Protein 3HGM (pdb70)

Organism: Halomonas elongata (strain ATCC 33173 / DSM 2581 / NBRC 15536 / NCIMB 2198 / 1H9) (NCBI:txid768066)

Radius of gyration: 25.0 Å; Cα contacts (8 Å, |Δi|>4): 1286; chains: 4; bounding box: 57×59×66 Å

Structure (mmCIF, N/CA/C/O backbone):
data_3HGM
#
_entry.id   3HGM
#
_cell.length_a   74.050
_cell.length_b   74.650
_cell.length_c   97.000
_cell.angle_alpha   90.00
_cell.angle_beta   90.00
_cell.angle_gamma   90.00
#
_symmetry.space_group_name_H-M   'P 21 21 21'
#
loop_
_entity.id
_entity.type
_entity.pdbx_description
1 polymer 'Universal Stress Protein TeaD'
2 non-polymer "ADENOSINE-5'-TRIPHOSPHATE"
3 non-polymer 'MAGNESIUM ION'
4 water water
#
loop_
_atom_site.group_PDB
_atom_site.id
_atom_site.type_symbol
_atom_site.label_atom_id
_atom_site.label_alt_id
_atom_site.label_comp_id
_atom_site.label_asym_id
_atom_site.label_entity_id
_atom_site.label_seq_id
_atom_site.pdbx_PDB_ins_code
_atom_site.Cartn_x
_atom_site.Cartn_y
_atom_site.Cartn_z
_atom_site.occupancy
_atom_site.B_iso_or_equiv
_atom_site.auth_seq_id
_atom_site.auth_comp_id
_atom_site.auth_asym_id
_atom_site.auth_atom_id
_atom_site.pdbx_PDB_model_num
ATOM 1 N N . MET A 1 1 ? 11.691 16.651 -0.196 1.00 46.05 1 MET A N 1
ATOM 2 C CA . MET A 1 1 ? 12.019 15.496 -1.080 1.00 45.73 1 MET A CA 1
ATOM 3 C C . MET A 1 1 ? 12.383 14.260 -0.271 1.00 45.12 1 MET A C 1
ATOM 4 O O . MET A 1 1 ? 12.359 13.144 -0.790 1.00 46.06 1 MET A O 1
ATOM 9 N N . PHE A 1 2 ? 12.749 14.470 0.989 1.00 43.97 2 PHE A N 1
ATOM 10 C CA . PHE A 1 2 ? 13.026 13.380 1.912 1.00 43.72 2 PHE A CA 1
ATOM 11 C C . PHE A 1 2 ? 11.930 13.374 2.966 1.00 43.44 2 PHE A C 1
ATOM 12 O O . PHE A 1 2 ? 11.698 14.386 3.625 1.00 44.49 2 PHE A O 1
ATOM 20 N N . ASN A 1 3 ? 11.251 12.241 3.103 1.00 42.11 3 ASN A N 1
ATOM 21 C CA . ASN A 1 3 ? 10.153 12.094 4.057 1.00 41.50 3 ASN A CA 1
ATOM 22 C C . ASN A 1 3 ? 10.551 11.359 5.337 1.00 40.05 3 ASN A C 1
ATOM 23 O O . ASN A 1 3 ? 9.924 11.550 6.381 1.00 39.66 3 ASN A O 1
ATOM 28 N N . ARG A 1 4 ? 11.577 10.513 5.261 1.00 38.18 4 ARG A N 1
ATOM 29 C CA . ARG A 1 4 ? 12.031 9.759 6.429 1.00 37.07 4 ARG A CA 1
ATOM 30 C C . ARG A 1 4 ? 13.545 9.586 6.410 1.00 34.95 4 ARG A C 1
ATOM 31 O O . ARG A 1 4 ? 14.084 8.829 5.603 1.00 34.53 4 ARG A O 1
ATOM 39 N N . ILE A 1 5 ? 14.215 10.295 7.311 1.00 33.42 5 ILE A N 1
ATOM 40 C CA . ILE A 1 5 ? 15.677 10.343 7.348 1.00 32.27 5 ILE A CA 1
ATOM 41 C C . ILE A 1 5 ? 16.181 9.479 8.491 1.00 31.75 5 ILE A C 1
ATOM 42 O O . ILE A 1 5 ? 15.754 9.635 9.636 1.00 30.90 5 ILE A O 1
ATOM 47 N N . MET A 1 6 ? 17.092 8.564 8.173 1.00 31.03 6 MET A N 1
ATOM 48 C CA . MET A 1 6 ? 17.679 7.690 9.167 1.00 30.77 6 MET A CA 1
ATOM 49 C C . MET A 1 6 ? 19.080 8.171 9.509 1.00 29.79 6 MET A C 1
ATOM 50 O O . MET A 1 6 ? 19.863 8.473 8.610 1.00 29.13 6 MET A O 1
ATOM 55 N N . VAL A 1 7 ? 19.381 8.242 10.803 1.00 29.19 7 VAL A N 1
ATOM 56 C CA . VAL A 1 7 ? 20.728 8.541 11.275 1.00 29.06 7 VAL A CA 1
ATOM 57 C C . VAL A 1 7 ? 21.221 7.407 12.178 1.00 28.91 7 VAL A C 1
ATOM 58 O O . VAL A 1 7 ? 20.816 7.308 13.346 1.00 28.07 7 VAL A O 1
ATOM 62 N N . PRO A 1 8 ? 22.086 6.534 11.637 1.00 28.73 8 PRO A N 1
ATOM 63 C CA . PRO A 1 8 ? 22.769 5.564 12.482 1.00 28.98 8 PRO A CA 1
ATOM 64 C C . PRO A 1 8 ? 23.826 6.256 13.333 1.00 28.99 8 PRO A C 1
ATOM 65 O O . PRO A 1 8 ? 24.644 6.997 12.795 1.00 28.89 8 PRO A O 1
ATOM 69 N N . VAL A 1 9 ? 23.799 6.015 14.641 1.00 29.09 9 VAL A N 1
ATOM 70 C CA . VAL A 1 9 ? 24.733 6.647 15.573 1.00 29.55 9 VAL A CA 1
ATOM 71 C C . VAL A 1 9 ? 25.461 5.588 16.395 1.00 30.60 9 VAL A C 1
ATOM 72 O O . VAL A 1 9 ? 24.895 4.545 16.724 1.00 30.29 9 VAL A O 1
ATOM 76 N N . ASP A 1 10 ? 26.732 5.848 16.692 1.00 31.66 10 ASP A N 1
ATOM 77 C CA . ASP A 1 10 ? 27.578 4.882 17.390 1.00 32.25 10 ASP A CA 1
ATOM 78 C C . ASP A 1 10 ? 28.234 5.456 18.646 1.00 32.38 10 ASP A C 1
ATOM 79 O O . ASP A 1 10 ? 29.110 4.818 19.236 1.00 32.66 10 ASP A O 1
ATOM 84 N N . GLY A 1 11 ? 27.807 6.647 19.062 1.00 32.48 11 GLY A N 1
ATOM 85 C CA . GLY A 1 11 ? 28.408 7.324 20.213 1.00 32.79 11 GLY A CA 1
ATOM 86 C C . GLY A 1 11 ? 29.720 8.029 19.910 1.00 33.28 11 GLY A C 1
ATOM 87 O O . GLY A 1 11 ? 30.430 8.432 20.835 1.00 33.39 11 GLY A O 1
ATOM 88 N N . SER A 1 12 ? 30.051 8.176 18.624 1.00 33.33 12 SER A N 1
ATOM 89 C CA . SER A 1 12 ? 31.279 8.849 18.215 1.00 33.46 12 SER A CA 1
ATOM 90 C C . SER A 1 12 ? 30.997 10.308 17.859 1.00 33.82 12 SER A C 1
ATOM 91 O O . SER A 1 12 ? 29.848 10.689 17.608 1.00 32.83 12 SER A O 1
ATOM 94 N N . LYS A 1 13 ? 32.054 11.118 17.840 1.00 34.00 13 LYS A N 1
ATOM 95 C CA . LYS A 1 13 ? 31.950 12.518 17.421 1.00 34.37 13 LYS A CA 1
ATOM 96 C C . LYS A 1 13 ? 31.569 12.621 15.943 1.00 33.08 13 LYS A C 1
ATOM 97 O O . LY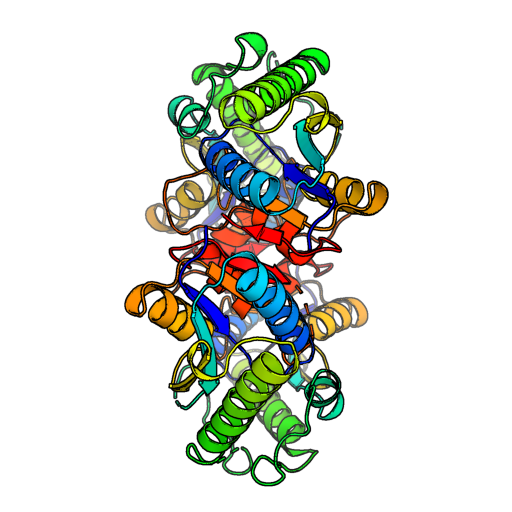S A 1 13 ? 30.893 13.559 15.540 1.00 32.10 13 LYS A O 1
ATOM 103 N N . GLY A 1 14 ? 32.009 11.656 15.142 1.00 32.25 14 GLY A N 1
ATOM 104 C CA . GLY A 1 14 ? 31.644 11.608 13.729 1.00 32.02 14 GLY A CA 1
ATOM 105 C C . GLY A 1 14 ? 30.143 11.441 13.546 1.00 31.64 14 GLY A C 1
ATOM 106 O O . GLY A 1 14 ? 29.538 12.078 12.678 1.00 31.12 14 GLY A O 1
ATOM 107 N N . ALA A 1 15 ? 29.545 10.583 14.371 1.00 31.18 15 ALA A N 1
ATOM 108 C CA . ALA A 1 15 ? 28.100 10.347 14.326 1.00 31.83 15 ALA A CA 1
ATOM 109 C C . ALA A 1 15 ? 27.308 11.575 14.757 1.00 31.63 15 ALA A C 1
ATOM 110 O O . ALA A 1 15 ? 26.249 11.842 14.210 1.00 31.50 15 ALA A O 1
ATOM 112 N N . VAL A 1 16 ? 27.809 12.307 15.745 1.00 32.54 16 VAL A N 1
ATOM 113 C CA . VAL A 1 16 ? 27.138 13.531 16.193 1.00 33.29 16 VAL A CA 1
ATOM 114 C C . VAL A 1 16 ? 27.102 14.557 15.059 1.00 32.63 16 VAL A C 1
ATOM 115 O O . VAL A 1 16 ? 26.077 15.197 14.837 1.00 32.20 16 VAL A O 1
ATOM 119 N N . LYS A 1 17 ? 28.208 14.692 14.328 1.00 32.49 17 LYS A N 1
ATOM 120 C CA . LYS A 1 17 ? 28.249 15.598 13.179 1.00 33.09 17 LYS A CA 1
ATOM 121 C C . LYS A 1 17 ? 27.267 15.161 12.094 1.00 31.36 17 LYS A C 1
ATOM 122 O O . LYS A 1 17 ? 26.631 16.001 11.462 1.00 31.41 17 LYS A O 1
ATOM 128 N N . ALA A 1 18 ? 27.138 13.851 11.896 1.00 29.78 18 ALA A N 1
ATOM 129 C CA . ALA A 1 18 ? 26.134 13.298 10.993 1.00 29.45 18 ALA A CA 1
ATOM 130 C C . ALA A 1 18 ? 24.728 13.664 11.470 1.00 29.35 18 ALA A C 1
ATOM 131 O O . ALA A 1 18 ? 23.899 14.118 10.683 1.00 29.81 18 ALA A O 1
ATOM 133 N N . LEU A 1 19 ? 24.470 13.468 12.759 1.00 29.80 19 LEU A N 1
ATOM 134 C CA . LEU A 1 19 ? 23.160 13.780 13.340 1.00 30.31 19 LEU A CA 1
ATOM 135 C C . LEU A 1 19 ? 22.789 15.246 13.120 1.00 30.60 19 LEU A C 1
ATOM 136 O O . LEU A 1 19 ? 21.649 15.564 12.774 1.00 29.93 19 LEU A O 1
ATOM 141 N N . GLU A 1 20 ? 23.763 16.132 13.307 1.00 30.95 20 GLU A N 1
ATOM 142 C CA . GLU A 1 20 ? 23.556 17.568 13.114 1.00 31.73 20 GLU A CA 1
ATOM 143 C C . GLU A 1 20 ? 23.164 17.937 11.679 1.00 31.11 20 GLU A C 1
ATOM 144 O O . GLU A 1 20 ? 22.318 18.805 11.476 1.00 30.64 20 GLU A O 1
ATOM 150 N N . LYS A 1 21 ? 23.748 17.270 10.686 1.00 31.08 21 LYS A N 1
ATOM 151 C CA . LYS A 1 21 ? 23.343 17.483 9.293 1.00 31.41 21 LYS A CA 1
ATOM 152 C C . LYS A 1 21 ? 21.966 16.882 9.017 1.00 30.82 21 LYS A C 1
ATOM 153 O O . LYS A 1 21 ? 21.173 17.453 8.267 1.00 30.31 21 LYS A O 1
ATOM 159 N N . GLY A 1 22 ? 21.697 15.722 9.611 1.00 30.88 22 GLY A N 1
ATOM 160 C CA . GLY A 1 22 ? 20.377 15.112 9.555 1.00 31.03 22 GLY A CA 1
ATOM 161 C C . GLY A 1 22 ? 19.301 16.042 10.095 1.00 31.31 22 GLY A C 1
ATOM 162 O O . GLY A 1 22 ? 18.208 16.121 9.532 1.00 31.72 22 GLY A O 1
ATOM 163 N N . VAL A 1 23 ? 19.615 16.741 11.187 1.00 31.11 23 VAL A N 1
ATOM 164 C CA . VAL A 1 23 ? 18.703 17.723 11.783 1.00 31.65 23 VAL A CA 1
ATOM 165 C C . VAL A 1 23 ? 18.444 18.891 10.823 1.00 32.20 23 VAL A C 1
ATOM 166 O O . VAL A 1 23 ? 17.305 19.350 10.682 1.00 31.59 23 VAL A O 1
ATOM 170 N N . GLY A 1 24 ? 19.505 19.372 10.174 1.00 32.33 24 GLY A N 1
ATOM 171 C CA . GLY A 1 24 ? 19.388 20.442 9.191 1.00 32.73 24 GLY A CA 1
ATOM 172 C C . GLY A 1 24 ? 18.466 20.071 8.044 1.00 32.95 24 GLY A C 1
ATOM 173 O O . GLY A 1 24 ? 17.623 20.872 7.630 1.00 33.47 24 GLY A O 1
ATOM 174 N N . LEU A 1 25 ? 18.623 18.855 7.531 1.00 32.74 25 LEU A N 1
ATOM 175 C CA . LEU A 1 25 ? 17.784 18.362 6.441 1.00 33.38 25 LEU A CA 1
ATOM 176 C C . LEU A 1 25 ? 16.350 18.127 6.900 1.00 33.63 25 LEU A C 1
ATOM 177 O O . LEU A 1 25 ? 15.409 18.367 6.141 1.00 33.85 25 LEU A O 1
ATOM 182 N N . GLN A 1 26 ? 16.194 17.647 8.133 1.00 33.74 26 GLN A N 1
ATOM 183 C CA . GLN A 1 26 ? 14.869 17.519 8.750 1.00 33.96 26 GLN A CA 1
ATOM 184 C C . GLN A 1 26 ? 14.147 18.866 8.738 1.00 34.52 26 GLN A C 1
ATOM 185 O O . GLN A 1 26 ? 12.979 18.953 8.356 1.00 34.14 26 GLN A O 1
ATOM 191 N N . GLN A 1 27 ? 14.849 19.915 9.151 1.00 35.23 27 GLN A N 1
ATOM 192 C CA . GLN A 1 27 ? 14.256 21.246 9.230 1.00 37.18 27 GLN A CA 1
ATOM 193 C C . GLN A 1 27 ? 13.928 21.803 7.844 1.00 37.48 27 GLN A C 1
ATOM 194 O O . GLN A 1 27 ? 12.968 22.548 7.682 1.00 36.87 27 GLN A O 1
ATOM 200 N N . LEU A 1 28 ? 14.725 21.419 6.852 1.00 37.77 28 LEU A N 1
ATOM 201 C CA . LEU A 1 28 ? 14.502 21.824 5.470 1.00 38.11 28 LEU A CA 1
ATOM 202 C C . LEU A 1 28 ? 13.271 21.140 4.857 1.00 37.61 28 LEU A C 1
ATOM 203 O O . LEU A 1 28 ? 12.538 21.757 4.094 1.00 37.73 28 LEU A O 1
ATOM 208 N N . THR A 1 29 ? 13.045 19.874 5.200 1.00 36.79 29 THR A N 1
ATOM 209 C CA . THR A 1 29 ? 12.036 19.054 4.531 1.00 36.33 29 THR A CA 1
ATOM 210 C C . THR A 1 29 ? 10.827 18.700 5.390 1.00 36.18 29 THR A C 1
ATOM 211 O O . THR A 1 29 ? 9.801 18.291 4.852 1.00 36.58 29 THR A O 1
ATOM 215 N N . GLY A 1 30 ? 10.951 18.844 6.710 1.00 35.55 30 GLY A N 1
ATOM 216 C CA . GLY A 1 30 ? 9.929 18.387 7.654 1.00 35.11 30 GLY A CA 1
ATOM 217 C C . GLY A 1 30 ? 9.802 16.877 7.748 1.00 34.75 30 GLY A C 1
ATOM 218 O O . GLY A 1 30 ? 8.744 16.354 8.096 1.00 34.63 30 GLY A O 1
ATOM 219 N N . ALA A 1 31 ? 10.881 16.167 7.444 1.00 34.33 31 ALA A N 1
ATOM 220 C CA . ALA A 1 31 ? 10.860 14.705 7.424 1.00 34.19 31 ALA A CA 1
ATOM 221 C C . ALA A 1 31 ? 10.797 14.110 8.824 1.00 33.76 31 ALA A C 1
ATOM 222 O O . ALA A 1 31 ? 11.060 14.786 9.818 1.00 33.68 31 ALA A O 1
ATOM 224 N N . GLU A 1 32 ? 10.434 12.835 8.888 1.00 33.95 32 GLU A N 1
ATOM 225 C CA . GLU A 1 32 ? 10.620 12.057 10.101 1.00 34.80 32 GLU A CA 1
ATOM 226 C C . GLU A 1 32 ? 12.111 11.763 10.251 1.00 34.08 32 GLU A C 1
ATOM 227 O O . GLU A 1 32 ? 12.829 11.629 9.255 1.00 33.65 32 GLU A O 1
ATOM 233 N N . LEU A 1 33 ? 12.570 11.680 11.491 1.00 32.97 33 LEU A N 1
ATOM 234 C CA . LEU A 1 33 ? 13.962 11.364 11.778 1.00 32.59 33 LEU A CA 1
ATOM 235 C C . LEU A 1 33 ? 14.016 10.076 12.588 1.00 32.55 33 LEU A C 1
ATOM 236 O O . LEU A 1 33 ? 13.488 10.009 13.699 1.00 32.04 33 LEU A O 1
ATOM 241 N N . TYR A 1 34 ? 14.637 9.048 12.015 1.00 32.45 34 TYR A N 1
ATOM 242 C CA . TYR A 1 34 ? 14.806 7.765 12.680 1.00 32.65 34 TYR A CA 1
ATOM 243 C C . TYR A 1 34 ? 16.262 7.606 13.119 1.00 32.17 34 TYR A C 1
ATOM 244 O O . TYR A 1 34 ? 17.172 7.633 12.289 1.00 32.99 34 TYR A O 1
ATOM 253 N N . ILE A 1 35 ? 16.480 7.454 14.419 1.00 30.19 35 ILE A N 1
ATOM 254 C CA . ILE A 1 35 ? 17.823 7.273 14.961 1.00 29.94 35 ILE A CA 1
ATOM 255 C C . ILE A 1 35 ? 18.018 5.805 15.344 1.00 29.43 35 ILE A C 1
ATOM 256 O O . ILE A 1 35 ? 17.178 5.228 16.029 1.00 29.16 35 ILE A O 1
ATOM 261 N N . LEU A 1 36 ? 19.122 5.205 14.890 1.00 29.00 36 LEU A N 1
ATOM 262 C CA . LEU A 1 36 ? 19.428 3.800 15.180 1.00 28.99 36 LEU A CA 1
ATOM 263 C C . LEU A 1 36 ? 20.851 3.627 15.715 1.00 28.88 36 LEU A C 1
ATOM 264 O O . LEU A 1 36 ? 21.812 4.117 15.118 1.00 28.06 36 LEU A O 1
ATOM 269 N N . CYS A 1 37 ? 20.971 2.929 16.842 1.00 28.85 37 CYS A N 1
ATOM 270 C CA . CYS A 1 37 ? 22.261 2.451 17.327 1.00 28.94 37 CYS A CA 1
ATOM 271 C C . CYS A 1 37 ? 22.261 0.930 17.327 1.00 29.04 37 CYS A C 1
ATOM 272 O O . CYS A 1 37 ? 21.394 0.303 17.935 1.00 28.87 37 CYS A O 1
ATOM 275 N N . VAL A 1 38 ? 23.237 0.343 16.644 1.00 29.36 38 VAL A N 1
ATOM 276 C CA . VAL A 1 38 ? 23.371 -1.104 16.593 1.00 29.96 38 VAL A CA 1
ATOM 277 C C . VAL A 1 38 ? 24.404 -1.554 17.623 1.00 30.82 38 VAL A C 1
ATOM 278 O O . VAL A 1 38 ? 25.475 -0.953 17.743 1.00 29.97 38 VAL A O 1
ATOM 282 N N . PHE A 1 39 ? 24.077 -2.594 18.383 1.00 32.57 39 PHE A N 1
ATOM 283 C CA . PHE A 1 39 ? 25.038 -3.189 19.309 1.00 34.02 39 PHE A CA 1
ATOM 284 C C . PHE A 1 39 ? 25.382 -4.602 18.854 1.00 35.36 39 PHE A C 1
ATOM 285 O O . PHE A 1 39 ? 24.564 -5.283 18.231 1.00 34.21 39 PHE A O 1
ATOM 293 N N . LYS A 1 40 ? 26.603 -5.031 19.147 1.00 37.59 40 LYS A N 1
ATOM 294 C CA . LYS A 1 40 ? 27.049 -6.370 18.776 1.00 40.06 40 LYS A CA 1
ATOM 295 C C . LYS A 1 40 ? 26.516 -7.392 19.777 1.00 41.21 40 LYS A C 1
ATOM 296 O O . LYS A 1 40 ? 26.453 -7.125 20.980 1.00 41.33 40 LYS A O 1
ATOM 302 N N . HIS A 1 41 ? 26.116 -8.553 19.267 1.00 42.55 41 HIS A N 1
ATOM 303 C CA . HIS A 1 41 ? 25.676 -9.653 20.114 1.00 44.02 41 HIS A CA 1
ATOM 304 C C . HIS A 1 41 ? 26.883 -10.368 20.703 1.00 45.49 41 HIS A C 1
ATOM 305 O O . HIS A 1 41 ? 27.962 -10.370 20.113 1.00 45.71 41 HIS A O 1
ATOM 312 N N . HIS A 1 42 ? 26.688 -10.979 21.866 1.00 47.52 42 HIS A N 1
ATOM 313 C CA . HIS A 1 42 ? 27.708 -11.826 22.483 1.00 49.01 42 HIS A CA 1
ATOM 314 C C . HIS A 1 42 ? 28.089 -12.992 21.561 1.00 50.05 42 HIS A C 1
ATOM 315 O O . HIS A 1 42 ? 29.270 -13.324 21.422 1.00 49.37 42 HIS A O 1
ATOM 322 N N . SER A 1 43 ? 27.082 -13.594 20.928 1.00 51.51 43 SER A N 1
ATOM 323 C CA . SER A 1 43 ? 27.283 -14.766 20.076 1.00 53.11 43 SER A CA 1
ATOM 324 C C . SER A 1 43 ? 28.088 -14.451 18.813 1.00 54.24 43 SER A C 1
ATOM 325 O O . SER A 1 43 ? 29.021 -15.179 18.480 1.00 54.18 43 SER A O 1
ATOM 328 N N . LEU A 1 44 ? 27.725 -13.371 18.122 1.00 55.45 44 LEU A N 1
ATOM 329 C CA . LEU A 1 44 ? 28.395 -12.978 16.867 1.00 56.55 44 LEU A CA 1
ATOM 330 C C . LEU A 1 44 ? 29.905 -12.745 17.016 1.00 57.48 44 LEU A C 1
ATOM 331 O O . LEU A 1 44 ? 30.668 -13.007 16.084 1.00 57.50 44 LEU A O 1
ATOM 336 N N . LEU A 1 45 ? 30.325 -12.254 18.181 1.00 58.51 45 LEU A N 1
ATOM 337 C CA . LEU A 1 45 ? 31.746 -12.052 18.474 1.00 59.07 45 LEU A CA 1
ATOM 338 C C . LEU A 1 45 ? 32.452 -13.387 18.708 1.00 59.03 45 LEU A C 1
ATOM 339 O O . LEU A 1 45 ? 33.357 -13.758 17.957 1.00 58.99 45 LEU A O 1
ATOM 344 N N . GLU A 1 46 ? 32.022 -14.110 19.742 1.00 58.89 46 GLU A N 1
ATOM 345 C CA . GLU A 1 46 ? 32.663 -15.374 20.132 1.00 58.69 46 GLU A CA 1
ATOM 346 C C . GLU A 1 46 ? 32.415 -16.546 19.173 1.00 57.83 46 GLU A C 1
ATOM 347 O O . GLU A 1 46 ? 33.082 -17.577 19.281 1.00 57.61 46 GLU A O 1
ATOM 353 N N . ALA A 1 47 ? 31.465 -16.395 18.250 1.00 56.92 47 ALA A N 1
ATOM 354 C CA . ALA A 1 47 ? 31.198 -17.424 17.238 1.00 56.02 47 ALA A CA 1
ATOM 355 C C . ALA A 1 47 ? 32.376 -17.597 16.280 1.00 55.06 47 ALA A C 1
ATOM 356 O O . ALA A 1 47 ? 32.675 -18.715 15.856 1.00 55.08 47 ALA A O 1
ATOM 358 N N . SER A 1 48 ? 33.038 -16.489 15.949 1.00 53.97 48 SER A N 1
ATOM 359 C CA . SER A 1 48 ? 34.174 -16.501 15.025 1.00 53.15 48 SER A CA 1
ATOM 360 C C . SER A 1 48 ? 35.523 -16.434 15.757 1.00 52.09 48 SER A C 1
ATOM 361 O O . SER A 1 48 ? 36.470 -15.813 15.272 1.00 51.72 48 SER A O 1
ATOM 364 N N . LEU A 1 49 ? 35.602 -17.084 16.918 1.00 51.15 49 LEU A N 1
ATOM 365 C CA . LEU A 1 49 ? 36.834 -17.150 17.704 1.00 50.23 49 LEU A CA 1
ATOM 366 C C . LEU A 1 49 ? 37.319 -18.593 17.805 1.00 49.76 49 LEU A C 1
ATOM 367 O O . LEU A 1 49 ? 36.517 -19.510 17.988 1.00 49.97 49 LEU A O 1
ATOM 372 N N . SER A 1 50 ? 38.630 -18.789 17.686 1.00 49.06 50 SER A N 1
ATOM 373 C CA . SER A 1 50 ? 39.226 -20.119 17.813 1.00 48.69 50 SER A CA 1
ATOM 374 C C . SER A 1 50 ? 39.190 -20.599 19.264 1.00 48.00 50 SER A C 1
ATOM 375 O O . SER A 1 50 ? 38.869 -21.757 19.529 1.00 48.23 50 SER A O 1
ATOM 378 N N . MET A 1 51 ? 39.520 -19.703 20.194 1.00 47.16 51 MET A N 1
ATOM 379 C CA . MET A 1 51 ? 39.476 -20.001 21.628 1.00 46.69 51 MET A CA 1
ATOM 380 C C . MET A 1 51 ? 38.565 -19.004 22.343 1.00 46.05 51 MET A C 1
ATOM 381 O O . MET A 1 51 ? 38.348 -17.891 21.864 1.00 45.42 51 MET A O 1
ATOM 386 N N . ALA A 1 52 ? 38.039 -19.413 23.495 1.00 45.72 52 ALA A N 1
ATOM 387 C CA . ALA A 1 52 ? 37.122 -18.576 24.267 1.00 45.69 52 ALA A CA 1
ATOM 388 C C . ALA A 1 52 ? 37.847 -17.386 24.896 1.00 45.88 52 ALA A C 1
ATOM 389 O O . ALA A 1 52 ? 39.011 -17.498 25.285 1.00 45.34 52 ALA A O 1
ATOM 391 N N . ARG A 1 53 ? 37.158 -16.249 24.982 1.00 46.75 53 ARG A N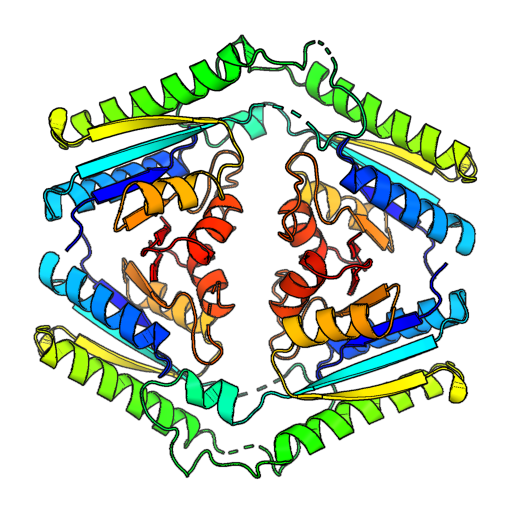 1
ATOM 392 C CA . ARG A 1 53 ? 37.673 -15.087 25.708 1.00 47.63 53 ARG A CA 1
ATOM 393 C C . ARG A 1 53 ? 37.756 -15.434 27.195 1.00 48.02 53 ARG A C 1
ATOM 394 O O . ARG A 1 53 ? 36.888 -16.146 27.708 1.00 48.03 53 ARG A O 1
ATOM 402 N N . PRO A 1 54 ? 38.797 -14.944 27.895 1.00 48.38 54 PRO A N 1
ATOM 403 C CA . PRO A 1 54 ? 38.862 -15.181 29.338 1.00 48.50 54 PRO A CA 1
ATOM 404 C C . PRO A 1 54 ? 37.670 -14.570 30.070 1.00 48.85 54 PRO A C 1
ATOM 405 O O . PRO A 1 54 ? 37.138 -13.547 29.635 1.00 48.43 54 PRO A O 1
ATOM 409 N N . GLU A 1 55 ? 37.263 -15.191 31.175 1.00 49.50 55 GLU A N 1
ATOM 410 C CA . GLU A 1 55 ? 36.147 -14.680 31.973 1.00 49.86 55 GLU A CA 1
ATOM 411 C C . GLU A 1 55 ? 36.478 -13.340 32.644 1.00 49.63 55 GLU A C 1
ATOM 412 O O . GLU A 1 55 ? 35.583 -12.650 33.131 1.00 49.79 55 GLU A O 1
ATOM 418 N N . GLN A 1 56 ? 37.761 -12.980 32.666 1.00 49.06 56 GLN A N 1
ATOM 419 C CA . GLN A 1 56 ? 38.196 -11.653 33.105 1.00 48.50 56 GLN A CA 1
ATOM 420 C C . GLN A 1 56 ? 37.697 -10.542 32.171 1.00 47.76 56 GLN A C 1
ATOM 421 O O . GLN A 1 56 ? 37.525 -9.401 32.599 1.00 47.53 56 GLN A O 1
ATOM 427 N N . LEU A 1 57 ? 37.466 -10.883 30.902 1.00 47.12 57 LEU A N 1
ATOM 428 C CA . LEU A 1 57 ? 36.926 -9.937 29.918 1.00 46.56 57 LEU A CA 1
ATOM 429 C C . LEU A 1 57 ? 35.392 -9.982 29.836 1.00 46.21 57 LEU A C 1
ATOM 430 O O . LEU A 1 57 ? 34.807 -9.433 28.902 1.00 45.66 57 LEU A O 1
ATOM 435 N N . ASP A 1 58 ? 34.746 -10.624 30.810 1.00 46.18 58 ASP A N 1
ATOM 436 C CA . ASP A 1 58 ? 33.285 -10.739 30.821 1.00 46.13 58 ASP A CA 1
ATOM 437 C C . ASP A 1 58 ? 32.613 -9.400 31.091 1.00 46.09 58 ASP A C 1
ATOM 438 O O . ASP A 1 58 ? 33.125 -8.571 31.847 1.00 46.09 58 ASP A O 1
ATOM 443 N N . ILE A 1 59 ? 31.460 -9.209 30.459 1.00 45.98 59 ILE A N 1
ATOM 444 C CA . ILE A 1 59 ? 30.597 -8.065 30.713 1.00 45.86 59 ILE A CA 1
ATOM 445 C C . ILE A 1 59 ? 29.173 -8.584 30.893 1.00 45.65 59 ILE A C 1
ATOM 446 O O . ILE A 1 59 ? 28.859 -9.683 30.433 1.00 45.51 59 ILE A O 1
ATOM 451 N N . PRO A 1 60 ? 28.309 -7.812 31.577 1.00 45.60 60 PRO A N 1
ATOM 452 C CA . PRO A 1 60 ? 26.893 -8.180 31.581 1.00 45.29 60 PRO A CA 1
ATOM 453 C C . PRO A 1 60 ? 26.360 -8.309 30.152 1.00 45.02 60 PRO A C 1
ATOM 454 O O . PRO A 1 60 ? 26.719 -7.505 29.286 1.00 45.27 60 PRO A O 1
ATOM 458 N N . ASP A 1 61 ? 25.525 -9.316 29.911 1.00 44.56 61 ASP A N 1
ATOM 459 C CA . ASP A 1 61 ? 24.994 -9.575 28.566 1.00 44.47 61 ASP A CA 1
ATOM 460 C C . ASP A 1 61 ? 24.218 -8.388 27.989 1.00 43.59 61 ASP A C 1
ATOM 461 O O . ASP A 1 61 ? 24.294 -8.123 26.787 1.00 44.33 61 ASP A O 1
ATOM 466 N N . ASP A 1 62 ? 23.490 -7.679 28.850 1.00 42.20 62 ASP A N 1
ATOM 467 C CA . ASP A 1 62 ? 22.678 -6.533 28.436 1.00 41.20 62 ASP A CA 1
ATOM 468 C C . ASP A 1 62 ? 23.422 -5.191 28.526 1.00 39.88 62 ASP A C 1
ATOM 469 O O . ASP A 1 62 ? 22.830 -4.139 28.270 1.00 39.86 62 ASP A O 1
ATOM 474 N N . ALA A 1 63 ? 24.708 -5.229 28.880 1.00 38.38 63 ALA A N 1
ATOM 475 C CA . ALA A 1 63 ? 25.509 -4.015 29.065 1.00 37.26 63 ALA A CA 1
ATOM 476 C C . ALA A 1 63 ? 25.760 -3.283 27.750 1.00 36.77 63 ALA A C 1
ATOM 477 O O . ALA A 1 63 ? 25.798 -2.053 27.719 1.00 36.62 63 ALA A O 1
ATOM 479 N N . LEU A 1 64 ? 25.946 -4.042 26.673 1.00 36.33 64 LEU A N 1
ATOM 480 C CA . LEU A 1 64 ? 26.104 -3.460 25.339 1.00 36.12 64 LEU A CA 1
ATOM 481 C C . LEU A 1 64 ? 24.801 -2.833 24.853 1.00 35.18 64 LEU A C 1
ATOM 482 O O . LEU A 1 64 ? 24.822 -1.793 24.188 1.00 34.66 64 LEU A O 1
ATOM 487 N N . LYS A 1 65 ? 23.674 -3.463 25.188 1.00 34.59 65 LYS A N 1
ATOM 488 C CA . LYS A 1 65 ? 22.359 -2.934 24.824 1.00 34.50 65 LYS A CA 1
ATOM 489 C C . LYS A 1 65 ? 22.062 -1.642 25.582 1.00 33.99 65 LYS A C 1
ATOM 490 O O . LYS A 1 65 ? 21.595 -0.667 24.989 1.00 33.66 65 LYS A O 1
ATOM 496 N N . ASP A 1 66 ? 22.341 -1.637 26.885 1.00 33.89 66 ASP A N 1
ATOM 497 C CA . ASP A 1 66 ? 22.155 -0.438 27.713 1.00 34.43 66 ASP A CA 1
ATOM 498 C C . ASP A 1 66 ? 22.969 0.742 27.186 1.00 33.94 66 ASP A C 1
ATOM 499 O O . ASP A 1 66 ? 22.485 1.873 27.154 1.00 33.67 66 ASP A O 1
ATOM 504 N N . TYR A 1 67 ? 24.208 0.469 26.778 1.00 33.48 67 TYR A N 1
ATOM 505 C CA . TYR A 1 67 ? 25.080 1.491 26.211 1.00 32.42 67 TYR A CA 1
ATOM 506 C C . TYR A 1 67 ? 24.503 2.032 24.901 1.00 31.34 67 TYR A C 1
ATOM 507 O O . TYR A 1 67 ? 24.416 3.244 24.712 1.00 30.52 67 TYR A O 1
ATOM 516 N N . ALA A 1 68 ? 24.100 1.128 24.011 1.00 30.17 68 ALA A N 1
ATOM 517 C CA . ALA A 1 68 ? 23.470 1.513 22.749 1.00 29.97 68 ALA A CA 1
ATOM 518 C C . ALA A 1 68 ? 22.209 2.348 22.981 1.00 29.64 68 ALA A C 1
ATOM 519 O O . ALA A 1 68 ? 21.944 3.309 22.253 1.00 29.95 68 ALA A O 1
ATOM 521 N N . THR A 1 69 ? 21.444 1.984 24.005 1.00 29.46 69 THR A N 1
ATOM 522 C CA . THR A 1 69 ? 20.234 2.714 24.365 1.00 30.31 69 THR A CA 1
ATOM 523 C C . THR A 1 69 ? 20.553 4.152 24.773 1.00 30.96 69 THR A C 1
ATOM 524 O O . THR A 1 69 ? 19.901 5.085 24.306 1.00 31.47 69 THR A O 1
ATOM 528 N N . GLU A 1 70 ? 21.564 4.323 25.624 1.00 31.49 70 GLU A N 1
ATOM 529 C CA . GLU A 1 70 ? 21.990 5.650 26.074 1.00 32.17 70 GLU A CA 1
ATOM 530 C C . GLU A 1 70 ? 22.448 6.515 24.901 1.00 31.29 70 GLU A C 1
ATOM 531 O O . GLU A 1 70 ? 22.166 7.712 24.860 1.00 30.25 70 GLU A O 1
ATOM 537 N N . ILE A 1 71 ? 23.163 5.898 23.961 1.00 30.51 71 ILE A N 1
ATOM 538 C CA . ILE A 1 71 ? 23.623 6.578 22.756 1.00 29.94 71 ILE A CA 1
ATOM 539 C C . ILE A 1 71 ? 22.447 7.058 21.911 1.00 29.70 71 ILE A C 1
ATOM 540 O O . ILE A 1 71 ? 22.426 8.204 21.457 1.00 30.01 71 ILE A O 1
ATOM 545 N N . ALA A 1 72 ? 21.475 6.177 21.697 1.00 29.71 72 ALA A N 1
ATOM 546 C CA . ALA A 1 72 ? 20.301 6.518 20.890 1.00 30.15 72 ALA A CA 1
ATOM 547 C C . ALA A 1 72 ? 19.481 7.636 21.543 1.00 30.68 72 ALA A C 1
ATOM 548 O O . ALA A 1 72 ? 19.009 8.541 20.855 1.00 29.46 72 ALA A O 1
ATOM 550 N N . VAL A 1 73 ? 19.343 7.575 22.869 1.00 32.67 73 VAL A N 1
ATOM 551 C CA . VAL A 1 73 ? 18.606 8.588 23.632 1.00 34.17 73 VAL A CA 1
ATOM 552 C C . VAL A 1 73 ? 19.338 9.932 23.643 1.00 34.89 73 VAL A C 1
ATOM 553 O O . VAL A 1 73 ? 18.697 10.974 23.522 1.00 35.40 73 VAL A O 1
ATOM 557 N N . GLN A 1 74 ? 20.668 9.911 23.772 1.00 35.50 74 GLN A N 1
ATOM 558 C CA . GLN A 1 74 ? 21.467 11.140 23.648 1.00 36.17 74 GLN A CA 1
ATOM 559 C C . GLN A 1 74 ? 21.175 11.803 22.311 1.00 34.96 74 GLN A C 1
ATOM 560 O O . GLN A 1 74 ? 20.908 13.005 22.253 1.00 35.41 74 GLN A O 1
ATOM 566 N N . ALA A 1 75 ? 21.232 11.010 21.244 1.00 32.98 75 ALA A N 1
ATOM 567 C CA . ALA A 1 75 ? 20.991 11.503 19.890 1.00 32.10 75 ALA A CA 1
ATOM 568 C C . ALA A 1 75 ? 19.580 12.080 19.728 1.00 30.77 75 ALA A C 1
ATOM 569 O O . ALA A 1 75 ? 19.417 13.177 19.183 1.00 29.35 75 ALA A O 1
ATOM 571 N N . LYS A 1 76 ? 18.570 11.352 20.208 1.00 30.66 76 LYS A N 1
ATOM 572 C CA . LYS A 1 76 ? 17.181 11.832 20.155 1.00 30.46 76 LYS A CA 1
ATOM 573 C C . LYS A 1 76 ? 17.042 13.163 20.880 1.00 29.76 76 LYS A C 1
ATOM 574 O O . LYS A 1 76 ? 16.455 14.105 20.346 1.00 28.99 76 LYS A O 1
ATOM 580 N N . THR A 1 77 ? 17.595 13.235 22.089 1.00 29.49 77 THR A N 1
ATOM 581 C CA . THR A 1 77 ? 17.525 14.449 22.901 1.00 29.51 77 THR A CA 1
ATOM 582 C C . THR A 1 77 ? 18.224 15.605 22.192 1.00 28.82 77 THR A C 1
ATOM 583 O O . THR A 1 77 ? 17.679 16.701 22.109 1.00 27.93 77 THR A O 1
ATOM 587 N N . ARG A 1 78 ? 19.415 15.353 21.657 1.00 29.38 78 ARG A N 1
ATOM 588 C CA . ARG A 1 78 ? 20.138 16.375 20.894 1.00 29.94 78 ARG A CA 1
ATOM 589 C C . ARG A 1 78 ? 19.327 16.862 19.692 1.00 27.75 78 ARG A C 1
ATOM 590 O O . ARG A 1 78 ? 19.256 18.064 19.435 1.00 27.11 78 ARG A O 1
ATOM 598 N N . ALA A 1 79 ? 18.706 15.935 18.970 1.00 26.03 79 ALA A N 1
ATOM 599 C CA . ALA A 1 79 ? 17.931 16.287 17.786 1.00 25.95 79 ALA A CA 1
ATOM 600 C C . ALA A 1 79 ? 16.763 17.206 18.150 1.00 25.67 79 ALA A C 1
ATOM 601 O O . ALA A 1 79 ? 16.517 18.199 17.462 1.00 26.06 79 ALA A O 1
ATOM 603 N N . THR A 1 80 ? 16.065 16.884 19.236 1.00 26.27 80 THR A N 1
ATOM 604 C CA . THR A 1 80 ? 14.933 17.689 19.684 1.00 27.51 80 THR A CA 1
ATOM 605 C C . THR A 1 80 ? 15.378 19.062 20.197 1.00 28.27 80 THR A C 1
ATOM 606 O O . THR A 1 80 ? 14.757 20.074 19.875 1.00 26.71 80 THR A O 1
ATOM 610 N N . GLU A 1 81 ? 16.470 19.099 20.960 1.00 29.64 81 GLU A N 1
ATOM 611 C CA . GLU A 1 81 ? 17.035 20.366 21.434 1.00 30.75 81 GLU A CA 1
ATOM 612 C C . GLU A 1 81 ? 17.473 21.275 20.288 1.00 32.03 81 GLU A C 1
ATOM 613 O O . GLU A 1 81 ? 17.392 22.496 20.402 1.00 30.88 81 GLU A O 1
ATOM 619 N N . LEU A 1 82 ? 17.934 20.673 19.190 1.00 34.88 82 LEU A N 1
ATOM 620 C CA . LEU A 1 82 ? 18.365 21.421 18.012 1.00 35.66 82 LEU A CA 1
ATOM 621 C C . LEU A 1 82 ? 17.203 21.848 17.110 1.00 36.00 82 LEU A C 1
ATOM 622 O O . LEU A 1 82 ? 17.426 22.515 16.102 1.00 37.04 82 LEU A O 1
ATOM 627 N N . GLY A 1 83 ? 15.976 21.459 17.460 1.00 35.11 83 GLY A N 1
ATOM 628 C CA . GLY A 1 83 ? 14.782 21.998 16.811 1.00 34.78 83 GLY A CA 1
ATOM 629 C C . GLY A 1 83 ? 13.837 21.022 16.130 1.00 34.07 83 GLY A C 1
ATOM 630 O O . GLY A 1 83 ? 12.797 21.438 15.621 1.00 34.28 83 GLY A O 1
ATOM 631 N N . VAL A 1 84 ? 14.174 19.738 16.115 1.00 32.80 84 VAL A N 1
ATOM 632 C CA . VAL A 1 84 ? 13.290 18.734 15.529 1.00 32.35 84 VAL A CA 1
ATOM 633 C C . VAL A 1 84 ? 12.145 18.459 16.513 1.00 32.11 84 VAL A C 1
ATOM 634 O O . VAL A 1 84 ? 12.397 18.190 17.687 1.00 31.41 84 VAL A O 1
ATOM 638 N N . PRO A 1 85 ? 10.884 18.558 16.052 1.00 32.09 85 PRO A N 1
ATOM 639 C CA . PRO A 1 85 ? 9.768 18.246 16.959 1.00 32.27 85 PRO A CA 1
ATOM 640 C C . PRO A 1 85 ? 9.865 16.828 17.521 1.00 31.98 85 PRO A C 1
ATOM 641 O O . PRO A 1 85 ? 10.193 15.902 16.783 1.00 31.26 85 PRO A O 1
ATOM 645 N N . ALA A 1 86 ? 9.580 16.666 18.811 1.00 32.24 86 ALA A N 1
ATOM 646 C CA . ALA A 1 86 ? 9.674 15.360 19.474 1.00 33.20 86 ALA A CA 1
ATOM 647 C C . ALA A 1 86 ? 8.876 14.273 18.746 1.00 33.83 86 ALA A C 1
ATOM 648 O O . ALA A 1 86 ? 9.327 13.133 18.652 1.00 33.81 86 ALA A O 1
ATOM 650 N N . ASP A 1 87 ? 7.704 14.633 18.219 1.00 34.26 87 ASP A N 1
ATOM 651 C CA . ASP A 1 87 ? 6.841 13.666 17.523 1.00 34.71 87 ASP A CA 1
ATOM 652 C C . ASP A 1 87 ? 7.380 13.220 16.154 1.00 34.31 87 ASP A C 1
ATOM 653 O O . ASP A 1 87 ? 6.859 12.272 15.563 1.00 33.92 87 ASP A O 1
ATOM 658 N N . LYS A 1 88 ? 8.406 13.910 15.655 1.00 33.66 88 LYS A N 1
ATOM 659 C CA . LYS A 1 88 ? 9.043 13.560 14.387 1.00 33.87 88 LYS A CA 1
ATOM 660 C C . LYS A 1 88 ? 10.295 12.694 14.562 1.00 33.55 88 LYS A C 1
ATOM 661 O O . LYS A 1 88 ? 10.787 12.132 13.583 1.00 34.17 88 LYS A O 1
ATOM 667 N N . VAL A 1 89 ? 10.810 12.591 15.790 1.00 32.64 89 VAL A N 1
ATOM 668 C CA . VAL A 1 89 ? 12.023 11.809 16.062 1.00 32.55 89 VAL A CA 1
ATOM 669 C C . VAL A 1 89 ? 11.706 10.513 16.802 1.00 32.17 89 VAL A C 1
ATOM 670 O O . VAL A 1 89 ? 11.027 10.531 17.829 1.00 31.66 89 VAL A O 1
ATOM 674 N N . ARG A 1 90 ? 12.210 9.398 16.278 1.00 31.82 90 ARG A N 1
ATOM 675 C CA . ARG A 1 90 ? 12.098 8.103 16.941 1.00 32.22 90 ARG A CA 1
ATOM 676 C C . ARG A 1 90 ? 13.466 7.438 17.030 1.00 31.29 90 ARG A C 1
ATOM 677 O O . ARG A 1 90 ? 14.205 7.397 16.040 1.00 31.04 90 ARG A O 1
ATOM 685 N N . ALA A 1 91 ? 13.796 6.938 18.220 1.00 30.10 91 ALA A N 1
ATOM 686 C CA . ALA A 1 91 ? 15.077 6.284 18.476 1.00 29.69 91 ALA A CA 1
ATOM 687 C C . ALA A 1 91 ? 14.894 4.770 18.588 1.00 29.57 91 ALA A C 1
ATOM 688 O O . ALA A 1 91 ? 13.927 4.298 19.189 1.00 28.52 91 ALA A O 1
ATOM 690 N N . PHE A 1 92 ? 15.830 4.021 18.007 1.00 29.52 92 PHE A N 1
ATOM 691 C CA . PHE A 1 92 ? 15.786 2.561 18.019 1.00 29.38 92 PHE A CA 1
ATOM 692 C C . PHE A 1 92 ? 17.136 1.982 18.409 1.00 29.55 92 PHE A C 1
ATOM 693 O O . PHE A 1 92 ? 18.181 2.570 18.132 1.00 28.58 92 PHE A O 1
ATOM 701 N N . VAL A 1 93 ? 17.106 0.818 19.041 1.00 29.81 93 VAL A N 1
ATOM 702 C CA . VAL A 1 93 ? 18.313 0.052 19.299 1.00 30.89 93 VAL A CA 1
ATOM 703 C C . VAL A 1 93 ? 18.098 -1.358 18.776 1.00 31.50 93 VAL A C 1
ATOM 704 O O . VAL A 1 93 ? 17.088 -1.990 19.081 1.00 31.02 93 VAL A O 1
ATOM 708 N N . LYS A 1 94 ? 19.051 -1.831 17.975 1.00 32.36 94 LYS A N 1
ATOM 709 C CA . LYS A 1 94 ? 18.992 -3.154 17.376 1.00 32.89 94 LYS A CA 1
ATOM 710 C C . LYS A 1 94 ? 20.297 -3.894 17.618 1.00 32.93 94 LYS A C 1
ATOM 711 O O . LYS A 1 94 ? 21.378 -3.303 17.606 1.00 32.40 94 LYS A O 1
ATOM 717 N N . GLY A 1 95 ? 20.191 -5.196 17.831 1.00 33.06 95 GLY A N 1
ATOM 718 C CA . GLY A 1 95 ? 21.364 -6.039 17.953 1.00 33.37 95 GLY A CA 1
ATOM 719 C C . GLY A 1 95 ? 21.758 -6.550 16.585 1.00 33.83 95 GLY A C 1
ATOM 720 O O . GLY A 1 95 ? 20.894 -6.866 15.768 1.00 34.40 95 GLY A O 1
ATOM 721 N N . GLY A 1 96 ? 23.060 -6.628 16.324 1.00 34.20 96 GLY A N 1
ATOM 722 C CA . GLY A 1 96 ? 23.545 -7.303 15.128 1.00 34.64 96 GLY A CA 1
ATOM 723 C C . GLY A 1 96 ? 24.767 -6.696 14.477 1.00 35.04 96 GLY A C 1
ATOM 724 O O . GLY A 1 96 ? 25.519 -5.948 15.092 1.00 35.31 96 GLY A O 1
ATOM 725 N N . ARG A 1 97 ? 24.951 -7.060 13.215 1.00 36.08 97 ARG A N 1
ATOM 726 C CA . ARG A 1 97 ? 26.038 -6.576 12.383 1.00 37.25 97 ARG A CA 1
ATOM 727 C C . ARG A 1 97 ? 25.656 -5.173 11.894 1.00 36.17 97 ARG A C 1
ATOM 728 O O . ARG A 1 97 ? 24.661 -5.034 11.190 1.00 36.03 97 ARG A O 1
ATOM 736 N N . PRO A 1 98 ? 26.420 -4.130 12.290 1.00 35.23 98 PRO A N 1
ATOM 737 C CA . PRO A 1 98 ? 26.049 -2.730 12.000 1.00 34.70 98 PRO A CA 1
ATOM 738 C C . PRO A 1 98 ? 25.639 -2.408 10.552 1.00 34.60 98 PRO A C 1
ATOM 739 O O . PRO A 1 98 ? 24.492 -2.020 10.325 1.00 34.06 98 PRO A O 1
ATOM 743 N N . SER A 1 99 ? 26.553 -2.566 9.594 1.00 34.85 99 SER A N 1
ATOM 744 C CA . SER A 1 99 ? 26.280 -2.242 8.185 1.00 34.92 99 SER A CA 1
ATOM 745 C C . SER A 1 99 ? 25.066 -2.993 7.655 1.00 34.80 99 SER A C 1
ATOM 746 O O . SER A 1 99 ? 24.173 -2.402 7.047 1.00 34.66 99 SER A O 1
ATOM 749 N N . ARG A 1 100 ? 25.056 -4.301 7.885 1.00 34.50 100 ARG A N 1
ATOM 750 C CA . ARG A 1 100 ? 23.933 -5.152 7.511 1.00 34.84 100 ARG A CA 1
ATOM 751 C C . ARG A 1 100 ? 22.640 -4.651 8.151 1.00 33.02 100 ARG A C 1
ATOM 752 O O . ARG A 1 100 ? 21.632 -4.483 7.468 1.00 32.44 100 ARG A O 1
ATOM 760 N N . THR A 1 101 ? 22.683 -4.404 9.458 1.00 31.85 101 THR A N 1
ATOM 761 C CA . THR A 1 101 ? 21.491 -4.022 10.221 1.00 31.23 101 THR A CA 1
ATOM 762 C C . THR A 1 101 ? 20.958 -2.649 9.805 1.00 30.50 101 THR A C 1
ATOM 763 O O . THR A 1 101 ? 19.749 -2.456 9.702 1.00 29.94 101 THR A O 1
ATOM 767 N N . ILE A 1 102 ? 21.868 -1.709 9.557 1.00 30.10 102 ILE A N 1
ATOM 768 C CA . ILE A 1 102 ? 21.505 -0.360 9.123 1.00 28.95 102 ILE A CA 1
ATOM 769 C C . ILE A 1 102 ? 20.773 -0.393 7.781 1.00 28.97 102 ILE A C 1
ATOM 770 O O . ILE A 1 102 ? 19.710 0.207 7.634 1.00 28.37 102 ILE A O 1
ATOM 775 N N . VAL A 1 103 ? 21.341 -1.113 6.817 1.00 30.20 103 VAL A N 1
ATOM 776 C CA . VAL A 1 103 ? 20.760 -1.237 5.486 1.00 31.15 103 VAL A CA 1
ATOM 777 C C . VAL A 1 103 ? 19.404 -1.955 5.515 1.00 32.03 103 VAL A C 1
ATOM 778 O O . VAL A 1 103 ? 18.461 -1.526 4.843 1.00 32.23 103 VAL A O 1
ATOM 782 N N . ARG A 1 104 ? 19.305 -3.031 6.296 1.00 32.58 104 ARG A N 1
ATOM 783 C CA . ARG A 1 104 ? 18.036 -3.750 6.450 1.00 33.46 104 ARG A CA 1
ATOM 784 C C . ARG A 1 104 ? 16.970 -2.849 7.072 1.00 32.41 104 ARG A C 1
ATOM 785 O O . ARG A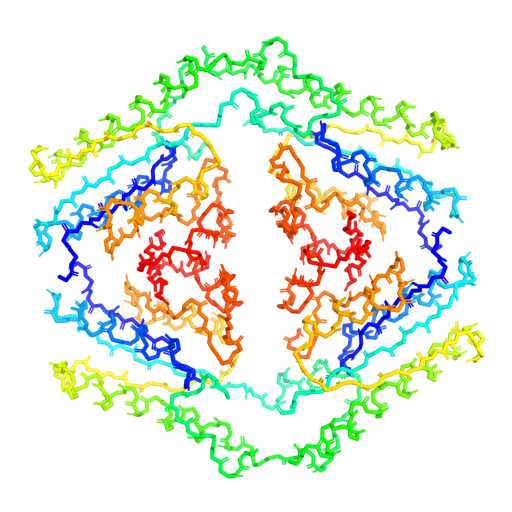 1 104 ? 15.827 -2.812 6.608 1.00 32.13 104 ARG A O 1
ATOM 793 N N . PHE A 1 105 ? 17.356 -2.122 8.115 1.00 31.94 105 PHE A N 1
ATOM 794 C CA . PHE A 1 105 ? 16.461 -1.195 8.808 1.00 31.81 105 PHE A CA 1
ATOM 795 C C . PHE A 1 105 ? 15.953 -0.109 7.857 1.00 31.45 105 PHE A C 1
ATOM 796 O O . PHE A 1 105 ? 14.753 0.175 7.811 1.00 30.44 105 PHE A O 1
ATOM 804 N N . ALA A 1 106 ? 16.874 0.491 7.102 1.00 31.71 106 ALA A N 1
ATOM 805 C CA . ALA A 1 106 ? 16.535 1.539 6.133 1.00 31.77 106 ALA A CA 1
ATOM 806 C C . ALA A 1 106 ? 15.499 1.060 5.119 1.00 32.10 106 ALA A C 1
ATOM 807 O O . ALA A 1 106 ? 14.564 1.791 4.797 1.00 31.66 106 ALA A O 1
ATOM 809 N N . ARG A 1 107 ? 15.680 -0.163 4.623 1.00 33.19 107 ARG A N 1
ATOM 810 C CA . ARG A 1 107 ? 14.754 -0.759 3.660 1.00 34.42 107 ARG A CA 1
ATOM 811 C C . ARG A 1 107 ? 13.405 -1.084 4.307 1.00 34.18 107 ARG A C 1
ATOM 812 O O . ARG A 1 107 ? 12.356 -0.725 3.772 1.00 33.45 107 ARG A O 1
ATOM 820 N N . LYS A 1 108 ? 13.442 -1.762 5.453 1.00 34.67 108 LYS A N 1
ATOM 821 C CA . LYS A 1 108 ? 12.216 -2.170 6.158 1.00 35.21 108 LYS A CA 1
ATOM 822 C C . LYS A 1 108 ? 11.341 -0.983 6.566 1.00 35.51 108 LYS A C 1
ATOM 823 O O . LYS A 1 108 ? 10.122 -1.036 6.426 1.00 34.39 108 LYS A O 1
ATOM 829 N N . ARG A 1 109 ? 11.967 0.081 7.066 1.00 36.40 109 ARG A N 1
ATOM 830 C CA . ARG A 1 109 ? 11.238 1.264 7.532 1.00 36.97 109 ARG A CA 1
ATOM 831 C C . ARG A 1 109 ? 10.966 2.286 6.427 1.00 36.73 109 ARG A C 1
ATOM 832 O O . ARG A 1 109 ? 10.411 3.350 6.697 1.00 36.59 109 ARG A O 1
ATOM 840 N N . GLU A 1 110 ? 11.355 1.968 5.192 1.00 36.55 110 GLU A N 1
ATOM 841 C CA . GLU A 1 110 ? 11.137 2.850 4.043 1.00 36.82 110 GLU A CA 1
ATOM 842 C C . GLU A 1 110 ? 11.736 4.245 4.253 1.00 36.30 110 GLU A C 1
ATOM 843 O O . GLU A 1 110 ? 11.131 5.260 3.903 1.00 36.59 110 GLU A O 1
ATOM 849 N N . CYS A 1 111 ? 12.934 4.285 4.830 1.00 35.79 111 CYS A N 1
ATOM 850 C CA . CYS A 1 111 ? 13.705 5.518 4.909 1.00 35.55 111 CYS A CA 1
ATOM 851 C C . CYS A 1 111 ? 14.176 5.888 3.503 1.00 34.82 111 CYS A C 1
ATOM 852 O O . CYS A 1 111 ? 14.610 5.017 2.747 1.00 34.92 111 CYS A O 1
ATOM 855 N N . ASP A 1 112 ? 14.066 7.163 3.139 1.00 33.90 112 ASP A N 1
ATOM 856 C CA . ASP A 1 112 ? 14.515 7.611 1.814 1.00 33.82 112 ASP A CA 1
ATOM 857 C C . ASP A 1 112 ? 15.844 8.368 1.875 1.00 32.64 112 ASP A C 1
ATOM 858 O O . ASP A 1 112 ? 16.290 8.926 0.873 1.00 32.28 112 ASP A O 1
ATOM 863 N N . LEU A 1 113 ? 16.467 8.378 3.053 1.00 30.85 113 LEU A N 1
ATOM 864 C CA . LEU A 1 113 ? 17.823 8.904 3.218 1.00 30.15 113 LEU A CA 1
ATOM 865 C C . LEU A 1 113 ? 18.479 8.298 4.454 1.00 29.94 113 LEU A C 1
ATOM 866 O O . LEU A 1 113 ? 17.830 8.116 5.485 1.00 29.60 113 LEU A O 1
ATOM 871 N N . VAL A 1 114 ? 19.768 7.990 4.341 1.00 29.17 114 VAL A N 1
ATOM 872 C CA . VAL A 1 114 ? 20.578 7.635 5.496 1.00 28.87 114 VAL A CA 1
ATOM 873 C C . VAL A 1 114 ? 21.660 8.705 5.620 1.00 28.39 114 VAL A C 1
ATOM 874 O O . VAL A 1 114 ? 22.301 9.039 4.625 1.00 28.55 114 VAL A O 1
ATOM 878 N N . VAL A 1 115 ? 21.832 9.256 6.819 1.00 27.67 115 VAL A N 1
ATOM 879 C CA . VAL A 1 115 ? 22.892 10.233 7.088 1.00 27.70 115 VAL A CA 1
ATOM 880 C C . VAL A 1 115 ? 23.870 9.614 8.081 1.00 27.78 115 VAL A C 1
ATOM 881 O O . VAL A 1 115 ? 23.510 9.314 9.216 1.00 28.90 115 VAL A O 1
ATOM 885 N N . ILE A 1 116 ? 25.109 9.422 7.648 1.00 28.11 116 ILE A N 1
ATOM 886 C CA . ILE A 1 116 ? 26.067 8.622 8.395 1.00 27.57 116 ILE A CA 1
ATOM 887 C C . ILE A 1 116 ? 27.396 9.360 8.492 1.00 27.45 116 ILE A C 1
ATOM 888 O O . ILE A 1 116 ? 27.751 10.133 7.603 1.00 27.04 116 ILE A O 1
ATOM 893 N N . GLY A 1 117 ? 28.122 9.141 9.582 1.00 27.13 117 GLY A N 1
ATOM 894 C CA . GLY A 1 117 ? 29.452 9.720 9.723 1.00 28.10 117 GLY A CA 1
ATOM 895 C C . GLY A 1 117 ? 30.435 9.082 8.751 1.00 28.93 117 GLY A C 1
ATOM 896 O O . GLY A 1 117 ? 30.314 7.903 8.420 1.00 28.32 117 GLY A O 1
ATOM 897 N N . ALA A 1 118 ? 31.386 9.875 8.258 1.00 30.03 118 ALA A N 1
ATOM 898 C CA . ALA A 1 118 ? 32.469 9.341 7.437 1.00 31.42 118 ALA A CA 1
ATOM 899 C C . ALA A 1 118 ? 33.320 8.392 8.275 1.00 32.42 118 ALA A C 1
ATOM 900 O O . ALA A 1 118 ? 33.777 7.362 7.779 1.00 32.89 118 ALA A O 1
ATOM 902 N N . GLN A 1 119 ? 33.521 8.757 9.542 1.00 33.34 119 GLN A N 1
ATOM 903 C CA . GLN A 1 119 ? 34.260 7.935 10.503 1.00 34.54 119 GLN A CA 1
ATOM 904 C C . GLN A 1 119 ? 33.518 7.859 11.835 1.00 33.99 119 GLN A C 1
ATOM 905 O O . GLN A 1 119 ? 32.578 8.615 12.068 1.00 33.68 119 GLN A O 1
ATOM 911 N N . GLY A 1 120 ? 33.958 6.948 12.699 1.00 33.29 120 GLY A N 1
ATOM 912 C CA . GLY A 1 120 ? 33.229 6.596 13.913 1.00 33.81 120 GLY A CA 1
ATOM 913 C C . GLY A 1 120 ? 34.114 6.530 15.143 1.00 34.11 120 GLY A C 1
ATOM 914 O O . GLY A 1 120 ? 34.938 7.418 15.368 1.00 33.93 120 GLY A O 1
ATOM 915 N N . THR A 1 121 ? 33.944 5.477 15.941 1.00 34.93 121 THR A N 1
ATOM 916 C CA . THR A 1 121 ? 34.695 5.325 17.199 1.00 36.22 121 THR A CA 1
ATOM 917 C C . THR A 1 121 ? 36.187 5.101 16.967 1.00 37.63 121 THR A C 1
ATOM 918 O O . THR A 1 121 ? 36.998 5.362 17.855 1.00 37.97 121 THR A O 1
ATOM 922 N N . ASN A 1 122 ? 36.538 4.629 15.772 1.00 38.64 122 ASN A N 1
ATOM 923 C CA . ASN A 1 122 ? 37.933 4.483 15.355 1.00 39.90 122 ASN A CA 1
ATOM 924 C C . ASN A 1 122 ? 38.424 5.634 14.467 1.00 40.69 122 ASN A C 1
ATOM 925 O O . ASN A 1 122 ? 39.351 5.458 13.669 1.00 40.86 122 ASN A O 1
ATOM 930 N N . GLY A 1 123 ? 37.829 6.815 14.630 1.00 41.42 123 GLY A N 1
ATOM 931 C CA . GLY A 1 123 ? 38.186 7.990 13.835 1.00 42.36 123 GLY A CA 1
ATOM 932 C C . GLY A 1 123 ? 39.632 8.432 13.998 1.00 43.78 123 GLY A C 1
ATOM 933 O O . GLY A 1 123 ? 40.273 8.141 15.011 1.00 43.72 123 GLY A O 1
ATOM 934 N N . ASP A 1 124 ? 40.143 9.136 12.989 1.00 44.95 124 ASP A N 1
ATOM 935 C CA . ASP A 1 124 ? 41.525 9.624 12.995 1.00 46.20 124 ASP A CA 1
ATOM 936 C C . ASP A 1 124 ? 41.740 10.733 11.961 1.00 46.84 124 ASP A C 1
ATOM 937 O O . ASP A 1 124 ? 40.804 11.140 11.272 1.00 46.60 124 ASP A O 1
ATOM 942 N N . LYS A 1 125 ? 42.978 11.214 11.868 1.00 47.81 125 LYS A N 1
ATOM 943 C CA . LYS A 1 125 ? 43.372 12.218 10.875 1.00 48.44 125 LYS A CA 1
ATOM 944 C C . LYS A 1 125 ? 43.277 11.696 9.430 1.00 48.57 125 LYS A C 1
ATOM 945 O O . LYS A 1 125 ? 43.288 12.486 8.485 1.00 49.31 125 LYS A O 1
ATOM 951 N N . SER A 1 126 ? 43.186 10.377 9.259 1.00 48.42 126 SER A N 1
ATOM 952 C CA . SER A 1 126 ? 43.043 9.780 7.929 1.00 48.35 126 SER A CA 1
ATOM 953 C C . SER A 1 126 ? 41.769 10.251 7.223 1.00 48.02 126 SER A C 1
ATOM 954 O O . SER A 1 126 ? 40.761 10.569 7.863 1.00 48.37 126 SER A O 1
ATOM 957 N N . LEU A 1 127 ? 41.835 10.292 5.895 1.00 47.16 127 LEU A N 1
ATOM 958 C CA . LEU A 1 127 ? 40.694 10.661 5.066 1.00 46.54 127 LEU A CA 1
ATOM 959 C C . LEU A 1 127 ? 40.126 9.411 4.389 1.00 45.68 127 LEU A C 1
ATOM 960 O O . LEU A 1 127 ? 39.632 9.467 3.263 1.00 46.37 127 LEU A O 1
ATOM 965 N N . LEU A 1 128 ? 40.204 8.281 5.090 1.00 44.35 128 LEU A N 1
ATOM 966 C CA . LEU A 1 128 ? 39.642 7.025 4.608 1.00 42.66 128 LEU A CA 1
ATOM 967 C C . LEU A 1 128 ? 38.244 6.854 5.187 1.00 40.71 128 LEU A C 1
ATOM 968 O O . LEU A 1 128 ? 37.984 7.214 6.336 1.00 39.77 128 LEU A O 1
ATOM 973 N N . LEU A 1 129 ? 37.349 6.302 4.378 1.00 38.80 129 LEU A N 1
ATOM 974 C CA . LEU A 1 129 ? 35.980 6.067 4.795 1.00 37.64 129 LEU A CA 1
ATOM 975 C C . LEU A 1 129 ? 35.981 4.931 5.815 1.00 36.49 129 LEU A C 1
ATOM 976 O O . LEU A 1 129 ? 36.648 3.916 5.619 1.00 35.77 129 LEU A O 1
ATOM 981 N N . GLY A 1 130 ? 35.263 5.120 6.918 1.00 35.26 130 GLY A N 1
ATOM 982 C CA . GLY A 1 130 ? 35.063 4.055 7.888 1.00 34.48 130 GLY A CA 1
ATOM 983 C C . GLY A 1 130 ? 34.414 2.856 7.224 1.00 33.78 130 GLY A C 1
ATOM 984 O O . GLY A 1 130 ? 33.716 3.000 6.218 1.00 34.09 130 GLY A O 1
ATOM 985 N N . SER A 1 131 ? 34.641 1.674 7.785 1.00 33.05 131 SER A N 1
ATOM 986 C CA . SER A 1 131 ? 34.143 0.432 7.190 1.00 32.98 131 SER A CA 1
ATOM 987 C C . SER A 1 131 ? 32.615 0.389 7.096 1.00 32.47 131 SER A C 1
ATOM 988 O O . SER A 1 131 ? 32.073 -0.063 6.085 1.00 32.17 131 SER A O 1
ATOM 991 N N . VAL A 1 132 ? 31.928 0.866 8.136 1.00 31.86 132 VAL A N 1
ATOM 992 C CA . VAL A 1 132 ? 30.459 0.880 8.140 1.00 31.43 132 VAL A CA 1
ATOM 993 C C . VAL A 1 132 ? 29.939 1.875 7.103 1.00 31.41 132 VAL A C 1
ATOM 994 O O . VAL A 1 132 ? 29.065 1.538 6.296 1.00 31.47 132 VAL A O 1
ATOM 998 N N . ALA A 1 133 ? 30.495 3.084 7.106 1.00 30.87 133 ALA A N 1
ATOM 999 C CA . ALA A 1 133 ? 30.159 4.090 6.096 1.00 31.86 133 ALA A CA 1
ATOM 1000 C C . ALA A 1 133 ? 30.321 3.532 4.682 1.00 31.85 133 ALA A C 1
ATOM 1001 O O . ALA A 1 133 ? 29.431 3.667 3.844 1.00 30.95 133 ALA A O 1
ATOM 1003 N N . GLN A 1 134 ? 31.463 2.895 4.438 1.00 32.34 134 GLN A N 1
ATOM 1004 C CA . GLN A 1 134 ? 31.788 2.328 3.131 1.00 32.60 134 GLN A CA 1
ATOM 1005 C C . GLN A 1 134 ? 30.753 1.293 2.693 1.00 32.30 134 GLN A C 1
ATOM 1006 O O . GLN A 1 134 ? 30.294 1.309 1.554 1.00 31.94 134 GLN A O 1
ATOM 1012 N N . ARG A 1 135 ? 30.387 0.402 3.608 1.00 32.64 135 ARG A N 1
ATOM 1013 C CA . ARG A 1 135 ? 29.434 -0.664 3.310 1.00 32.75 135 ARG A CA 1
ATOM 1014 C C . ARG A 1 135 ? 28.009 -0.134 3.127 1.00 32.13 135 ARG A C 1
ATOM 1015 O O . ARG A 1 135 ? 27.325 -0.506 2.168 1.00 31.94 135 ARG A O 1
ATOM 1023 N N . VAL A 1 136 ? 27.581 0.754 4.024 1.00 31.50 136 VAL A N 1
ATOM 1024 C CA . VAL A 1 136 ? 26.242 1.350 3.959 1.00 30.40 136 VAL A CA 1
ATOM 1025 C C . VAL A 1 136 ? 26.072 2.199 2.696 1.00 30.82 136 VAL A C 1
ATOM 1026 O O . VAL A 1 136 ? 25.090 2.047 1.965 1.00 30.58 136 VAL A O 1
ATOM 1030 N N . ALA A 1 137 ? 27.037 3.080 2.432 1.00 31.19 137 ALA A N 1
ATOM 1031 C CA . ALA A 1 137 ? 27.019 3.897 1.215 1.00 31.77 137 ALA A CA 1
ATOM 1032 C C . ALA A 1 137 ? 26.875 3.039 -0.046 1.00 32.56 137 ALA A C 1
ATOM 1033 O O . ALA A 1 137 ? 26.177 3.422 -0.981 1.00 32.58 137 ALA A O 1
ATOM 1035 N N . GLY A 1 138 ? 27.528 1.880 -0.062 1.00 33.37 138 GLY A N 1
ATOM 1036 C CA . GLY A 1 138 ? 27.464 0.973 -1.206 1.00 34.45 138 GLY A CA 1
ATOM 1037 C C . GLY A 1 138 ? 26.158 0.205 -1.355 1.00 35.03 138 GLY A C 1
ATOM 1038 O O . GLY A 1 138 ? 25.650 0.051 -2.473 1.00 35.73 138 GLY A O 1
ATOM 1039 N N . SER A 1 139 ? 25.612 -0.269 -0.236 1.00 35.02 139 SER A N 1
ATOM 1040 C CA . SER A 1 139 ? 24.522 -1.252 -0.249 1.00 35.22 139 SER A CA 1
ATOM 1041 C C . SER A 1 139 ? 23.130 -0.700 0.076 1.00 34.56 139 SER A C 1
ATOM 1042 O O . SER A 1 139 ? 22.133 -1.374 -0.177 1.00 34.05 139 SER A O 1
ATOM 1045 N N . ALA A 1 140 ? 23.048 0.508 0.627 1.00 33.77 140 ALA A N 1
ATOM 1046 C CA . ALA A 1 140 ? 21.747 1.093 0.958 1.00 33.11 140 ALA A CA 1
ATOM 1047 C C . ALA A 1 140 ? 20.882 1.227 -0.297 1.00 33.16 140 ALA A C 1
ATOM 1048 O O . ALA A 1 140 ? 21.392 1.492 -1.387 1.00 32.70 140 ALA A O 1
ATOM 1050 N N . HIS A 1 141 ? 19.576 1.021 -0.140 1.00 33.15 141 HIS A N 1
ATOM 1051 C CA . HIS A 1 141 ? 18.632 1.131 -1.254 1.00 33.43 141 HIS A CA 1
ATOM 1052 C C . HIS A 1 141 ? 18.354 2.595 -1.585 1.00 32.88 141 HIS A C 1
ATOM 1053 O O . HIS A 1 141 ? 17.892 2.908 -2.680 1.00 33.26 141 HIS A O 1
ATOM 1060 N N . CYS A 1 142 ? 18.622 3.479 -0.624 1.00 31.93 142 CYS A N 1
ATOM 1061 C CA . CYS A 1 142 ? 18.353 4.908 -0.754 1.00 31.07 142 CYS A CA 1
ATOM 1062 C C . CYS A 1 142 ? 19.664 5.692 -0.721 1.00 30.06 142 CYS A C 1
ATOM 1063 O O . CYS A 1 142 ? 20.721 5.119 -0.447 1.00 29.38 142 CYS A O 1
ATOM 1066 N N . PRO A 1 143 ? 19.606 7.008 -1.003 1.00 29.38 143 PRO A N 1
ATOM 1067 C CA . PRO A 1 143 ? 20.835 7.795 -0.926 1.00 28.44 143 PRO A CA 1
ATOM 1068 C C . PRO A 1 143 ? 21.443 7.849 0.476 1.00 27.63 143 PRO A C 1
ATOM 1069 O O . PRO A 1 143 ? 20.727 7.792 1.481 1.00 27.25 143 PRO A O 1
ATOM 1073 N N . VAL A 1 144 ? 22.766 7.948 0.523 1.00 26.48 144 VAL A N 1
ATOM 1074 C CA . VAL A 1 144 ? 23.501 7.971 1.779 1.00 25.87 144 VAL A CA 1
ATOM 1075 C C . VAL A 1 144 ? 24.352 9.234 1.842 1.00 25.64 144 VAL A C 1
ATOM 1076 O O . VAL A 1 144 ? 25.238 9.435 1.004 1.00 25.96 144 VAL A O 1
ATOM 1080 N N . LEU A 1 145 ? 24.059 10.089 2.817 1.00 25.69 145 LEU A N 1
ATOM 1081 C CA . LEU A 1 145 ? 24.834 11.305 3.049 1.00 25.87 145 LEU A CA 1
ATOM 1082 C C . LEU A 1 145 ? 25.964 11.013 4.031 1.00 25.57 145 LEU A C 1
ATOM 1083 O O . LEU A 1 145 ? 25.737 10.786 5.221 1.00 25.88 145 LEU A O 1
ATOM 1088 N N . VAL A 1 146 ? 27.184 11.018 3.514 1.00 25.81 146 VAL A N 1
ATOM 1089 C CA . VAL A 1 146 ? 28.366 10.754 4.311 1.00 26.61 146 VAL A CA 1
ATOM 1090 C C . VAL A 1 146 ? 28.885 12.107 4.802 1.00 27.24 146 VAL A C 1
ATOM 1091 O O . VAL A 1 146 ? 29.251 12.960 4.000 1.00 26.27 146 VAL A O 1
ATOM 1095 N N . VAL A 1 147 ? 28.889 12.301 6.119 1.00 28.58 147 VAL A N 1
ATOM 1096 C CA . VAL A 1 147 ? 29.251 13.587 6.715 1.00 29.99 147 VAL A CA 1
ATOM 1097 C C . VAL A 1 147 ? 30.595 13.486 7.416 1.00 31.75 147 VAL A C 1
ATOM 1098 O O . VAL A 1 147 ? 30.830 12.565 8.198 1.00 32.53 147 VAL A O 1
ATOM 1103 N N . MET B 1 1 ? 20.280 25.048 3.669 1.00 45.97 1 MET B N 1
ATOM 1104 C CA . MET B 1 1 ? 21.570 24.762 4.369 1.00 45.80 1 MET B CA 1
ATOM 1105 C C . MET B 1 1 ? 22.717 24.512 3.392 1.00 45.25 1 MET B C 1
ATOM 1106 O O . MET B 1 1 ? 23.862 24.349 3.812 1.00 46.15 1 MET B O 1
ATOM 1111 N N . PHE B 1 2 ? 22.403 24.459 2.100 1.00 44.21 2 PHE B N 1
ATOM 1112 C CA . PHE B 1 2 ? 23.403 24.225 1.057 1.00 43.81 2 PHE B CA 1
ATOM 1113 C C . PHE B 1 2 ? 23.349 25.351 0.036 1.00 43.59 2 PHE B C 1
ATOM 1114 O O . PHE B 1 2 ? 22.396 25.445 -0.736 1.00 44.76 2 PHE B O 1
ATOM 1122 N N . ASN B 1 3 ? 24.363 26.210 0.043 1.00 42.48 3 ASN B N 1
ATOM 1123 C CA . ASN B 1 3 ? 24.430 27.337 -0.885 1.00 41.61 3 ASN B CA 1
ATOM 1124 C C . ASN B 1 3 ? 25.098 26.993 -2.219 1.00 40.18 3 ASN B C 1
ATOM 1125 O O . ASN B 1 3 ? 24.808 27.626 -3.240 1.00 39.77 3 ASN B O 1
ATOM 1130 N N . ARG B 1 4 ? 25.990 26.001 -2.209 1.00 38.12 4 ARG B N 1
ATOM 1131 C CA . ARG B 1 4 ? 26.718 25.613 -3.416 1.00 37.11 4 ARG B CA 1
ATOM 1132 C C . ARG B 1 4 ? 26.892 24.102 -3.501 1.00 35.08 4 ARG B C 1
ATOM 1133 O O . ARG B 1 4 ? 27.712 23.516 -2.792 1.00 34.63 4 ARG B O 1
ATOM 1141 N N . ILE B 1 5 ? 26.117 23.493 -4.390 1.00 33.15 5 ILE B N 1
ATOM 1142 C CA . ILE B 1 5 ? 26.079 22.053 -4.552 1.00 32.12 5 ILE B CA 1
ATOM 1143 C C . ILE B 1 5 ? 26.858 21.646 -5.800 1.00 31.62 5 ILE B C 1
ATOM 1144 O O . ILE B 1 5 ? 26.667 22.216 -6.874 1.00 30.51 5 ILE B O 1
ATOM 1149 N N . MET B 1 6 ? 27.734 20.656 -5.649 1.00 31.10 6 MET B N 1
ATOM 1150 C CA . MET B 1 6 ? 28.519 20.147 -6.761 1.00 31.05 6 MET B CA 1
ATOM 1151 C C . MET B 1 6 ? 28.016 18.763 -7.152 1.00 29.75 6 MET B C 1
ATOM 1152 O O . MET B 1 6 ? 27.767 17.925 -6.288 1.00 29.67 6 MET B O 1
ATOM 1157 N N . VAL B 1 7 ? 27.873 18.534 -8.452 1.00 29.03 7 VAL B N 1
ATOM 1158 C CA . VAL B 1 7 ? 27.561 17.211 -8.982 1.00 28.81 7 VAL B CA 1
ATOM 1159 C C . VAL B 1 7 ? 28.665 16.782 -9.966 1.00 28.69 7 VAL B C 1
ATOM 1160 O O . VAL B 1 7 ? 28.718 17.263 -11.100 1.00 26.66 7 VAL B O 1
ATOM 1164 N N . PRO B 1 8 ? 29.560 15.880 -9.523 1.00 28.75 8 PRO B N 1
ATOM 1165 C CA . PRO B 1 8 ? 30.499 15.270 -10.468 1.00 28.79 8 PRO B CA 1
ATOM 1166 C C . PRO B 1 8 ? 29.780 14.260 -11.356 1.00 28.89 8 PRO B C 1
ATOM 1167 O O . PRO B 1 8 ? 29.117 13.352 -10.839 1.00 29.11 8 PRO B O 1
ATOM 1171 N N . VAL B 1 9 ? 29.896 14.424 -12.672 1.00 28.94 9 VAL B N 1
ATOM 1172 C CA . VAL B 1 9 ? 29.230 13.542 -13.630 1.00 29.61 9 VAL B CA 1
ATOM 1173 C C . VAL B 1 9 ? 30.234 12.912 -14.593 1.00 30.57 9 VAL B C 1
ATOM 1174 O O . VAL B 1 9 ? 31.205 13.561 -14.994 1.00 29.79 9 VAL B O 1
ATOM 1178 N N . ASP B 1 10 ? 29.981 11.653 -14.960 1.00 31.53 10 ASP B N 1
ATOM 1179 C CA . ASP B 1 10 ? 30.881 10.867 -15.822 1.00 32.25 10 ASP B CA 1
ATOM 1180 C C . ASP B 1 10 ? 30.184 10.247 -17.046 1.00 32.33 10 ASP B C 1
ATOM 1181 O O . ASP B 1 10 ? 30.770 9.420 -17.743 1.00 32.07 10 ASP B O 1
ATOM 1186 N N . GLY B 1 11 ? 28.943 10.652 -17.309 1.00 32.07 11 GLY B N 1
ATOM 1187 C CA . GLY B 1 11 ? 28.159 10.104 -18.408 1.00 32.58 11 GLY B CA 1
ATOM 1188 C C . GLY B 1 11 ? 27.417 8.817 -18.076 1.00 32.90 11 GLY B C 1
ATOM 1189 O O . GLY B 1 11 ? 26.744 8.253 -18.940 1.00 32.94 11 GLY B O 1
ATOM 1190 N N . SER B 1 12 ? 27.522 8.358 -16.829 1.00 33.04 12 SER B N 1
ATOM 1191 C CA . SER B 1 12 ? 26.888 7.109 -16.414 1.00 33.48 12 SER B CA 1
ATOM 1192 C C . SER B 1 12 ? 25.450 7.334 -15.970 1.00 33.74 12 SER B C 1
ATOM 1193 O O . SER B 1 12 ? 25.054 8.453 -15.641 1.00 33.35 12 SER B O 1
ATOM 1196 N N . LYS B 1 13 ? 24.678 6.253 -15.950 1.00 34.30 13 LYS B N 1
ATOM 1197 C CA . LYS B 1 13 ? 23.320 6.289 -15.413 1.00 34.50 13 LYS B CA 1
ATOM 1198 C C . LYS B 1 13 ? 23.344 6.649 -13.928 1.00 33.13 13 LYS B C 1
ATOM 1199 O O . LYS B 1 13 ? 22.474 7.368 -13.450 1.00 32.25 13 LYS B O 1
ATOM 1205 N N . GLY B 1 14 ? 24.354 6.162 -13.209 1.00 32.20 14 GLY B N 1
ATOM 1206 C CA . GLY B 1 14 ? 2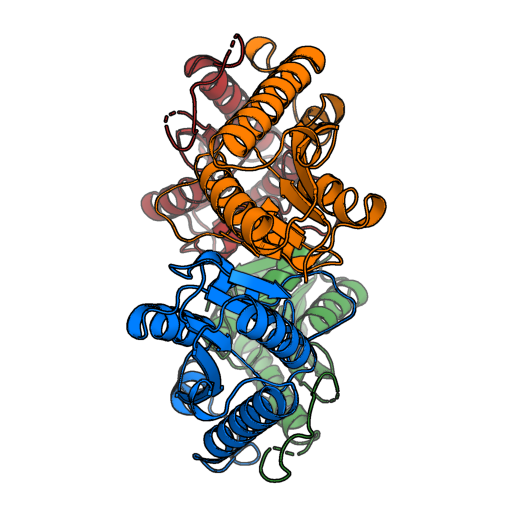4.528 6.500 -11.802 1.00 31.97 14 GLY B CA 1
ATOM 1207 C C . GLY B 1 14 ? 24.690 7.994 -11.584 1.00 31.53 14 GLY B C 1
ATOM 1208 O O . GLY B 1 14 ? 24.129 8.554 -10.636 1.00 31.45 14 GLY B O 1
ATOM 1209 N N . ALA B 1 15 ? 25.443 8.639 -12.475 1.00 31.02 15 ALA B N 1
ATOM 1210 C CA . ALA B 1 15 ? 25.652 10.085 -12.423 1.00 31.38 15 ALA B CA 1
ATOM 1211 C C . ALA B 1 15 ? 24.377 10.860 -12.754 1.00 31.44 15 ALA B C 1
ATOM 1212 O O . ALA B 1 15 ? 24.166 11.952 -12.236 1.00 31.20 15 ALA B O 1
ATOM 1214 N N . VAL B 1 16 ? 23.546 10.306 -13.631 1.00 32.02 16 VAL B N 1
ATOM 1215 C CA . VAL B 1 16 ? 22.254 10.916 -13.945 1.00 33.05 16 VAL B CA 1
ATOM 1216 C C . VAL B 1 16 ? 21.351 10.935 -12.710 1.00 32.38 16 VAL B C 1
ATOM 1217 O O . VAL B 1 16 ? 20.731 11.950 -12.413 1.00 31.89 16 VAL B O 1
ATOM 1221 N N . LYS B 1 17 ? 21.305 9.824 -11.982 1.00 32.33 17 LYS B N 1
ATOM 1222 C CA . LYS B 1 17 ? 20.523 9.757 -10.748 1.00 33.09 17 LYS B CA 1
ATOM 1223 C C . LYS B 1 17 ? 21.080 10.721 -9.691 1.00 31.74 17 LYS B C 1
ATOM 1224 O O . LYS B 1 17 ? 20.311 11.340 -8.958 1.00 30.89 17 LYS B O 1
ATOM 1230 N N . ALA B 1 18 ? 22.409 10.867 -9.630 1.00 30.00 18 ALA B N 1
ATOM 1231 C CA . ALA B 1 18 ? 23.028 11.854 -8.743 1.00 29.48 18 ALA B CA 1
ATOM 1232 C C . ALA B 1 18 ? 22.588 13.274 -9.107 1.00 29.39 18 ALA B C 1
ATOM 1233 O O . ALA B 1 18 ? 22.248 14.060 -8.229 1.00 28.69 18 ALA B O 1
ATOM 1235 N N . LEU B 1 19 ? 22.616 13.598 -10.399 1.00 29.61 19 LEU B N 1
ATOM 1236 C CA . LEU B 1 19 ? 22.210 14.921 -10.872 1.00 30.35 19 LEU B CA 1
ATOM 1237 C C . LEU B 1 19 ? 20.758 15.215 -10.482 1.00 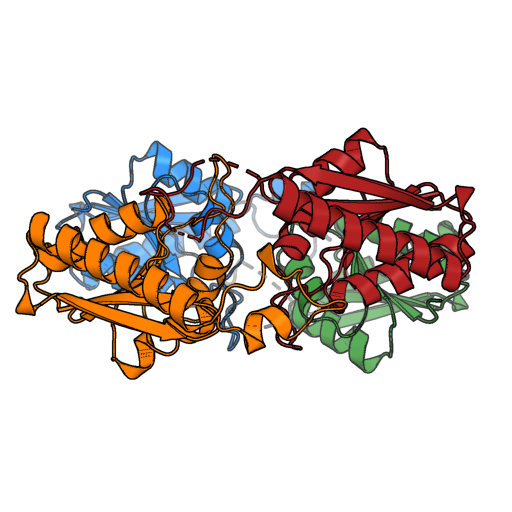30.58 19 LEU B C 1
ATOM 1238 O O . LEU B 1 19 ? 20.443 16.318 -10.047 1.00 30.15 19 LEU B O 1
ATOM 1243 N N . GLU B 1 20 ? 19.894 14.217 -10.632 1.00 31.21 20 GLU B N 1
ATOM 1244 C CA . GLU B 1 20 ? 18.468 14.360 -10.309 1.00 32.03 20 GLU B CA 1
ATOM 1245 C C . GLU B 1 20 ? 18.238 14.714 -8.841 1.00 31.67 20 GLU B C 1
ATOM 1246 O O . GLU B 1 20 ? 17.386 15.546 -8.525 1.00 31.01 20 GLU B O 1
ATOM 1252 N N . LYS B 1 21 ? 19.006 14.093 -7.949 1.00 31.10 21 LYS B N 1
ATOM 1253 C CA . LYS B 1 21 ? 18.931 14.419 -6.529 1.00 31.69 21 LYS B CA 1
ATOM 1254 C C . LYS B 1 21 ? 19.563 15.779 -6.233 1.00 30.99 21 LYS B C 1
ATOM 1255 O O . LYS B 1 21 ? 19.037 16.547 -5.427 1.00 30.66 21 LYS B O 1
ATOM 1261 N N . GLY B 1 22 ? 20.672 16.092 -6.904 1.00 30.78 22 GLY B N 1
ATOM 1262 C CA . GLY B 1 22 ? 21.286 17.415 -6.799 1.00 30.59 22 GLY B CA 1
ATOM 1263 C C . GLY B 1 22 ? 20.333 18.537 -7.191 1.00 30.50 22 GLY B C 1
ATOM 1264 O O . GLY B 1 22 ? 20.282 19.578 -6.537 1.00 30.03 22 GLY B O 1
ATOM 1265 N N . VAL B 1 23 ? 19.581 18.319 -8.264 1.00 30.58 23 VAL B N 1
ATOM 1266 C CA . VAL B 1 23 ? 18.580 19.282 -8.719 1.00 31.25 23 VAL B CA 1
ATOM 1267 C C . VAL B 1 23 ? 17.475 19.421 -7.667 1.00 31.57 23 VAL B C 1
ATOM 1268 O O . VAL B 1 23 ? 17.077 20.535 -7.329 1.00 32.23 23 VAL B O 1
ATOM 1272 N N . GLY B 1 24 ? 17.001 18.294 -7.143 1.00 32.12 24 GLY B N 1
ATOM 1273 C CA . GLY B 1 24 ? 15.980 18.297 -6.087 1.00 32.61 24 GLY B CA 1
ATOM 1274 C C . GLY B 1 24 ? 16.373 19.168 -4.906 1.00 33.07 24 GLY B C 1
ATOM 1275 O O . GLY B 1 24 ? 15.579 19.989 -4.436 1.00 33.46 24 GLY B O 1
ATOM 1276 N N . LEU B 1 25 ? 17.609 19.001 -4.443 1.00 32.77 25 LEU B N 1
ATOM 1277 C CA . LEU B 1 25 ? 18.142 19.795 -3.338 1.00 33.09 25 LEU B CA 1
ATOM 1278 C C . LEU B 1 25 ? 18.382 21.253 -3.726 1.00 33.49 25 LEU B C 1
ATOM 1279 O O . LEU B 1 25 ? 18.227 22.139 -2.888 1.00 33.21 25 LEU B O 1
ATOM 1284 N N . GLN B 1 26 ? 18.768 21.500 -4.981 1.00 33.60 26 GLN B N 1
ATOM 1285 C CA . GLN B 1 26 ? 18.932 22.865 -5.479 1.00 33.76 26 GLN B CA 1
ATOM 1286 C C . GLN B 1 26 ? 17.603 23.620 -5.398 1.00 34.10 26 GLN B C 1
ATOM 1287 O O . GLN B 1 26 ? 17.563 24.773 -4.980 1.00 33.42 26 GLN B O 1
ATOM 1293 N N . GLN B 1 27 ? 16.533 22.958 -5.825 1.00 34.95 27 GLN B N 1
ATOM 1294 C CA . GLN B 1 27 ? 15.199 23.555 -5.867 1.00 36.89 27 GLN B CA 1
ATOM 1295 C C . GLN B 1 27 ? 14.667 23.829 -4.464 1.00 37.34 27 GLN B C 1
ATOM 1296 O O . GLN B 1 27 ? 13.882 24.752 -4.259 1.00 37.07 27 GLN B O 1
ATOM 1302 N N . LEU B 1 28 ? 15.114 23.020 -3.509 1.00 37.67 28 LEU B N 1
ATOM 1303 C CA . LEU B 1 28 ? 14.724 23.164 -2.116 1.00 38.14 28 LEU B CA 1
ATOM 1304 C C . LEU B 1 28 ? 15.483 24.308 -1.435 1.00 37.59 28 LEU B C 1
ATOM 1305 O O . LEU B 1 28 ? 14.949 24.952 -0.536 1.00 37.67 28 LEU B O 1
ATOM 1310 N N . THR B 1 29 ? 16.719 24.564 -1.868 1.00 36.84 29 THR B N 1
ATOM 1311 C CA . THR B 1 29 ? 17.588 25.548 -1.204 1.00 36.29 29 THR B CA 1
ATOM 1312 C C . THR B 1 29 ? 17.862 26.829 -2.000 1.00 35.96 29 THR B C 1
ATOM 1313 O O . THR B 1 29 ? 18.327 27.818 -1.430 1.00 35.96 29 THR B O 1
ATOM 1317 N N . GLY B 1 30 ? 17.593 26.809 -3.304 1.00 35.41 30 GLY B N 1
ATOM 1318 C CA . GLY B 1 30 ? 17.991 27.903 -4.195 1.00 34.98 30 GLY B CA 1
ATOM 1319 C C . GLY B 1 30 ? 19.502 28.004 -4.374 1.00 34.70 30 GLY B C 1
ATOM 1320 O O . GLY B 1 30 ? 20.028 29.070 -4.700 1.00 34.44 30 GLY B O 1
ATOM 1321 N N . ALA B 1 31 ? 20.198 26.884 -4.177 1.00 34.29 31 ALA B N 1
ATOM 1322 C CA . ALA B 1 31 ? 21.659 26.846 -4.227 1.00 34.24 31 ALA B CA 1
ATOM 1323 C C . ALA B 1 31 ? 22.193 27.037 -5.638 1.00 33.87 31 ALA B C 1
ATOM 1324 O O . ALA B 1 31 ? 21.484 26.825 -6.617 1.00 33.98 31 ALA B O 1
ATOM 1326 N N . GLU B 1 32 ? 23.454 27.440 -5.729 1.00 34.03 32 GLU B N 1
ATOM 1327 C CA . GLU B 1 32 ? 24.193 27.331 -6.983 1.00 34.90 32 GLU B CA 1
ATOM 1328 C C . GLU B 1 32 ? 24.524 25.857 -7.214 1.00 33.92 32 GLU B C 1
ATOM 1329 O O . GLU B 1 32 ? 24.825 25.136 -6.264 1.00 33.76 32 GLU B O 1
ATOM 1335 N N . LEU B 1 33 ? 24.448 25.423 -8.470 1.00 3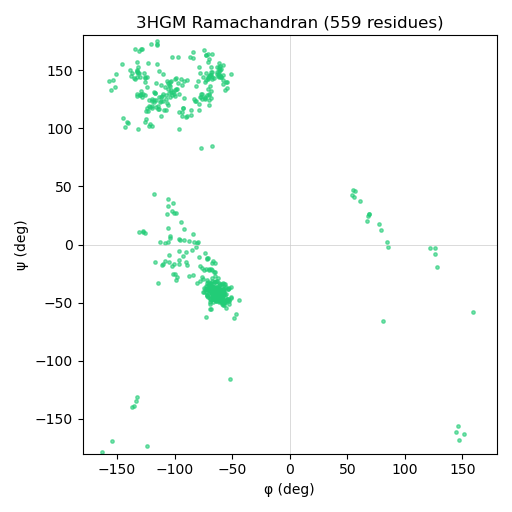3.20 33 LEU B N 1
ATOM 1336 C CA . LEU B 1 33 ? 24.759 24.048 -8.864 1.00 33.05 33 LEU B CA 1
ATOM 1337 C C . LEU B 1 33 ? 26.002 24.041 -9.761 1.00 32.55 33 LEU B C 1
ATOM 1338 O O . LEU B 1 33 ? 26.010 24.663 -10.821 1.00 31.86 33 LEU B O 1
ATOM 1343 N N . TYR B 1 34 ? 27.054 23.360 -9.317 1.00 32.47 34 TYR B N 1
ATOM 1344 C CA . TYR B 1 34 ? 28.306 23.265 -10.076 1.00 32.82 34 TYR B CA 1
ATOM 1345 C C . TYR B 1 34 ? 28.451 21.846 -10.615 1.00 32.31 34 TYR B C 1
ATOM 1346 O O . TYR B 1 34 ? 28.557 20.893 -9.844 1.00 33.54 34 TYR B O 1
ATOM 1355 N N . ILE B 1 35 ? 28.439 21.710 -11.938 1.00 30.39 35 ILE B N 1
ATOM 1356 C CA . ILE B 1 35 ? 28.564 20.414 -12.581 1.00 29.92 35 ILE B CA 1
ATOM 1357 C C . ILE B 1 35 ? 30.000 20.262 -13.067 1.00 29.31 35 ILE B C 1
ATOM 1358 O O . ILE B 1 35 ? 30.533 21.170 -13.702 1.00 29.03 35 ILE B O 1
ATOM 1363 N N . LEU B 1 36 ? 30.615 19.122 -12.753 1.00 28.75 36 LEU B N 1
ATOM 1364 C CA . LEU B 1 36 ? 32.013 18.869 -13.097 1.00 28.75 36 LEU B CA 1
ATOM 1365 C C . LEU B 1 36 ? 32.181 17.497 -13.735 1.00 28.42 36 LEU B C 1
ATOM 1366 O O . LEU B 1 36 ? 31.746 16.491 -13.178 1.00 27.62 36 LEU B O 1
ATOM 1371 N N . CYS B 1 37 ? 32.829 17.467 -14.895 1.00 28.40 37 CYS B N 1
ATOM 1372 C CA . CYS B 1 37 ? 33.251 16.222 -15.519 1.00 28.30 37 CYS B CA 1
ATOM 1373 C C . CYS B 1 37 ? 34.768 16.258 -15.665 1.00 28.85 37 CYS B C 1
ATOM 1374 O O . CYS B 1 37 ? 35.315 17.182 -16.267 1.00 27.98 37 CYS B O 1
ATOM 1377 N N . VAL B 1 38 ? 35.426 15.251 -15.099 1.00 29.04 38 VAL B N 1
ATOM 1378 C CA . VAL B 1 38 ? 36.878 15.150 -15.123 1.00 30.00 38 VAL B CA 1
ATOM 1379 C C . VAL B 1 38 ? 37.285 14.174 -16.215 1.00 30.70 38 VAL B C 1
ATOM 1380 O O . VAL B 1 38 ? 36.717 13.091 -16.319 1.00 29.17 38 VAL B O 1
ATOM 1384 N N . PHE B 1 39 ? 38.259 14.560 -17.035 1.00 32.39 39 PHE B N 1
ATOM 1385 C CA . PHE B 1 39 ? 38.816 13.643 -18.027 1.00 34.00 39 PHE B CA 1
ATOM 1386 C C . PHE B 1 39 ? 40.249 13.314 -17.640 1.00 35.59 39 PHE B C 1
ATOM 1387 O O . PHE B 1 39 ? 41.002 14.190 -17.214 1.00 33.44 39 PHE B O 1
ATOM 1395 N N . LYS B 1 40 ? 40.606 12.041 -17.757 1.00 38.48 40 LYS B N 1
ATOM 1396 C CA . LYS B 1 40 ? 41.970 11.612 -17.496 1.00 40.86 40 LYS B CA 1
ATOM 1397 C C . LYS B 1 40 ? 42.781 11.957 -18.731 1.00 42.60 40 LYS B C 1
ATOM 1398 O O . LYS B 1 40 ? 42.464 11.506 -19.830 1.00 44.80 40 LYS B O 1
ATOM 1404 N N . HIS B 1 41 ? 43.809 12.782 -18.553 1.00 43.00 41 HIS B N 1
ATOM 1405 C CA . HIS B 1 41 ? 44.636 13.232 -19.672 1.00 44.03 41 HIS B CA 1
ATOM 1406 C C . HIS B 1 41 ? 45.738 12.215 -20.016 1.00 44.26 41 HIS B C 1
ATOM 1407 O O . HIS B 1 41 ? 46.017 11.306 -19.236 1.00 44.18 41 HIS B O 1
ATOM 1414 N N . HIS B 1 42 ? 46.348 12.397 -21.186 1.00 44.10 42 HIS B N 1
ATOM 1415 C CA . HIS B 1 42 ? 47.207 11.393 -21.832 1.00 44.45 42 HIS B CA 1
ATOM 1416 C C . HIS B 1 42 ? 48.354 10.893 -20.957 1.00 43.96 42 HIS B C 1
ATOM 1417 O O . HIS B 1 42 ? 48.584 9.686 -20.866 1.00 43.30 42 HIS B O 1
ATOM 1424 N N . SER B 1 43 ? 49.080 11.822 -20.339 1.00 43.73 43 SER B N 1
ATOM 1425 C CA . SER B 1 43 ? 50.191 11.472 -19.451 1.00 43.70 43 SER B CA 1
ATOM 1426 C C . SER B 1 43 ? 49.735 10.622 -18.259 1.00 43.36 43 SER B C 1
ATOM 1427 O O . SER B 1 43 ? 50.478 9.758 -17.787 1.00 42.57 43 SER B O 1
ATOM 1430 N N . LEU B 1 44 ? 48.518 10.873 -17.778 1.00 43.21 44 LEU B N 1
ATOM 1431 C CA . LEU B 1 44 ? 47.960 10.105 -16.662 1.00 43.44 44 LEU B CA 1
ATOM 1432 C C . LEU B 1 44 ? 47.652 8.668 -17.078 1.00 43.43 44 LEU B C 1
ATOM 1433 O O . LEU B 1 44 ? 48.015 7.726 -16.370 1.00 43.40 44 LEU B O 1
ATOM 1438 N N . LEU B 1 45 ? 46.998 8.502 -18.228 1.00 43.59 45 LEU B N 1
ATOM 1439 C CA . LEU B 1 45 ? 46.677 7.166 -18.748 1.00 44.03 45 LEU B CA 1
ATOM 1440 C C . LEU B 1 45 ? 47.941 6.359 -19.069 1.00 43.84 45 LEU B C 1
ATOM 1441 O O . LEU B 1 45 ? 47.939 5.137 -18.950 1.00 43.49 45 LEU B O 1
ATOM 1446 N N . GLU B 1 46 ? 49.004 7.053 -19.476 1.00 44.10 46 GLU B N 1
ATOM 1447 C CA . GLU B 1 46 ? 50.278 6.422 -19.843 1.00 44.83 46 GLU B CA 1
ATOM 1448 C C . GLU B 1 46 ? 51.302 6.411 -18.695 1.00 44.41 46 GLU B C 1
ATOM 1449 O O . GLU B 1 46 ? 52.443 5.978 -18.883 1.00 44.58 46 GLU B O 1
ATOM 1455 N N . ALA B 1 47 ? 50.891 6.865 -17.512 1.00 43.70 47 ALA B N 1
ATOM 1456 C CA . ALA B 1 47 ? 51.818 7.098 -16.398 1.00 43.51 47 ALA B CA 1
ATOM 1457 C C . ALA B 1 47 ? 52.451 5.823 -15.831 1.00 43.04 47 ALA B C 1
ATOM 1458 O O . ALA B 1 47 ? 53.665 5.771 -15.614 1.00 43.14 47 ALA B O 1
ATOM 1460 N N . SER B 1 48 ? 51.629 4.804 -15.595 1.00 42.32 48 SER B N 1
ATOM 1461 C CA . SER B 1 48 ? 52.074 3.592 -14.911 1.00 41.98 48 SER B CA 1
ATOM 1462 C C . SER B 1 48 ? 51.952 2.354 -15.800 1.00 41.03 48 SER B C 1
ATOM 1463 O O . SER B 1 48 ? 51.521 1.300 -15.336 1.00 40.35 48 SER B O 1
ATOM 1466 N N . LEU B 1 49 ? 52.356 2.478 -17.063 1.00 40.40 49 LEU B N 1
ATOM 1467 C CA . LEU B 1 49 ? 52.207 1.395 -18.043 1.00 40.02 49 LEU B CA 1
ATOM 1468 C C . LEU B 1 49 ? 53.494 0.597 -18.243 1.00 39.81 49 LEU B C 1
ATOM 1469 O O . LEU B 1 49 ? 54.587 1.157 -18.231 1.00 39.99 49 LEU B O 1
ATOM 1474 N N . SER B 1 50 ? 53.346 -0.713 -18.432 1.00 39.46 50 SER B N 1
ATOM 1475 C CA . SER B 1 50 ? 54.462 -1.582 -18.802 1.00 39.51 50 SER B CA 1
ATOM 1476 C C . SER B 1 50 ? 54.627 -1.661 -20.326 1.00 39.40 50 SER B C 1
ATOM 1477 O O . SER B 1 50 ? 55.674 -2.079 -20.815 1.00 39.79 50 SER B O 1
ATOM 1480 N N . MET B 1 51 ? 53.586 -1.279 -21.064 1.00 39.30 51 MET B N 1
ATOM 1481 C CA . MET B 1 51 ? 53.664 -1.136 -22.519 1.00 39.21 51 MET B CA 1
ATOM 1482 C C . MET B 1 51 ? 52.679 -0.075 -23.008 1.00 38.62 51 MET B C 1
ATOM 1483 O O . MET B 1 51 ? 51.596 0.089 -22.446 1.00 37.69 51 MET B O 1
ATOM 1488 N N . ALA B 1 52 ? 53.060 0.637 -24.065 1.00 38.25 52 ALA B N 1
ATOM 1489 C CA . ALA B 1 52 ? 52.212 1.679 -24.631 1.00 38.01 52 ALA B CA 1
ATOM 1490 C C . ALA B 1 52 ? 50.878 1.099 -25.080 1.00 37.41 52 ALA B C 1
ATOM 1491 O O . ALA B 1 52 ? 50.786 -0.075 -25.436 1.00 37.72 52 ALA B O 1
ATOM 1493 N N . ARG B 1 53 ? 49.843 1.924 -25.051 1.00 37.21 53 ARG B N 1
ATOM 1494 C CA . ARG B 1 53 ? 48.546 1.523 -25.572 1.00 37.70 53 ARG B CA 1
ATOM 1495 C C . ARG B 1 53 ? 48.597 1.558 -27.102 1.00 37.04 53 ARG B C 1
ATOM 1496 O O . ARG B 1 53 ? 49.287 2.403 -27.673 1.00 37.26 53 ARG B O 1
ATOM 1504 N N . PRO B 1 54 ? 47.901 0.620 -27.773 1.00 35.88 54 PRO B N 1
ATOM 1505 C CA . PRO B 1 54 ? 47.844 0.646 -29.234 1.00 35.51 54 PRO B CA 1
ATOM 1506 C C . PRO B 1 54 ? 47.221 1.925 -29.801 1.00 34.99 54 PRO B C 1
ATOM 1507 O O . PRO B 1 54 ? 46.399 2.567 -29.139 1.00 33.87 54 PRO B O 1
ATOM 1511 N N . GLU B 1 55 ? 47.616 2.270 -31.025 1.00 35.35 55 GLU B N 1
ATOM 1512 C CA . GLU B 1 55 ? 47.121 3.456 -31.731 1.00 36.38 55 GLU B CA 1
ATOM 1513 C C . GLU B 1 55 ? 45.614 3.638 -31.610 1.00 36.46 55 GLU B C 1
ATOM 1514 O O . GLU B 1 55 ? 45.136 4.732 -31.322 1.00 35.97 55 GLU B O 1
ATOM 1520 N N . GLN B 1 56 ? 44.872 2.561 -31.839 1.00 37.23 56 GLN B N 1
ATOM 1521 C CA . GLN B 1 56 ? 43.414 2.625 -31.877 1.00 38.06 56 GLN B CA 1
ATOM 1522 C C . GLN B 1 56 ? 42.808 2.988 -30.523 1.00 38.10 56 GLN B C 1
ATOM 1523 O O . GLN B 1 56 ? 41.696 3.510 -30.466 1.00 38.85 56 GLN B O 1
ATOM 1529 N N . LEU B 1 57 ? 43.543 2.719 -29.443 1.00 37.75 57 LEU B N 1
ATOM 1530 C CA . LEU B 1 57 ? 43.113 3.076 -28.085 1.00 37.52 57 LEU B CA 1
ATOM 1531 C C . LEU B 1 57 ? 43.701 4.401 -27.599 1.00 37.46 57 LEU B C 1
ATOM 1532 O O . LEU B 1 57 ? 43.217 4.970 -26.622 1.00 36.91 57 LEU B O 1
ATOM 1537 N N . ASP B 1 58 ? 44.750 4.881 -28.262 1.00 38.05 58 ASP B N 1
ATOM 1538 C CA . ASP B 1 58 ? 45.405 6.125 -27.867 1.00 38.89 58 ASP B CA 1
ATOM 1539 C C . ASP B 1 58 ? 44.576 7.327 -28.330 1.00 39.45 58 ASP B C 1
ATOM 1540 O O . ASP B 1 58 ? 44.842 7.914 -29.379 1.00 39.98 58 ASP B O 1
ATOM 1545 N N . ILE B 1 59 ? 43.565 7.674 -27.537 1.00 39.94 59 ILE B N 1
ATOM 1546 C CA . ILE B 1 59 ? 42.683 8.806 -27.830 1.00 40.50 59 ILE B CA 1
ATOM 1547 C C . ILE B 1 59 ? 43.351 10.093 -27.345 1.00 39.99 59 ILE B C 1
ATOM 1548 O O . ILE B 1 59 ? 43.712 10.191 -26.173 1.00 41.19 59 ILE B O 1
ATOM 1553 N N . PRO B 1 60 ? 43.517 11.088 -28.237 1.00 39.01 60 PRO B N 1
ATOM 1554 C CA . PRO B 1 60 ? 44.226 12.303 -27.828 1.00 38.30 60 PRO B CA 1
ATOM 1555 C C . PRO B 1 60 ? 43.426 13.165 -26.848 1.00 37.79 60 PRO B C 1
ATOM 1556 O O . PRO B 1 60 ? 42.195 13.063 -26.785 1.00 37.45 60 PRO B O 1
ATOM 1560 N N . ASP B 1 61 ? 44.140 13.996 -26.091 1.00 37.56 61 ASP B N 1
ATOM 1561 C CA . ASP B 1 61 ? 43.551 14.808 -25.021 1.00 38.03 61 ASP B CA 1
ATOM 1562 C C . ASP B 1 61 ? 42.412 15.714 -25.453 1.00 37.14 61 ASP B C 1
ATOM 1563 O O . ASP B 1 61 ? 41.493 15.962 -24.666 1.00 36.80 61 ASP B O 1
ATOM 1568 N N . ASP B 1 62 ? 42.479 16.235 -26.677 1.00 36.50 62 ASP B N 1
ATOM 1569 C CA . ASP B 1 62 ? 41.424 17.119 -27.167 1.00 36.08 62 ASP B CA 1
ATOM 1570 C C . ASP B 1 62 ? 40.109 16.347 -27.325 1.00 34.85 62 ASP B C 1
ATOM 1571 O O . ASP B 1 62 ? 39.042 16.879 -27.031 1.00 33.79 62 ASP B O 1
ATOM 1576 N N . ALA B 1 63 ? 40.195 15.087 -27.752 1.00 33.80 63 ALA B N 1
ATOM 1577 C CA . ALA B 1 63 ? 39.011 14.233 -27.894 1.00 32.71 63 ALA B CA 1
ATOM 1578 C C . ALA B 1 63 ? 38.461 13.794 -26.533 1.00 31.58 63 ALA B C 1
ATOM 1579 O O . ALA B 1 63 ? 37.243 13.752 -26.336 1.00 30.63 63 ALA B O 1
ATOM 1581 N N . LEU B 1 64 ? 39.349 13.458 -25.599 1.00 30.41 64 LEU B N 1
ATOM 1582 C CA . LEU B 1 64 ? 38.916 13.127 -24.241 1.00 30.63 64 LEU B CA 1
ATOM 1583 C C . LEU B 1 64 ? 38.231 14.333 -23.597 1.00 29.32 64 LEU B C 1
ATOM 1584 O O . LEU B 1 64 ? 37.203 14.191 -22.928 1.00 28.45 64 LEU B O 1
ATOM 1589 N N . LYS B 1 65 ? 38.803 15.517 -23.808 1.00 28.09 65 LYS B N 1
ATOM 1590 C CA . LYS B 1 65 ? 38.229 16.746 -23.274 1.00 27.91 65 LYS B CA 1
ATOM 1591 C C . LYS B 1 65 ? 36.873 17.051 -23.915 1.00 27.07 65 LYS B C 1
ATOM 1592 O O . LYS B 1 65 ? 35.918 17.412 -23.219 1.00 26.56 65 LYS B O 1
ATOM 1598 N N . ASP B 1 66 ? 36.783 16.896 -25.233 1.00 26.58 66 ASP B N 1
ATOM 1599 C CA . ASP B 1 66 ? 35.516 17.123 -25.937 1.00 27.19 66 ASP B CA 1
ATOM 1600 C C . ASP B 1 66 ? 34.381 16.234 -25.413 1.00 27.49 66 ASP B C 1
ATOM 1601 O O . ASP B 1 66 ? 33.253 16.703 -25.265 1.00 26.86 66 ASP B O 1
ATOM 1606 N N . TYR B 1 67 ? 34.687 14.966 -25.125 1.00 28.65 67 TYR B N 1
ATOM 1607 C CA . TYR B 1 67 ? 33.692 14.030 -24.595 1.00 29.96 67 TYR B CA 1
ATOM 1608 C C . TYR B 1 67 ? 33.213 14.465 -23.215 1.00 28.81 67 TYR B C 1
ATOM 1609 O O . TYR B 1 67 ? 32.017 14.419 -22.940 1.00 28.88 67 TYR B O 1
ATOM 1618 N N . ALA B 1 68 ? 34.145 14.894 -22.363 1.00 27.55 68 ALA B N 1
ATOM 1619 C CA . ALA B 1 68 ? 33.804 15.375 -21.024 1.00 27.02 68 ALA B CA 1
ATOM 1620 C C . ALA B 1 68 ? 32.949 16.634 -21.099 1.00 26.60 68 ALA B C 1
ATOM 1621 O O . ALA B 1 68 ? 32.014 16.801 -20.314 1.00 25.25 68 ALA B O 1
ATOM 1623 N N . THR B 1 69 ? 33.283 17.506 -22.050 1.00 25.64 69 THR B N 1
ATOM 1624 C CA . THR B 1 69 ? 32.542 18.741 -22.287 1.00 25.96 69 THR B CA 1
ATOM 1625 C C . THR B 1 69 ? 31.102 18.439 -22.692 1.00 25.99 69 THR B C 1
ATOM 1626 O O . THR B 1 69 ? 30.172 19.054 -22.175 1.00 25.54 69 THR B O 1
ATOM 1630 N N . GLU B 1 70 ? 30.929 17.485 -23.602 1.00 26.61 70 GLU B N 1
ATOM 1631 C CA . GLU B 1 70 ? 29.594 17.066 -24.033 1.00 27.56 70 GLU B CA 1
ATOM 1632 C C . GLU B 1 70 ? 28.772 16.581 -22.844 1.00 27.35 70 GLU B C 1
ATOM 1633 O O . GLU B 1 70 ? 27.592 16.917 -22.718 1.00 26.67 70 GLU B O 1
ATOM 1639 N N . ILE B 1 71 ? 29.401 15.778 -21.988 1.00 27.44 71 ILE B N 1
ATOM 1640 C CA . ILE B 1 71 ? 28.746 15.238 -20.794 1.00 27.59 71 ILE B CA 1
ATOM 1641 C C . ILE B 1 71 ? 28.342 16.350 -19.830 1.00 27.67 71 ILE B C 1
ATOM 1642 O O . ILE B 1 71 ? 27.206 16.389 -19.360 1.00 27.62 71 ILE B O 1
ATOM 1647 N N . ALA B 1 72 ? 29.271 17.261 -19.554 1.00 27.51 72 ALA B N 1
ATOM 1648 C CA . ALA B 1 72 ? 29.014 18.372 -18.640 1.00 27.43 72 ALA B CA 1
ATOM 1649 C C . ALA B 1 72 ? 27.926 19.317 -19.173 1.00 27.12 72 ALA B C 1
ATOM 1650 O O . ALA B 1 72 ? 27.072 19.775 -18.418 1.00 27.75 72 ALA B O 1
ATOM 1652 N N . VAL B 1 73 ? 27.960 19.595 -20.474 1.00 26.21 73 VAL B N 1
ATOM 1653 C CA . VAL B 1 73 ? 26.971 20.461 -21.114 1.00 25.87 73 VAL B CA 1
ATOM 1654 C C . VAL B 1 73 ? 25.574 19.827 -21.099 1.00 26.49 73 VAL B C 1
ATOM 1655 O O . VAL B 1 73 ? 24.576 20.514 -20.840 1.00 25.80 73 VAL B O 1
ATOM 1659 N N . GLN B 1 74 ? 25.511 18.527 -21.380 1.00 26.83 74 GLN B N 1
ATOM 1660 C CA . GLN B 1 74 ? 24.253 17.774 -21.303 1.00 28.52 74 GLN B CA 1
ATOM 1661 C C . GLN B 1 74 ? 23.681 17.823 -19.888 1.00 27.58 74 GLN B C 1
ATOM 1662 O O . GLN B 1 74 ? 22.482 18.008 -19.709 1.00 28.15 74 GLN B O 1
ATOM 1668 N N . ALA B 1 75 ? 24.541 17.657 -18.887 1.00 26.83 75 ALA B N 1
ATOM 1669 C CA . ALA B 1 75 ? 24.101 17.717 -17.499 1.00 27.02 75 ALA B CA 1
ATOM 1670 C C . ALA B 1 75 ? 23.514 19.090 -17.160 1.00 26.59 75 ALA B C 1
ATOM 1671 O O . ALA B 1 75 ? 22.461 19.173 -16.522 1.00 27.43 75 ALA B O 1
ATOM 1673 N N . LYS B 1 76 ? 24.173 20.161 -17.601 1.00 26.16 76 LYS B N 1
ATOM 1674 C CA . LYS B 1 76 ? 23.654 21.526 -17.388 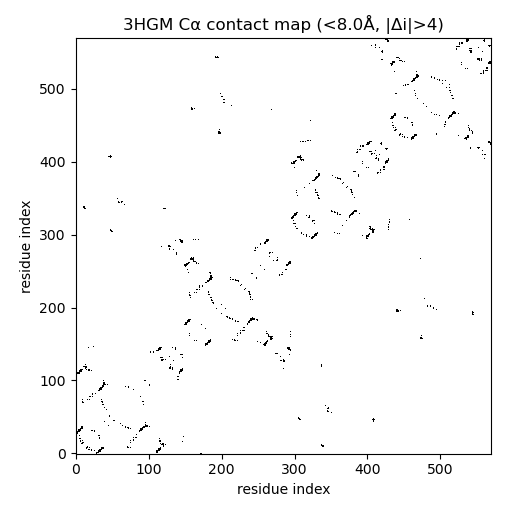1.00 26.37 76 LYS B CA 1
ATOM 1675 C C . LYS B 1 76 ? 22.307 21.727 -18.081 1.00 26.76 76 LYS B C 1
ATOM 1676 O O . LYS B 1 76 ? 21.399 22.334 -17.515 1.00 27.45 76 LYS B O 1
ATOM 1682 N N . THR B 1 77 ? 22.193 21.217 -19.307 1.00 26.36 77 THR B N 1
ATOM 1683 C CA . THR B 1 77 ? 20.944 21.259 -20.055 1.00 26.27 77 THR B CA 1
ATOM 1684 C C . THR B 1 77 ? 19.844 20.521 -19.301 1.00 27.28 77 THR B C 1
ATOM 1685 O O . THR B 1 77 ? 18.742 21.046 -19.126 1.00 26.39 77 THR B O 1
ATOM 1689 N N . ARG B 1 78 ? 20.153 19.304 -18.856 1.00 28.33 78 ARG B N 1
ATOM 1690 C CA . ARG B 1 78 ? 19.191 18.488 -18.118 1.00 30.04 78 ARG B CA 1
ATOM 1691 C C . ARG B 1 78 ? 18.789 19.132 -16.783 1.00 30.85 78 ARG B C 1
ATOM 1692 O O . ARG B 1 78 ? 17.617 19.095 -16.397 1.00 32.08 78 ARG B O 1
ATOM 1700 N N . ALA B 1 79 ? 19.754 19.726 -16.087 1.00 30.77 79 ALA B N 1
ATOM 1701 C CA . ALA B 1 79 ? 19.465 20.430 -14.840 1.00 31.80 79 ALA B CA 1
ATOM 1702 C C . ALA B 1 79 ? 18.460 21.558 -15.074 1.00 32.23 79 ALA B C 1
ATOM 1703 O O . ALA B 1 79 ? 17.504 21.706 -14.316 1.00 32.25 79 ALA B O 1
ATOM 1705 N N . THR B 1 80 ? 18.668 22.336 -16.132 1.00 33.01 80 THR B N 1
ATOM 1706 C CA . THR B 1 80 ? 17.756 23.438 -16.453 1.00 34.12 80 THR B CA 1
ATOM 1707 C C . THR B 1 80 ? 16.362 22.948 -16.857 1.00 34.85 80 THR B C 1
ATOM 1708 O O . THR B 1 80 ? 15.357 23.546 -16.458 1.00 34.61 80 THR B O 1
ATOM 1712 N N . GLU B 1 81 ? 16.302 21.865 -17.631 1.00 35.96 81 GLU B N 1
ATOM 1713 C CA . GLU B 1 81 ? 15.028 21.209 -17.952 1.00 37.21 81 GLU B CA 1
ATOM 1714 C C . GLU B 1 81 ? 14.209 20.931 -16.693 1.00 36.94 81 GLU B C 1
ATOM 1715 O O . GLU B 1 81 ? 13.005 21.198 -16.655 1.00 37.61 81 GLU B O 1
ATOM 1721 N N . LEU B 1 82 ? 14.875 20.398 -15.670 1.00 36.42 82 LEU B N 1
ATOM 1722 C CA . LEU B 1 82 ? 14.215 19.957 -14.436 1.00 36.24 82 LEU B CA 1
ATOM 1723 C C . LEU B 1 82 ? 13.900 21.085 -13.443 1.00 36.27 82 LEU B C 1
ATOM 1724 O O . LEU B 1 82 ? 13.381 20.821 -12.356 1.00 36.97 82 LEU B O 1
ATOM 1729 N N . GLY B 1 83 ? 14.216 22.328 -13.800 1.00 35.54 83 GLY B N 1
ATOM 1730 C CA . GLY B 1 83 ? 13.798 23.479 -13.006 1.00 34.75 83 GLY B CA 1
ATOM 1731 C C . GLY B 1 83 ? 14.884 24.462 -12.606 1.00 34.44 83 GLY B C 1
ATOM 1732 O O . GLY B 1 83 ? 14.575 25.601 -12.263 1.00 34.59 83 GLY B O 1
ATOM 1733 N N . VAL B 1 84 ? 16.151 24.046 -12.637 1.00 33.43 84 VAL B N 1
ATOM 1734 C CA . VAL B 1 84 ? 17.235 24.911 -12.157 1.00 32.82 84 VAL B CA 1
ATOM 1735 C C . VAL B 1 84 ? 17.417 26.117 -13.088 1.00 32.52 84 VAL B C 1
ATOM 1736 O O . VAL B 1 84 ? 17.587 25.937 -14.293 1.00 32.32 84 VAL B O 1
ATOM 1740 N N . PRO B 1 85 ? 17.373 27.351 -12.537 1.00 32.52 85 PRO B N 1
ATOM 1741 C CA . PRO B 1 85 ? 17.685 28.552 -13.324 1.00 32.62 85 PRO B CA 1
ATOM 1742 C C . PRO B 1 85 ? 19.048 28.480 -14.014 1.00 32.61 85 PRO B C 1
ATOM 1743 O O . PRO B 1 85 ? 20.035 28.091 -13.385 1.00 32.17 85 PRO B O 1
ATOM 1747 N N . ALA B 1 86 ? 19.098 28.861 -15.290 1.00 32.66 86 ALA B N 1
ATOM 1748 C CA . ALA B 1 86 ? 20.334 28.786 -16.078 1.00 33.31 86 ALA B CA 1
ATOM 1749 C C . ALA B 1 86 ? 21.515 29.450 -15.369 1.00 33.93 86 ALA B C 1
ATOM 1750 O O . ALA B 1 86 ? 22.608 28.879 -15.312 1.00 33.95 86 ALA B O 1
ATOM 1752 N N . ASP B 1 87 ? 21.285 30.638 -14.812 1.00 34.13 87 ASP B N 1
ATOM 1753 C CA . ASP B 1 87 ? 22.348 31.391 -14.136 1.00 34.72 87 ASP B CA 1
ATOM 1754 C C . ASP B 1 87 ? 22.842 30.736 -12.835 1.00 34.49 87 ASP B C 1
ATOM 1755 O O . ASP B 1 87 ? 23.908 31.089 -12.335 1.00 34.84 87 ASP B O 1
ATOM 1760 N N . LYS B 1 88 ? 22.073 29.786 -12.302 1.00 33.82 88 LYS B N 1
ATOM 1761 C CA . LYS B 1 88 ? 22.431 29.073 -11.072 1.00 34.01 88 LYS B CA 1
ATOM 1762 C C . LYS B 1 88 ? 23.197 27.771 -11.334 1.00 33.34 88 LYS B C 1
ATOM 1763 O O . LYS B 1 88 ? 23.700 27.164 -10.393 1.00 34.14 88 LYS B O 1
ATOM 1769 N N . VAL B 1 89 ? 23.271 27.336 -12.591 1.00 32.43 89 VAL B N 1
ATOM 1770 C CA . VAL B 1 89 ? 23.982 26.102 -12.937 1.00 32.10 89 VAL B CA 1
ATOM 1771 C C . VAL B 1 89 ? 25.140 26.372 -13.905 1.00 32.09 89 VAL B C 1
ATOM 1772 O O . VAL B 1 89 ? 24.959 26.975 -14.973 1.00 31.56 89 VAL B O 1
ATOM 1776 N N . ARG B 1 90 ? 26.333 25.936 -13.502 1.00 31.64 90 ARG B N 1
ATOM 1777 C CA . ARG B 1 90 ? 27.554 26.133 -14.280 1.00 32.17 90 ARG B CA 1
ATOM 1778 C C . ARG B 1 90 ? 28.231 24.784 -14.513 1.00 31.14 90 ARG B C 1
ATOM 1779 O O . ARG B 1 90 ? 28.243 23.931 -13.619 1.00 30.17 90 ARG B O 1
ATOM 1787 N N . ALA B 1 91 ? 28.763 24.596 -15.721 1.00 30.06 91 ALA B N 1
ATOM 1788 C CA . ALA B 1 91 ? 29.438 23.362 -16.098 1.00 29.74 91 ALA B CA 1
ATOM 1789 C C . ALA B 1 91 ? 30.942 23.595 -16.168 1.00 29.72 91 ALA B C 1
ATOM 1790 O O . ALA B 1 91 ? 31.402 24.648 -16.622 1.00 28.20 91 ALA B O 1
ATOM 1792 N N . PHE B 1 92 ? 31.691 22.600 -15.703 1.00 29.30 92 PHE B N 1
ATOM 1793 C CA . PHE B 1 92 ? 33.138 22.663 -15.647 1.00 29.52 92 PHE B CA 1
ATOM 1794 C C . PHE B 1 92 ? 33.697 21.355 -16.189 1.00 29.35 92 PHE B C 1
ATOM 1795 O O . PHE B 1 92 ? 33.133 20.283 -15.968 1.00 27.62 92 PHE B O 1
ATOM 1803 N N . VAL B 1 93 ? 34.799 21.460 -16.918 1.00 29.90 93 VAL B N 1
ATOM 1804 C CA . VAL B 1 93 ? 35.510 20.302 -17.418 1.00 30.46 93 VAL B CA 1
ATOM 1805 C C . VAL B 1 93 ? 36.969 20.469 -17.004 1.00 30.74 93 VAL B C 1
ATOM 1806 O O . VAL B 1 93 ? 37.565 21.509 -17.266 1.00 29.67 93 VAL B O 1
ATOM 1810 N N . LYS B 1 94 ? 37.517 19.455 -16.339 1.00 31.30 94 LYS B N 1
ATOM 1811 C CA . LYS B 1 94 ? 38.870 19.520 -15.786 1.00 32.52 94 LYS B CA 1
ATOM 1812 C C . LYS B 1 94 ? 39.636 18.240 -16.089 1.00 32.43 94 LYS B C 1
ATOM 1813 O O . LYS B 1 94 ? 39.069 17.150 -16.080 1.00 31.46 94 LYS B O 1
ATOM 1819 N N . GLY B 1 95 ? 40.931 18.377 -16.355 1.00 32.41 95 GLY B N 1
ATOM 1820 C CA . GLY B 1 95 ? 41.789 17.224 -16.549 1.00 32.78 95 GLY B CA 1
ATOM 1821 C C . GLY B 1 95 ? 42.446 16.799 -15.249 1.00 33.30 95 GLY B C 1
ATOM 1822 O O . GLY B 1 95 ? 42.852 17.642 -14.456 1.00 32.89 95 GLY B O 1
ATOM 1823 N N . GLY B 1 96 ? 42.560 15.491 -15.037 1.00 33.55 96 GLY B N 1
ATOM 1824 C CA . GLY B 1 96 ? 43.263 14.962 -13.872 1.00 34.27 96 GLY B CA 1
ATOM 1825 C C . GLY B 1 96 ? 42.683 13.671 -13.340 1.00 34.02 96 GLY B C 1
ATOM 1826 O O . GLY B 1 96 ? 41.855 13.028 -13.985 1.00 34.77 96 GLY B O 1
ATOM 1827 N N . ARG B 1 97 ? 43.141 13.288 -12.154 1.00 33.34 97 ARG B N 1
ATOM 1828 C CA . ARG B 1 97 ? 42.630 12.116 -11.468 1.00 34.33 97 ARG B CA 1
ATOM 1829 C C . ARG B 1 97 ? 41.250 12.500 -10.938 1.00 32.93 97 ARG B C 1
ATOM 1830 O O . ARG B 1 97 ? 41.122 13.507 -10.249 1.00 32.35 97 ARG B O 1
ATOM 1838 N N . PRO B 1 98 ? 40.216 11.720 -11.271 1.00 33.02 98 PRO B N 1
ATOM 1839 C CA . PRO B 1 98 ? 38.867 12.177 -10.914 1.00 32.58 98 PRO B CA 1
ATOM 1840 C C . PRO B 1 98 ? 38.648 12.447 -9.421 1.00 31.97 98 PRO B C 1
ATOM 1841 O O . PRO B 1 98 ? 38.206 13.538 -9.069 1.00 31.70 98 PRO B O 1
ATOM 1845 N N . SER B 1 99 ? 38.977 11.485 -8.559 1.00 32.27 99 SER B N 1
ATOM 1846 C CA . SER B 1 99 ? 38.681 11.608 -7.123 1.00 33.01 99 SER B CA 1
ATOM 1847 C C . SER B 1 99 ? 39.324 12.851 -6.528 1.00 32.21 99 SER B C 1
ATOM 1848 O O . SER B 1 99 ? 38.659 13.678 -5.898 1.00 30.63 99 SER B O 1
ATOM 1851 N N . ARG B 1 100 ? 40.620 12.985 -6.772 1.00 32.27 100 ARG B N 1
ATOM 1852 C CA . ARG B 1 100 ? 41.399 14.091 -6.248 1.00 32.50 100 ARG B CA 1
ATOM 1853 C C . ARG B 1 100 ? 40.975 15.418 -6.864 1.00 30.10 100 ARG B C 1
ATOM 1854 O O . ARG B 1 100 ? 40.926 16.424 -6.174 1.00 29.41 100 ARG B O 1
ATOM 1862 N N . THR B 1 101 ? 40.680 15.426 -8.159 1.00 29.09 101 THR B N 1
ATOM 1863 C CA . THR B 1 101 ? 40.224 16.650 -8.826 1.00 29.45 101 THR B CA 1
ATOM 1864 C C . THR B 1 101 ? 38.868 17.123 -8.286 1.00 29.31 101 THR B C 1
ATOM 1865 O O . THR B 1 101 ? 38.665 18.316 -8.061 1.00 28.31 101 THR B O 1
ATOM 1869 N N . ILE B 1 102 ? 37.957 16.179 -8.076 1.00 29.87 102 ILE B N 1
ATOM 1870 C CA . ILE B 1 102 ? 36.640 16.478 -7.499 1.00 29.67 102 ILE B CA 1
ATOM 1871 C C . ILE B 1 102 ? 36.755 17.061 -6.086 1.00 29.06 102 ILE B C 1
ATOM 1872 O O . ILE B 1 102 ? 36.155 18.085 -5.795 1.00 28.38 102 ILE B O 1
ATOM 1877 N N . VAL B 1 103 ? 37.531 16.410 -5.218 1.00 29.58 103 VAL B N 1
ATOM 1878 C CA . VAL B 1 103 ? 37.719 16.883 -3.840 1.00 30.09 103 VAL B CA 1
ATOM 1879 C C . VAL B 1 103 ? 38.357 18.274 -3.800 1.00 30.37 103 VAL B C 1
ATOM 1880 O O . VAL B 1 103 ? 37.918 19.139 -3.046 1.00 29.20 103 VAL B O 1
ATOM 1884 N N . ARG B 1 104 ? 39.383 18.487 -4.624 1.00 31.49 104 ARG B N 1
ATOM 1885 C CA A ARG B 1 104 ? 40.072 19.778 -4.666 0.25 31.53 104 ARG B CA 1
ATOM 1886 C CA B ARG B 1 104 ? 40.082 19.777 -4.697 0.25 31.72 104 ARG B CA 1
ATOM 1887 C CA C ARG B 1 104 ? 40.074 19.771 -4.654 0.50 31.83 104 ARG B CA 1
ATOM 1888 C C . ARG B 1 104 ? 39.155 20.884 -5.188 1.00 31.62 104 ARG B C 1
ATOM 1889 O O . ARG B 1 104 ? 39.147 21.994 -4.654 1.00 31.87 104 ARG B O 1
ATOM 1911 N N . PHE B 1 105 ? 38.375 20.575 -6.221 1.00 31.62 105 PHE B N 1
ATOM 1912 C CA . PHE B 1 105 ? 37.422 21.527 -6.806 1.00 31.92 105 PHE B CA 1
ATOM 1913 C C . PHE B 1 105 ? 36.347 21.958 -5.787 1.00 31.81 105 PHE B C 1
ATOM 1914 O O . PHE B 1 105 ? 36.019 23.143 -5.682 1.00 31.15 105 PHE B O 1
ATOM 1922 N N . ALA B 1 106 ? 35.804 20.997 -5.042 1.00 31.63 106 ALA B N 1
ATOM 1923 C CA . ALA B 1 106 ? 34.805 21.299 -4.001 1.00 31.74 106 ALA B CA 1
ATOM 1924 C C . ALA B 1 106 ? 35.366 22.258 -2.948 1.00 32.70 106 ALA B C 1
ATOM 1925 O O . ALA B 1 106 ? 34.677 23.180 -2.502 1.00 31.55 106 ALA B O 1
ATOM 1927 N N . ARG B 1 107 ? 36.623 22.038 -2.567 1.00 34.18 107 ARG B N 1
ATOM 1928 C CA . ARG B 1 107 ? 37.295 22.864 -1.563 1.00 35.58 107 ARG B CA 1
ATOM 1929 C C . ARG B 1 107 ? 37.569 24.267 -2.103 1.00 35.32 107 ARG B C 1
ATOM 1930 O O . ARG B 1 107 ? 37.223 25.260 -1.461 1.00 34.32 107 ARG B O 1
ATOM 1938 N N . LYS B 1 108 ? 38.186 24.338 -3.282 1.00 36.03 108 LYS B N 1
ATOM 1939 C CA . LYS B 1 108 ? 38.557 25.618 -3.896 1.00 36.71 108 LYS B CA 1
ATOM 1940 C C . LYS B 1 108 ? 37.325 26.477 -4.159 1.00 36.53 108 LYS B C 1
ATOM 1941 O O . LYS B 1 108 ? 37.315 27.664 -3.844 1.00 35.99 108 LYS B O 1
ATOM 1947 N N . ARG B 1 109 ? 36.284 25.864 -4.718 1.00 36.91 109 ARG B N 1
ATOM 1948 C CA . ARG B 1 109 ? 35.047 26.578 -5.049 1.00 37.18 109 ARG B CA 1
ATOM 1949 C C . ARG B 1 109 ? 34.087 26.732 -3.862 1.00 36.73 109 ARG B C 1
ATOM 1950 O O . ARG B 1 109 ? 33.002 27.281 -4.024 1.00 36.16 109 ARG B O 1
ATOM 1958 N N . GLU B 1 110 ? 34.493 26.259 -2.681 1.00 36.80 110 GLU B N 1
ATOM 1959 C CA . GLU B 1 110 ? 33.700 26.379 -1.446 1.00 36.86 110 GLU B CA 1
ATOM 1960 C C . GLU B 1 110 ? 32.312 25.765 -1.585 1.00 36.20 110 GLU B C 1
ATOM 1961 O O . GLU B 1 110 ? 31.314 26.363 -1.197 1.00 36.16 110 GLU B O 1
ATOM 1967 N N . CYS B 1 111 ? 32.261 24.562 -2.147 1.00 35.69 111 CYS B N 1
ATOM 1968 C CA . CYS B 1 111 ? 31.020 23.800 -2.202 1.00 35.67 111 CYS B CA 1
ATOM 1969 C C . CYS B 1 111 ? 30.718 23.258 -0.805 1.00 34.91 111 CYS B C 1
ATOM 1970 O O . CYS B 1 111 ? 31.629 22.837 -0.087 1.00 34.90 111 CYS B O 1
ATOM 1973 N N . ASP B 1 112 ? 29.450 23.292 -0.405 1.00 34.03 112 ASP B N 1
ATOM 1974 C CA . ASP B 1 112 ? 29.060 22.740 0.895 1.00 34.02 112 ASP B CA 1
ATOM 1975 C C . ASP B 1 112 ? 28.332 21.399 0.769 1.00 32.48 112 ASP B C 1
ATOM 1976 O O . ASP B 1 112 ? 27.916 20.826 1.773 1.00 31.87 112 ASP B O 1
ATOM 1981 N N . LEU B 1 113 ? 28.199 20.906 -0.463 1.00 31.02 113 LEU B N 1
ATOM 1982 C CA . LEU B 1 113 ? 27.678 19.561 -0.733 1.00 30.31 113 LEU B CA 1
ATOM 1983 C C . LEU B 1 113 ? 28.216 19.029 -2.056 1.00 29.68 113 LEU B C 1
ATOM 1984 O O . LEU B 1 113 ? 28.341 19.766 -3.030 1.00 30.07 113 LEU B O 1
ATOM 1989 N N . VAL B 1 114 ? 28.526 17.738 -2.072 1.00 29.10 114 VAL B N 1
ATOM 1990 C CA . VAL B 1 114 ? 28.829 17.005 -3.286 1.00 28.69 114 VAL B CA 1
ATOM 1991 C C . VAL B 1 114 ? 27.783 15.911 -3.431 1.00 28.29 114 VAL B C 1
ATOM 1992 O O . VAL B 1 114 ? 27.499 15.207 -2.471 1.00 28.44 114 VAL B O 1
ATOM 1996 N N . VAL B 1 115 ? 27.187 15.795 -4.613 1.00 27.84 115 VAL B N 1
ATOM 1997 C CA . VAL B 1 115 ? 26.247 14.712 -4.899 1.00 27.93 115 VAL B CA 1
ATOM 1998 C C . VAL B 1 115 ? 26.843 13.849 -5.999 1.00 27.97 115 VAL B C 1
ATOM 1999 O O . VAL B 1 115 ? 27.084 14.323 -7.103 1.00 28.90 115 VAL B O 1
ATOM 2003 N N . ILE B 1 116 ? 27.086 12.583 -5.679 1.00 28.18 116 ILE B N 1
ATOM 2004 C CA . ILE B 1 116 ? 27.860 11.689 -6.530 1.00 27.80 116 ILE B CA 1
ATOM 2005 C C . ILE B 1 116 ? 27.103 10.373 -6.669 1.00 27.58 116 ILE B C 1
ATOM 2006 O O . ILE B 1 116 ? 26.361 9.984 -5.767 1.00 27.14 116 ILE B O 1
ATOM 2011 N N . GLY B 1 117 ? 27.245 9.713 -7.814 1.00 27.12 117 GLY B N 1
ATOM 2012 C CA . GLY B 1 117 ? 26.655 8.390 -7.999 1.00 28.02 117 GLY B CA 1
ATOM 2013 C C . GLY B 1 117 ? 27.355 7.361 -7.123 1.00 29.18 117 GLY B C 1
ATOM 2014 O O . GLY B 1 117 ? 28.551 7.492 -6.838 1.00 28.52 117 GLY B O 1
ATOM 2015 N N . ALA B 1 118 ? 26.614 6.353 -6.669 1.00 30.22 118 ALA B N 1
ATOM 2016 C CA . ALA B 1 118 ? 27.225 5.219 -5.963 1.00 31.43 118 ALA B CA 1
ATOM 2017 C C . ALA B 1 118 ? 28.086 4.425 -6.942 1.00 32.49 118 ALA B C 1
ATOM 2018 O O . ALA B 1 118 ? 29.136 3.900 -6.572 1.00 33.16 118 ALA B O 1
ATOM 2020 N N . GLN B 1 119 ? 27.614 4.340 -8.185 1.00 33.28 119 GLN B N 1
ATOM 2021 C CA . GLN B 1 119 ? 28.330 3.679 -9.272 1.00 34.57 119 GLN B CA 1
ATOM 2022 C C . GLN B 1 119 ? 28.419 4.592 -10.494 1.00 34.04 119 GLN B C 1
ATOM 2023 O O . GLN B 1 119 ? 27.758 5.632 -10.561 1.00 33.40 119 GLN B O 1
ATOM 2029 N N . GLY B 1 120 ? 29.249 4.189 -11.452 1.00 33.46 120 GLY B N 1
ATOM 2030 C CA . GLY B 1 120 ? 29.560 5.000 -12.623 1.00 33.90 120 GLY B CA 1
ATOM 2031 C C . GLY B 1 120 ? 29.535 4.193 -13.909 1.00 34.10 120 GLY B C 1
ATOM 2032 O O . GLY B 1 120 ? 28.656 3.356 -14.101 1.00 33.52 120 GLY B O 1
ATOM 2033 N N . THR B 1 121 ? 30.499 4.452 -14.791 1.00 35.04 121 THR B N 1
ATOM 2034 C CA . THR B 1 121 ? 30.541 3.818 -16.115 1.00 36.28 121 THR B CA 1
ATOM 2035 C C . THR B 1 121 ? 30.763 2.309 -16.030 1.00 37.88 121 THR B C 1
ATOM 2036 O O . THR B 1 121 ? 30.403 1.569 -16.949 1.00 38.18 121 THR B O 1
ATOM 2040 N N . ASN B 1 122 ? 31.358 1.855 -14.931 1.00 39.60 122 ASN B N 1
ATOM 2041 C CA . ASN B 1 122 ? 31.503 0.425 -14.669 1.00 41.54 122 ASN B CA 1
ATOM 2042 C C . ASN B 1 122 ? 30.368 -0.138 -13.802 1.00 42.79 122 ASN B C 1
ATOM 2043 O O . ASN B 1 122 ? 30.498 -1.219 -13.229 1.00 43.06 122 ASN B O 1
ATOM 2048 N N . GLY B 1 123 ? 29.247 0.580 -13.735 1.00 44.07 123 GLY B N 1
ATOM 2049 C CA . GLY B 1 123 ? 28.125 0.197 -12.884 1.00 45.63 123 GLY B CA 1
ATOM 2050 C C . GLY B 1 123 ? 27.410 -1.058 -13.342 1.00 47.23 123 GLY B C 1
ATOM 2051 O O . GLY B 1 123 ? 27.395 -1.382 -14.533 1.00 47.13 123 GLY B O 1
ATOM 2052 N N . ASP B 1 124 ? 26.809 -1.758 -12.383 1.00 49.32 124 ASP B N 1
ATOM 2053 C CA . ASP B 1 124 ? 26.152 -3.041 -12.637 1.00 50.81 124 ASP B CA 1
ATOM 2054 C C . ASP B 1 124 ? 25.052 -3.290 -11.596 1.00 51.61 124 ASP B C 1
ATOM 2055 O O . ASP B 1 124 ? 24.686 -2.381 -10.848 1.00 51.98 124 ASP B O 1
ATOM 2060 N N . LYS B 1 125 ? 24.524 -4.512 -11.553 1.00 52.22 125 LYS B N 1
ATOM 2061 C CA . LYS B 1 125 ? 23.516 -4.885 -10.557 1.00 52.61 125 LYS B CA 1
ATOM 2062 C C . LYS B 1 125 ? 24.078 -4.978 -9.133 1.00 53.03 125 LYS B C 1
ATOM 2063 O O . LYS B 1 125 ? 23.322 -4.875 -8.164 1.00 53.68 125 LYS B O 1
ATOM 2065 N N . SER B 1 126 ? 25.394 -5.168 -9.005 1.00 52.85 126 SER B N 1
ATOM 2066 C CA . SER B 1 126 ? 26.033 -5.362 -7.696 1.00 52.38 126 SER B CA 1
ATOM 2067 C C . SER B 1 126 ? 25.985 -4.116 -6.813 1.00 51.96 126 SER B C 1
ATOM 2068 O O . SER B 1 126 ? 25.740 -3.004 -7.294 1.00 52.59 126 SER B O 1
ATOM 2071 N N . LEU B 1 127 ? 26.238 -4.321 -5.521 1.00 50.63 127 LEU B N 1
ATOM 2072 C CA . LEU B 1 127 ? 26.194 -3.254 -4.521 1.00 49.43 127 LEU B CA 1
ATOM 2073 C C . LEU B 1 127 ? 27.596 -2.769 -4.124 1.00 48.62 127 LEU B C 1
ATOM 2074 O O . LEU B 1 127 ? 27.807 -2.306 -2.998 1.00 49.44 127 LEU B O 1
ATOM 2079 N N . LEU B 1 128 ? 28.551 -2.872 -5.045 1.00 46.95 128 LEU B N 1
ATOM 2080 C CA . LEU B 1 128 ? 29.899 -2.362 -4.803 1.00 45.27 128 LEU B CA 1
ATOM 2081 C C . LEU B 1 128 ? 29.917 -0.841 -4.969 1.00 42.73 128 LEU B C 1
ATOM 2082 O O . LEU B 1 128 ? 29.458 -0.317 -5.983 1.00 43.40 128 LEU B O 1
ATOM 2087 N N . LEU B 1 129 ? 30.425 -0.144 -3.957 1.00 39.83 129 LEU B N 1
ATOM 2088 C CA . LEU B 1 129 ? 30.611 1.295 -4.028 1.00 38.05 129 LEU B CA 1
ATOM 2089 C C . LEU B 1 129 ? 31.716 1.576 -5.038 1.00 36.58 129 LEU B C 1
ATOM 2090 O O . LEU B 1 129 ? 32.772 0.941 -5.002 1.00 35.39 129 LEU B O 1
ATOM 2095 N N . GLY B 1 130 ? 31.463 2.507 -5.950 1.00 34.92 130 GLY B N 1
ATOM 2096 C CA . GLY B 1 130 ? 32.454 2.885 -6.947 1.00 34.33 130 GLY B CA 1
ATOM 2097 C C . GLY B 1 130 ? 33.702 3.446 -6.292 1.00 33.67 130 GLY B C 1
ATOM 2098 O O . GLY B 1 130 ? 33.645 4.006 -5.192 1.00 33.86 130 GLY B O 1
ATOM 2099 N N . SER B 1 131 ? 34.833 3.297 -6.967 1.00 32.97 131 SER B N 1
ATOM 2100 C CA . SER B 1 131 ? 36.115 3.725 -6.407 1.00 32.95 131 SER B CA 1
ATOM 2101 C C . SER B 1 131 ? 36.216 5.244 -6.251 1.00 32.16 131 SER B C 1
ATOM 2102 O O . SER B 1 131 ? 36.801 5.725 -5.284 1.00 32.03 131 SER B O 1
ATOM 2105 N N . VAL B 1 132 ? 35.644 5.996 -7.190 1.00 31.68 132 VAL B N 1
ATOM 2106 C CA . VAL B 1 132 ? 35.664 7.459 -7.108 1.00 31.41 132 VAL B CA 1
ATOM 2107 C C . VAL B 1 132 ? 34.712 7.929 -5.997 1.00 31.45 132 VAL B C 1
ATOM 2108 O O . VAL B 1 132 ? 35.056 8.798 -5.195 1.00 31.31 132 VAL B O 1
ATOM 2112 N N . ALA B 1 133 ? 33.519 7.341 -5.957 1.00 31.44 133 ALA B N 1
ATOM 2113 C CA . ALA B 1 133 ? 32.575 7.586 -4.877 1.00 31.61 133 ALA B CA 1
ATOM 2114 C C . ALA B 1 133 ? 33.207 7.323 -3.504 1.00 31.73 133 ALA B C 1
ATOM 2115 O O . ALA B 1 133 ? 33.087 8.144 -2.596 1.00 31.31 133 ALA B O 1
ATOM 2117 N N . GLN B 1 134 ? 33.884 6.184 -3.367 1.00 32.21 134 GLN B N 1
ATOM 2118 C CA . GLN B 1 134 ? 34.508 5.801 -2.097 1.00 32.66 134 GLN B CA 1
ATOM 2119 C C . GLN B 1 134 ? 35.539 6.835 -1.645 1.00 32.05 134 GLN B C 1
ATOM 2120 O O . GLN B 1 134 ? 35.547 7.247 -0.485 1.00 31.85 134 GLN B O 1
ATOM 2126 N N . ARG B 1 135 ? 36.398 7.251 -2.569 1.00 31.86 135 ARG B N 1
ATOM 2127 C CA . ARG B 1 135 ? 37.487 8.181 -2.261 1.00 32.61 135 ARG B CA 1
ATOM 2128 C C . ARG B 1 135 ? 36.991 9.602 -2.006 1.00 31.89 135 ARG B C 1
ATOM 2129 O O . ARG B 1 135 ? 37.489 10.275 -1.106 1.00 31.94 135 ARG B O 1
ATOM 2137 N N . VAL B 1 136 ? 36.004 10.052 -2.781 1.00 31.36 136 VAL B N 1
ATOM 2138 C CA . VAL B 1 136 ? 35.408 11.375 -2.574 1.00 30.50 136 VAL B CA 1
ATOM 2139 C C . VAL B 1 136 ? 34.660 11.440 -1.237 1.00 30.68 136 VAL B C 1
ATOM 2140 O O . VAL B 1 136 ? 34.822 12.401 -0.484 1.00 30.79 136 VAL B O 1
ATOM 2144 N N . ALA B 1 137 ? 33.860 10.417 -0.943 1.00 30.47 137 ALA B N 1
ATOM 2145 C CA . ALA B 1 137 ? 33.115 10.356 0.321 1.00 31.69 137 ALA B CA 1
ATOM 2146 C C . ALA B 1 137 ? 34.029 10.394 1.550 1.00 32.29 137 ALA B C 1
ATOM 2147 O O . ALA B 1 137 ? 33.668 10.957 2.582 1.00 32.31 137 ALA B O 1
ATOM 2149 N N . GLY B 1 138 ? 35.210 9.796 1.429 1.00 33.38 138 GLY B N 1
ATOM 2150 C CA . GLY B 1 138 ? 36.170 9.752 2.525 1.00 34.25 138 GLY B CA 1
ATOM 2151 C C . GLY B 1 138 ? 36.986 11.023 2.699 1.00 35.10 138 GLY B C 1
ATOM 2152 O O . GLY B 1 138 ? 37.340 11.377 3.830 1.00 35.76 138 GLY B O 1
ATOM 2153 N N . SER B 1 139 ? 37.293 11.704 1.594 1.00 34.79 139 SER B N 1
ATOM 2154 C CA . SER B 1 139 ? 38.241 12.826 1.611 1.00 35.16 139 SER B CA 1
ATOM 2155 C C . SER B 1 139 ? 37.639 14.228 1.425 1.00 34.60 139 SER B C 1
ATOM 2156 O O . SER B 1 139 ? 38.316 15.220 1.688 1.00 34.32 139 SER B O 1
ATOM 2159 N N . ALA B 1 140 ? 36.390 14.331 0.979 1.00 33.89 140 ALA B N 1
ATOM 2160 C CA . ALA B 1 140 ? 35.786 15.649 0.759 1.00 33.24 140 ALA B CA 1
ATOM 2161 C C . ALA B 1 140 ? 35.688 16.431 2.070 1.00 32.74 140 ALA B C 1
ATOM 2162 O O . ALA B 1 140 ? 35.463 15.853 3.133 1.00 32.38 140 ALA B O 1
ATOM 2164 N N . HIS B 1 141 ? 35.869 17.746 1.988 1.00 32.58 141 HIS B N 1
ATOM 2165 C CA . HIS B 1 141 ? 35.786 18.613 3.163 1.00 33.35 141 HIS B CA 1
ATOM 2166 C C . HIS B 1 141 ? 34.334 18.799 3.606 1.00 33.00 141 HIS B C 1
ATOM 2167 O O . HIS B 1 141 ? 34.074 19.138 4.756 1.00 33.11 141 HIS B O 1
ATOM 2174 N N . CYS B 1 142 ? 33.398 18.581 2.682 1.00 32.08 142 CYS B N 1
ATOM 2175 C CA . CYS B 1 142 ? 31.981 18.808 2.931 1.00 30.86 142 CYS B CA 1
ATOM 2176 C C . CYS B 1 142 ? 31.231 17.480 2.861 1.00 29.93 142 CYS B C 1
ATOM 2177 O O . CYS B 1 142 ? 31.814 16.460 2.487 1.00 28.90 142 CYS B O 1
ATOM 2180 N N . PRO B 1 143 ? 29.933 17.481 3.224 1.00 29.01 143 PRO B N 1
ATOM 2181 C CA . PRO B 1 143 ? 29.153 16.250 3.098 1.00 28.36 143 PRO B CA 1
ATOM 2182 C C . PRO B 1 143 ? 29.054 15.739 1.665 1.00 27.40 143 PRO B C 1
ATOM 2183 O O . PRO B 1 143 ? 29.031 16.529 0.718 1.00 27.37 143 PRO B O 1
ATOM 2187 N N . VAL B 1 144 ? 29.007 14.419 1.513 1.00 26.78 144 VAL B N 1
ATOM 2188 C CA . VAL B 1 144 ? 28.908 13.805 0.200 1.00 26.03 144 VAL B CA 1
ATOM 2189 C C . VAL B 1 144 ? 27.675 12.918 0.146 1.00 25.90 144 VAL B C 1
ATOM 2190 O O . VAL B 1 144 ? 27.588 11.916 0.855 1.00 25.18 144 VAL B O 1
ATOM 2194 N N . LEU B 1 145 ? 26.720 13.301 -0.691 1.00 26.10 145 LEU B N 1
ATOM 2195 C CA . LEU B 1 145 ? 25.527 12.494 -0.903 1.00 25.76 145 LEU B CA 1
ATOM 2196 C C . LEU B 1 145 ? 25.798 11.450 -1.979 1.00 25.36 145 LEU B C 1
ATOM 2197 O O . LEU B 1 145 ? 25.951 11.778 -3.154 1.00 25.57 145 LEU B O 1
ATOM 2202 N N . VAL B 1 146 ? 25.838 10.190 -1.569 1.00 25.91 146 VAL B N 1
ATOM 2203 C CA . VAL B 1 146 ? 26.078 9.083 -2.477 1.00 26.68 146 VAL B CA 1
ATOM 2204 C C . VAL B 1 146 ? 24.727 8.506 -2.888 1.00 27.50 146 VAL B C 1
ATOM 2205 O O . VAL B 1 146 ? 23.989 7.967 -2.059 1.00 26.56 146 VAL B O 1
ATOM 2209 N N . VAL B 1 147 ? 24.406 8.644 -4.172 1.00 28.98 147 VAL B N 1
ATOM 2210 C CA . VAL B 1 147 ? 23.083 8.284 -4.676 1.00 30.14 147 VAL B CA 1
ATOM 2211 C C . VAL B 1 147 ? 23.141 6.976 -5.424 1.00 31.70 147 VAL B C 1
ATOM 2212 O O . VAL B 1 147 ? 22.380 6.058 -5.122 1.00 33.12 147 VAL B O 1
ATOM 2217 N N . MET C 1 1 ? 62.125 -16.860 -1.097 1.00 45.75 1 MET C N 1
ATOM 2218 C CA . MET C 1 1 ? 61.980 -15.437 -1.527 1.00 45.78 1 MET C CA 1
ATOM 2219 C C . MET C 1 1 ? 61.538 -14.529 -0.380 1.00 45.24 1 MET C C 1
ATOM 2220 O O . MET C 1 1 ? 61.651 -13.304 -0.475 1.00 46.07 1 MET C O 1
ATOM 2225 N N . PHE C 1 2 ? 61.009 -15.130 0.682 1.00 44.23 2 PHE C N 1
ATOM 2226 C CA . PHE C 1 2 ? 60.640 -14.401 1.888 1.00 43.86 2 PHE C CA 1
ATOM 2227 C C . PHE C 1 2 ? 61.577 -14.826 3.013 1.00 43.46 2 PHE C C 1
ATOM 2228 O O . PHE C 1 2 ? 61.731 -16.017 3.279 1.00 44.11 2 PHE C O 1
ATOM 2236 N N . ASN C 1 3 ? 62.211 -13.849 3.654 1.00 42.52 3 ASN C N 1
ATOM 2237 C CA . ASN C 1 3 ? 63.118 -14.105 4.774 1.00 41.74 3 ASN C CA 1
ATOM 2238 C C . ASN C 1 3 ? 62.466 -13.899 6.139 1.00 40.26 3 ASN C C 1
ATOM 2239 O O . ASN C 1 3 ? 62.853 -14.549 7.113 1.00 39.93 3 ASN C O 1
ATOM 2244 N N . ARG C 1 4 ? 61.495 -12.988 6.211 1.00 38.66 4 ARG C N 1
ATOM 2245 C CA . ARG C 1 4 ? 60.813 -12.677 7.467 1.00 37.43 4 ARG C CA 1
ATOM 2246 C C . ARG C 1 4 ? 59.317 -12.455 7.258 1.00 35.44 4 ARG C C 1
ATOM 2247 O O . ARG C 1 4 ? 58.892 -11.400 6.775 1.00 34.94 4 ARG C O 1
ATOM 2255 N N . ILE C 1 5 ? 58.531 -13.455 7.646 1.00 33.75 5 ILE C N 1
ATOM 2256 C CA . ILE C 1 5 ? 57.084 -13.448 7.452 1.00 32.43 5 ILE C CA 1
ATOM 2257 C C . ILE C 1 5 ? 56.373 -13.050 8.740 1.00 32.21 5 ILE C C 1
ATOM 2258 O O . ILE C 1 5 ? 56.613 -13.631 9.805 1.00 31.86 5 ILE C O 1
ATOM 2263 N N . MET C 1 6 ? 55.489 -12.064 8.639 1.00 31.58 6 MET C N 1
ATOM 2264 C CA . MET C 1 6 ? 54.706 -11.607 9.775 1.00 31.34 6 MET C CA 1
ATOM 2265 C C . MET C 1 6 ? 53.297 -12.144 9.653 1.00 30.28 6 MET C C 1
ATOM 2266 O O . MET C 1 6 ? 52.710 -12.105 8.572 1.00 30.69 6 MET C O 1
ATOM 2271 N N . VAL C 1 7 ? 52.757 -12.634 10.766 1.00 29.54 7 VAL C N 1
ATOM 2272 C CA . VAL C 1 7 ? 51.353 -13.020 10.850 1.00 29.20 7 VAL C CA 1
ATOM 2273 C C . VAL C 1 7 ? 50.706 -12.285 12.024 1.00 29.06 7 VAL C C 1
ATOM 2274 O O . VAL C 1 7 ? 50.971 -12.614 13.184 1.00 28.27 7 VAL C O 1
ATOM 2278 N N . PRO C 1 8 ? 49.890 -11.254 11.731 1.00 29.19 8 PRO C N 1
ATOM 2279 C CA . PRO C 1 8 ? 49.097 -10.645 12.788 1.00 29.15 8 PRO C CA 1
ATOM 2280 C C . PRO C 1 8 ? 47.896 -11.515 13.128 1.00 29.07 8 PRO C C 1
ATOM 2281 O O . PRO C 1 8 ? 47.164 -11.925 12.230 1.00 29.11 8 PRO C O 1
ATOM 2285 N N . VAL C 1 9 ? 47.711 -11.794 14.413 1.00 29.19 9 VAL C N 1
ATOM 2286 C CA . VAL C 1 9 ? 46.638 -12.668 14.878 1.00 29.97 9 VAL C CA 1
ATOM 2287 C C . VAL C 1 9 ? 45.802 -11.968 15.947 1.00 30.83 9 VAL C C 1
ATOM 2288 O O . VAL C 1 9 ? 46.325 -11.174 16.732 1.00 30.83 9 VAL C O 1
ATOM 2292 N N . ASP C 1 10 ? 44.508 -12.281 15.975 1.00 31.83 10 ASP C N 1
ATOM 2293 C CA . ASP C 1 10 ? 43.554 -11.638 16.886 1.00 32.55 10 ASP C CA 1
ATOM 2294 C C . ASP C 1 10 ? 42.678 -12.629 17.657 1.00 32.64 10 ASP C C 1
ATOM 2295 O O . ASP C 1 10 ? 41.706 -12.227 18.300 1.00 33.37 10 ASP C O 1
ATOM 2300 N N . GLY C 1 11 ? 43.014 -13.915 17.604 1.00 32.39 11 GLY C N 1
ATOM 2301 C CA . GLY C 1 11 ? 42.194 -14.940 18.241 1.00 32.77 11 GLY C CA 1
ATOM 2302 C C . GLY C 1 11 ? 41.038 -15.443 17.392 1.00 33.25 11 GLY C C 1
ATOM 2303 O O . GLY C 1 11 ? 40.316 -16.350 17.810 1.00 33.80 11 GLY C O 1
ATOM 2304 N N . SER C 1 12 ? 40.868 -14.887 16.195 1.00 33.55 12 SER C N 1
ATOM 2305 C CA . SER C 1 12 ? 39.769 -15.291 15.319 1.00 33.77 12 SER C CA 1
ATOM 2306 C C . SER C 1 12 ? 40.115 -16.528 14.504 1.00 34.19 12 SER C C 1
ATOM 2307 O O . SER C 1 12 ? 41.287 -16.872 14.337 1.00 34.04 12 SER C O 1
ATOM 2310 N N . LYS C 1 13 ? 39.075 -17.187 13.998 1.00 34.50 13 LYS C N 1
ATOM 2311 C CA . LYS C 1 13 ? 39.235 -18.337 13.116 1.00 34.64 13 LYS C CA 1
ATOM 2312 C C . LYS C 1 13 ? 39.896 -17.939 11.800 1.00 33.76 13 LYS C C 1
ATOM 2313 O O . LYS C 1 13 ? 40.633 -18.729 11.219 1.00 33.44 13 LYS C O 1
ATOM 2319 N N . GLY C 1 14 ? 39.635 -16.717 11.340 1.00 32.90 14 GLY C N 1
ATOM 2320 C CA . GLY C 1 14 ? 40.294 -16.183 10.151 1.00 32.60 14 GLY C CA 1
ATOM 2321 C C . GLY C 1 14 ? 41.793 -16.027 10.312 1.00 32.02 14 GLY C C 1
ATOM 2322 O O . GLY C 1 14 ? 42.546 -16.263 9.369 1.00 32.12 14 GLY C O 1
ATOM 2323 N N . ALA C 1 15 ? 42.226 -15.621 11.507 1.00 31.79 15 ALA C N 1
ATOM 2324 C CA . ALA C 1 15 ? 43.649 -15.465 11.813 1.00 31.96 15 ALA C CA 1
ATOM 2325 C C . ALA C 1 15 ? 44.351 -16.815 11.938 1.00 32.04 15 ALA C C 1
ATOM 2326 O O . ALA C 1 15 ? 45.546 -16.921 11.659 1.00 32.03 15 ALA C O 1
ATOM 2328 N N . VAL C 1 16 ? 43.617 -17.833 12.378 1.00 32.85 16 VAL C N 1
ATOM 2329 C CA . VAL C 1 16 ? 44.142 -19.197 12.399 1.00 33.50 16 VAL C CA 1
ATOM 2330 C C . VAL C 1 16 ? 44.406 -19.703 10.971 1.00 33.01 16 VAL C C 1
ATOM 2331 O O . VAL C 1 16 ? 45.445 -20.305 10.715 1.00 32.84 16 VAL C O 1
ATOM 2335 N N . LYS C 1 17 ? 43.488 -19.437 10.043 1.00 33.11 17 LYS C N 1
ATOM 2336 C CA . LYS C 1 17 ? 43.696 -19.812 8.635 1.00 33.19 17 LYS C CA 1
ATOM 2337 C C . LYS C 1 17 ? 44.888 -19.056 8.026 1.00 31.85 17 LYS C C 1
ATOM 2338 O O . LYS C 1 17 ? 45.648 -19.615 7.234 1.00 31.39 17 LYS C O 1
ATOM 2344 N N . ALA C 1 18 ? 45.054 -17.792 8.406 1.00 30.37 18 ALA C N 1
ATOM 2345 C CA . ALA C 1 18 ? 46.200 -17.004 7.956 1.00 29.95 18 ALA C CA 1
ATOM 2346 C C . ALA C 1 18 ? 47.506 -17.592 8.493 1.00 29.75 18 ALA C C 1
ATOM 2347 O O . ALA C 1 18 ? 48.472 -17.739 7.743 1.00 29.18 18 ALA C O 1
ATOM 2349 N N . LEU C 1 19 ? 47.517 -17.954 9.775 1.00 29.48 19 LEU C N 1
ATOM 2350 C CA . LEU C 1 19 ? 48.696 -18.564 10.398 1.00 30.74 19 LEU C CA 1
ATOM 2351 C C . LEU C 1 19 ? 49.106 -19.860 9.688 1.00 30.76 19 LEU C C 1
ATOM 2352 O O . LEU C 1 19 ? 50.290 -20.081 9.427 1.00 30.32 19 LEU C O 1
ATOM 2357 N N . GLU C 1 20 ? 48.127 -20.701 9.366 1.00 31.48 20 GLU C N 1
ATOM 2358 C CA . GLU C 1 20 ? 48.397 -21.963 8.671 1.00 32.22 20 GLU C CA 1
ATOM 2359 C C . GLU C 1 20 ? 49.040 -21.733 7.297 1.00 31.81 20 GLU C C 1
ATOM 2360 O O . GLU C 1 20 ? 49.966 -22.451 6.925 1.00 31.43 20 GLU C O 1
ATOM 2366 N N . LYS C 1 21 ? 48.568 -20.728 6.558 1.00 31.24 21 LYS C N 1
ATOM 2367 C CA . LYS C 1 21 ? 49.198 -20.362 5.284 1.00 31.80 21 LYS C CA 1
ATOM 2368 C C . LYS C 1 21 ? 50.584 -19.761 5.501 1.00 30.93 21 LYS C C 1
ATOM 2369 O O . LYS C 1 21 ? 51.506 -20.034 4.739 1.00 31.09 21 LYS C O 1
ATOM 2375 N N . GLY C 1 22 ? 50.728 -18.940 6.534 1.00 30.53 22 GLY C N 1
ATOM 2376 C CA . GLY C 1 22 ? 52.038 -18.400 6.905 1.00 31.01 22 GLY C CA 1
ATOM 2377 C C . GLY C 1 22 ? 53.031 -19.505 7.221 1.00 31.20 22 GLY C C 1
ATOM 2378 O O . GLY C 1 22 ? 54.194 -19.444 6.811 1.00 31.56 22 GLY C O 1
ATOM 2379 N N . VAL C 1 23 ? 52.573 -20.521 7.946 1.00 31.25 23 VAL C N 1
ATOM 2380 C CA . VAL C 1 23 ? 53.418 -21.678 8.265 1.00 31.74 23 VAL C CA 1
ATOM 2381 C C . VAL C 1 23 ? 53.810 -22.430 6.988 1.00 31.98 23 VAL C C 1
ATOM 2382 O O . VAL C 1 23 ? 54.961 -22.834 6.832 1.00 32.29 23 VAL C O 1
ATOM 2386 N N . GLY C 1 24 ? 52.858 -22.600 6.075 1.00 32.53 24 GLY C N 1
ATOM 2387 C CA . GLY C 1 24 ? 53.133 -23.209 4.772 1.00 32.90 24 GLY C CA 1
ATOM 2388 C C . GLY C 1 24 ? 54.259 -22.512 4.030 1.00 33.10 24 GLY C C 1
ATOM 2389 O O . GLY C 1 24 ? 55.166 -23.163 3.513 1.00 33.66 24 GLY C O 1
ATOM 2390 N N . LEU C 1 25 ? 54.204 -21.184 3.991 1.00 33.18 25 LEU C N 1
ATOM 2391 C CA . LEU C 1 25 ? 55.227 -20.380 3.318 1.00 33.58 25 LEU C CA 1
ATOM 2392 C C . LEU C 1 25 ? 56.550 -20.361 4.081 1.00 33.83 25 LEU C C 1
ATOM 2393 O O . LEU C 1 25 ? 57.620 -20.281 3.470 1.00 33.66 25 LEU C O 1
ATOM 2398 N N . GLN C 1 26 ? 56.476 -20.421 5.409 1.00 34.12 26 GLN C N 1
ATOM 2399 C CA . GLN C 1 26 ? 57.674 -20.513 6.245 1.00 34.11 26 GLN C CA 1
ATOM 2400 C C . GLN C 1 26 ? 58.452 -21.782 5.912 1.00 34.56 26 GLN C C 1
ATOM 2401 O O . GLN C 1 26 ? 59.670 -21.745 5.750 1.00 34.14 26 GLN C O 1
ATOM 2407 N N . GLN C 1 27 ? 57.734 -22.899 5.826 1.00 35.45 27 GLN C N 1
ATOM 2408 C CA . GLN C 1 27 ? 58.339 -24.203 5.568 1.00 37.02 27 GLN C CA 1
ATOM 2409 C C . GLN C 1 27 ? 58.975 -24.249 4.186 1.00 37.55 27 GLN C C 1
ATOM 2410 O O . GLN C 1 27 ? 60.040 -24.831 4.002 1.00 37.57 27 GLN C O 1
ATOM 2416 N N . LEU C 1 28 ? 58.308 -23.616 3.226 1.00 38.00 28 LEU C N 1
ATOM 2417 C CA . LEU C 1 28 ? 58.768 -23.562 1.846 1.00 38.29 28 LEU C CA 1
ATOM 2418 C C . LEU C 1 28 ? 60.047 -22.726 1.714 1.00 37.82 28 LEU C C 1
ATOM 2419 O O . LEU C 1 28 ? 60.974 -23.116 1.005 1.00 38.25 28 LEU C O 1
ATOM 2424 N N . THR C 1 29 ? 60.096 -21.592 2.412 1.00 37.28 29 THR C N 1
ATOM 2425 C CA . THR C 1 29 ? 61.196 -20.628 2.280 1.00 36.59 29 THR C CA 1
ATOM 2426 C C . THR C 1 29 ? 62.244 -20.698 3.399 0.50 36.16 29 THR C C 1
ATOM 2427 O O . THR C 1 29 ? 63.343 -20.160 3.255 1.00 36.54 29 THR C O 1
ATOM 2431 N N . GLY C 1 30 ? 61.901 -21.342 4.512 1.00 35.49 30 GLY C N 1
ATOM 2432 C CA . GLY C 1 30 ? 62.773 -21.382 5.689 1.00 35.25 30 GLY C CA 1
ATOM 2433 C C . GLY C 1 30 ? 62.899 -20.035 6.381 1.00 34.90 30 GLY C C 1
ATOM 2434 O O . GLY C 1 30 ? 63.902 -19.761 7.042 1.00 34.85 30 GLY C O 1
ATOM 2435 N N . ALA C 1 31 ? 61.875 -19.195 6.235 1.00 34.54 31 ALA C N 1
ATOM 2436 C CA . ALA C 1 31 ? 61.902 -17.835 6.764 1.00 34.38 31 ALA C CA 1
ATOM 2437 C C . ALA C 1 31 ? 61.720 -17.798 8.280 1.00 34.40 31 ALA C C 1
ATOM 2438 O O . ALA C 1 31 ? 61.347 -18.792 8.900 1.00 34.52 31 ALA C O 1
ATOM 2440 N N . GLU C 1 32 ? 61.996 -16.637 8.867 1.00 34.73 32 GLU C N 1
ATOM 2441 C CA . GLU C 1 32 ? 61.608 -16.365 10.245 1.00 35.18 32 GLU C CA 1
ATOM 2442 C C . GLU C 1 32 ? 60.119 -16.028 10.245 1.00 34.38 32 GLU C C 1
ATOM 2443 O O . GLU C 1 32 ? 59.599 -15.469 9.273 1.00 34.32 32 GLU C O 1
ATOM 2449 N N . LEU C 1 33 ? 59.438 -16.391 11.325 1.00 33.52 33 LEU C N 1
ATOM 2450 C CA . LEU C 1 33 ? 58.009 -16.142 11.472 1.00 32.96 33 LEU C CA 1
ATOM 2451 C C . LEU C 1 33 ? 57.789 -15.251 12.686 1.00 32.83 33 LEU C C 1
ATOM 2452 O O . LEU C 1 33 ? 58.164 -15.609 13.805 1.00 32.40 33 LEU C O 1
ATOM 2457 N N . TYR C 1 34 ? 57.207 -14.077 12.456 1.00 32.41 34 TYR C N 1
ATOM 2458 C CA . TYR C 1 34 ? 56.921 -13.124 13.519 1.00 32.74 34 TYR C CA 1
ATOM 2459 C C . TYR C 1 34 ? 55.415 -13.078 13.716 1.00 32.30 34 TYR C C 1
ATOM 2460 O O . TYR C 1 34 ? 54.665 -12.827 12.766 1.00 33.44 34 TYR C O 1
ATOM 2469 N N . ILE C 1 35 ? 54.974 -13.336 14.943 1.00 30.46 35 ILE C N 1
ATOM 2470 C CA . ILE C 1 35 ? 53.554 -13.341 15.279 1.00 30.12 35 ILE C CA 1
ATOM 2471 C C . ILE C 1 35 ? 53.252 -12.135 16.158 1.00 29.64 35 ILE C C 1
ATOM 2472 O O . ILE C 1 35 ? 53.944 -11.905 17.142 1.00 29.88 35 ILE C O 1
ATOM 2477 N N . LEU C 1 36 ? 52.227 -11.367 15.797 1.00 29.64 36 LEU C N 1
ATOM 2478 C CA . LEU C 1 36 ? 51.879 -10.140 16.515 1.00 29.35 36 LEU C CA 1
ATOM 2479 C C . LEU C 1 36 ? 50.394 -10.099 16.872 1.00 29.13 36 LEU C C 1
ATOM 2480 O O . LEU C 1 36 ? 49.538 -10.299 16.005 1.00 28.52 36 LEU C O 1
ATOM 2485 N N . CYS C 1 37 ? 50.095 -9.838 18.145 1.00 28.75 37 CYS C N 1
ATOM 2486 C CA . CYS C 1 37 ? 48.728 -9.547 18.570 1.00 29.30 37 CYS C CA 1
ATOM 2487 C C . CYS C 1 37 ? 48.647 -8.147 19.153 1.00 29.46 37 CYS C C 1
ATOM 2488 O O . CYS C 1 37 ? 49.371 -7.825 20.096 1.00 29.89 37 CYS C O 1
ATOM 2491 N N . VAL C 1 38 ? 47.754 -7.327 18.599 1.00 30.00 38 VAL C N 1
ATOM 2492 C CA . VAL C 1 38 ? 47.576 -5.941 19.044 1.00 30.35 38 VAL C CA 1
ATOM 2493 C C . VAL C 1 38 ? 46.352 -5.832 19.950 1.00 31.24 38 VAL C C 1
ATOM 2494 O O . VAL C 1 38 ? 45.274 -6.310 19.597 1.00 30.49 38 VAL C O 1
ATOM 2498 N N . PHE C 1 39 ? 46.524 -5.209 21.117 1.00 32.99 39 PHE C N 1
ATOM 2499 C CA . PHE C 1 39 ? 45.405 -4.942 22.027 1.00 34.45 39 PHE C CA 1
ATOM 2500 C C . PHE C 1 39 ? 45.115 -3.444 22.057 1.00 36.18 39 PHE C C 1
ATOM 2501 O O . PHE C 1 39 ? 46.024 -2.623 21.914 1.00 35.25 39 PHE C O 1
ATOM 2509 N N . LYS C 1 40 ? 43.840 -3.102 22.228 1.00 39.60 40 LYS C N 1
ATOM 2510 C CA . LYS C 1 40 ? 43.384 -1.716 22.162 1.00 42.35 40 LYS C CA 1
ATOM 2511 C C . LYS C 1 40 ? 43.284 -1.098 23.558 1.00 43.92 40 LYS C C 1
ATOM 2512 O O . LYS C 1 40 ? 42.302 -1.307 24.273 1.00 45.19 40 LYS C O 1
ATOM 2518 N N . HIS C 1 41 ? 44.307 -0.334 23.933 1.00 44.63 41 HIS C N 1
ATOM 2519 C CA . HIS C 1 41 ? 44.341 0.347 25.234 1.00 45.47 41 HIS C CA 1
ATOM 2520 C C . HIS C 1 41 ? 43.341 1.506 25.313 1.00 45.15 41 HIS C C 1
ATOM 2521 O O . HIS C 1 41 ? 42.742 1.905 24.312 1.00 44.23 41 HIS C O 1
ATOM 2528 N N . ALA C 1 47 ? 38.595 7.904 22.894 1.00 38.41 47 ALA C N 1
ATOM 2529 C CA . ALA C 1 47 ? 39.310 8.972 22.201 1.00 38.56 47 ALA C CA 1
ATOM 2530 C C . ALA C 1 47 ? 38.371 9.840 21.353 1.00 38.66 47 ALA C C 1
ATOM 2531 O O . ALA C 1 47 ? 38.279 11.052 21.558 1.00 38.77 47 ALA C O 1
ATOM 2533 N N . SER C 1 48 ? 37.671 9.212 20.411 1.00 38.57 48 SER C N 1
ATOM 2534 C CA . SER C 1 48 ? 36.781 9.933 19.492 1.00 38.19 48 SER C CA 1
ATOM 2535 C C . SER C 1 48 ? 35.299 9.727 19.838 1.00 38.00 48 SER C C 1
ATOM 2536 O O . SER C 1 48 ? 34.451 9.620 18.947 1.00 37.54 48 SER C O 1
ATOM 2539 N N . LEU C 1 49 ? 34.994 9.704 21.136 1.00 37.72 49 LEU C N 1
ATOM 2540 C CA . LEU C 1 49 ? 33.629 9.490 21.621 1.00 37.28 49 LEU C CA 1
ATOM 2541 C C . LEU C 1 49 ? 32.959 10.806 22.012 1.00 36.71 49 LEU C C 1
ATOM 2542 O O . LEU C 1 49 ? 33.600 11.699 22.568 1.00 36.27 49 LEU C O 1
ATOM 2547 N N . SER C 1 50 ? 31.664 10.915 21.720 1.00 36.43 50 SER C N 1
ATOM 2548 C CA . SER C 1 50 ? 30.872 12.081 22.122 1.00 36.33 50 SER C CA 1
ATOM 2549 C C . SER C 1 50 ? 30.519 12.036 23.610 1.00 36.43 50 SER C C 1
ATOM 2550 O O . SER C 1 50 ? 30.320 13.079 24.234 1.00 36.63 50 SER C O 1
ATOM 2553 N N . MET C 1 51 ? 30.429 10.827 24.163 1.00 36.38 51 MET C N 1
ATOM 2554 C CA . MET C 1 51 ? 30.167 10.620 25.588 1.00 36.80 51 MET C CA 1
ATOM 2555 C C . MET C 1 51 ? 31.052 9.492 26.114 1.00 36.19 51 MET C C 1
ATOM 2556 O O . MET C 1 51 ? 31.406 8.575 25.369 1.00 35.85 51 MET C O 1
ATOM 2561 N N . ALA C 1 52 ? 31.405 9.561 27.395 1.00 35.90 52 ALA C N 1
ATOM 2562 C CA . ALA C 1 52 ? 32.254 8.540 28.014 1.00 35.94 52 ALA C CA 1
ATOM 2563 C C . ALA C 1 52 ? 31.569 7.173 28.013 1.00 35.83 52 ALA C C 1
ATOM 2564 O O . ALA C 1 52 ? 30.345 7.083 28.117 1.00 35.67 52 ALA C O 1
ATOM 2566 N N . ARG C 1 53 ? 32.359 6.111 27.883 1.00 36.05 53 ARG C N 1
ATOM 2567 C CA . ARG C 1 53 ? 31.827 4.756 27.982 1.00 36.67 53 ARG C CA 1
ATOM 2568 C C . ARG C 1 53 ? 31.359 4.502 29.416 1.00 36.85 53 ARG C C 1
ATOM 2569 O O . ARG C 1 53 ? 31.992 4.981 30.361 1.00 36.07 53 ARG C O 1
ATOM 2577 N N . PRO C 1 54 ? 30.244 3.764 29.587 1.00 37.38 54 PRO C N 1
ATOM 2578 C CA . PRO C 1 54 ? 29.795 3.446 30.945 1.00 37.63 54 PRO C CA 1
ATOM 2579 C C . PRO C 1 54 ? 30.833 2.628 31.709 1.00 37.66 54 PRO C C 1
ATOM 2580 O O . PRO C 1 54 ? 31.520 1.796 31.114 1.00 37.35 54 PRO C O 1
ATOM 2584 N N . GLU C 1 55 ? 30.945 2.877 33.011 1.00 38.20 55 GLU C N 1
ATOM 2585 C CA . GLU C 1 55 ? 31.877 2.144 33.877 1.00 38.82 55 GLU C CA 1
ATOM 2586 C C . GLU C 1 55 ? 31.641 0.633 33.787 1.00 38.79 55 GLU C C 1
ATOM 2587 O O . GLU C 1 55 ? 32.587 -0.156 33.820 1.00 39.26 55 GLU C O 1
ATOM 2593 N N . GLN C 1 56 ? 30.370 0.252 33.657 1.00 38.57 56 GLN C N 1
ATOM 2594 C CA . GLN C 1 56 ? 29.960 -1.143 33.471 1.00 38.27 56 GLN C CA 1
ATOM 2595 C C . GLN C 1 56 ? 30.721 -1.849 32.344 1.00 37.97 56 GLN C C 1
ATOM 2596 O O . GLN C 1 56 ? 31.022 -3.040 32.450 1.00 38.40 56 GLN C O 1
ATOM 2602 N N . LEU C 1 57 ? 31.025 -1.124 31.268 1.00 37.25 57 LEU C N 1
ATOM 2603 C CA . LEU C 1 57 ? 31.871 -1.664 30.202 1.00 36.64 57 LEU C CA 1
ATOM 2604 C C . LEU C 1 57 ? 33.338 -1.537 30.609 1.00 36.29 57 LEU C C 1
ATOM 2605 O O . LEU C 1 57 ? 34.233 -1.985 29.895 1.00 35.38 57 LEU C O 1
ATOM 2610 N N . PRO C 1 60 ? 39.917 -3.173 32.078 1.00 43.52 60 PRO C N 1
ATOM 2611 C CA . PRO C 1 60 ? 41.308 -3.208 32.528 1.00 43.37 60 PRO C CA 1
ATOM 2612 C C . PRO C 1 60 ? 42.284 -3.458 31.375 1.00 43.30 60 PRO C C 1
ATOM 2613 O O . PRO C 1 60 ? 42.149 -4.452 30.655 1.00 42.99 60 PRO C O 1
ATOM 2617 N N . ASP C 1 61 ? 43.255 -2.561 31.209 1.00 43.34 61 ASP C N 1
ATOM 2618 C CA . ASP C 1 61 ? 44.249 -2.669 30.132 1.00 43.31 61 ASP C CA 1
ATOM 2619 C C . ASP C 1 61 ? 45.137 -3.909 30.273 1.00 42.76 61 ASP C C 1
ATOM 2620 O O . ASP C 1 61 ? 45.587 -4.465 29.265 1.00 43.37 61 ASP C O 1
ATOM 2625 N N . ASP C 1 62 ? 45.390 -4.328 31.515 1.00 41.70 62 ASP C N 1
ATOM 2626 C CA A ASP C 1 62 ? 46.177 -5.534 31.782 0.50 41.12 62 ASP C CA 1
ATOM 2627 C CA B ASP C 1 62 ? 46.181 -5.531 31.776 0.50 41.24 62 ASP C CA 1
ATOM 2628 C C . ASP C 1 62 ? 45.444 -6.787 31.307 1.00 40.99 62 ASP C C 1
ATOM 2629 O O . ASP C 1 62 ? 46.069 -7.741 30.849 1.00 40.86 62 ASP C O 1
ATOM 2638 N N . ALA C 1 63 ? 44.116 -6.777 31.419 1.00 40.76 63 ALA C N 1
ATOM 2639 C CA . ALA C 1 63 ? 43.288 -7.898 30.975 1.00 40.25 63 ALA C CA 1
ATOM 2640 C C . ALA C 1 63 ? 43.354 -8.075 29.458 1.00 40.06 63 ALA C C 1
ATOM 2641 O O . ALA C 1 63 ? 43.489 -9.198 28.969 1.00 40.25 63 ALA C O 1
ATOM 2643 N N . LEU C 1 64 ? 43.260 -6.970 28.720 1.00 39.44 64 LEU C N 1
ATOM 2644 C CA . LEU C 1 64 ? 43.352 -7.012 27.256 1.00 39.15 64 LEU C CA 1
ATOM 2645 C C . LEU C 1 64 ? 44.753 -7.406 26.802 1.00 38.67 64 LEU C C 1
ATOM 2646 O O . LEU C 1 64 ? 44.911 -8.116 25.808 1.00 38.85 64 LEU C O 1
ATOM 2651 N N . LYS C 1 65 ? 45.763 -6.938 27.532 1.00 38.28 65 LYS C N 1
ATOM 2652 C CA . LYS C 1 65 ? 47.151 -7.307 27.258 1.00 37.75 65 LYS C CA 1
ATOM 2653 C C . LYS C 1 65 ? 47.381 -8.793 27.528 1.00 37.55 65 LYS C C 1
ATOM 2654 O O . LYS C 1 65 ? 47.988 -9.487 26.712 1.00 38.17 65 LYS C O 1
ATOM 2660 N N . ASP C 1 66 ? 46.906 -9.272 28.676 1.00 37.26 66 ASP C N 1
ATOM 2661 C CA . ASP C 1 66 ? 47.004 -10.693 29.017 1.00 37.44 66 ASP C CA 1
ATOM 2662 C C . ASP C 1 66 ? 46.299 -11.564 27.978 1.00 36.43 66 ASP C C 1
ATOM 2663 O O . ASP C 1 66 ? 46.786 -12.641 27.637 1.00 35.92 66 ASP C O 1
ATOM 2668 N N . TYR C 1 67 ? 45.155 -11.098 27.482 1.00 36.03 67 TYR C N 1
ATOM 2669 C CA . TYR C 1 67 ? 44.407 -11.833 26.456 1.00 35.99 67 TYR C CA 1
ATOM 2670 C C . TYR C 1 67 ? 45.194 -11.865 25.146 1.00 34.86 67 TYR C C 1
ATOM 2671 O O . TYR C 1 67 ? 45.310 -12.915 24.509 1.00 35.49 67 TYR C O 1
ATOM 2680 N N . ALA C 1 68 ? 45.747 -10.721 24.758 1.00 33.71 68 ALA C N 1
ATOM 2681 C CA . ALA C 1 68 ? 46.584 -10.636 23.562 1.00 33.20 68 ALA C CA 1
ATOM 2682 C C . ALA C 1 68 ? 47.808 -11.545 23.684 1.00 32.79 68 ALA C C 1
ATOM 2683 O O . ALA C 1 68 ? 48.219 -12.181 22.708 1.00 32.25 68 ALA C O 1
ATOM 2685 N N . THR C 1 69 ? 48.382 -11.603 24.885 1.00 32.18 69 THR C N 1
ATOM 2686 C CA . THR C 1 69 ? 49.515 -12.484 25.159 1.00 31.89 69 THR C CA 1
ATOM 2687 C C . THR C 1 69 ? 49.141 -13.958 24.984 1.00 31.94 69 THR C C 1
ATOM 2688 O O . THR C 1 69 ? 49.896 -14.715 24.367 1.00 31.31 69 THR C O 1
ATOM 2692 N N . GLU C 1 70 ? 47.978 -14.348 25.511 1.00 32.64 70 GLU C N 1
ATOM 2693 C CA . GLU C 1 70 ? 47.439 -15.704 25.335 1.00 33.52 70 GLU C CA 1
ATOM 2694 C C . GLU C 1 70 ? 47.274 -16.041 23.851 1.00 32.84 70 GLU C C 1
ATOM 2695 O O . GLU C 1 70 ? 47.619 -17.141 23.416 1.00 31.93 70 GLU C O 1
ATOM 2701 N N . ILE C 1 71 ? 46.760 -15.086 23.079 1.00 32.18 71 ILE C N 1
ATOM 2702 C CA . ILE C 1 71 ? 46.572 -15.276 21.638 1.00 32.34 71 ILE C CA 1
ATOM 2703 C C . ILE C 1 71 ? 47.914 -15.470 20.930 1.00 32.09 71 ILE C C 1
ATOM 2704 O O . ILE C 1 71 ? 48.066 -16.381 20.118 1.00 32.45 71 ILE C O 1
ATOM 2709 N N . ALA C 1 72 ? 48.885 -14.621 21.256 1.00 32.31 72 ALA C N 1
ATOM 2710 C CA . ALA C 1 72 ? 50.204 -14.670 20.623 1.00 32.24 72 ALA C CA 1
ATOM 2711 C C . ALA C 1 72 ? 50.949 -15.969 20.934 1.00 31.50 72 ALA C C 1
ATOM 2712 O O . ALA C 1 72 ? 51.526 -16.582 20.039 1.00 31.19 72 ALA C O 1
ATOM 2714 N N . VAL C 1 73 ? 50.933 -16.370 22.204 1.00 31.96 73 VAL C N 1
ATOM 2715 C CA . VAL C 1 73 ? 51.601 -17.594 22.659 1.00 32.53 73 VAL C CA 1
ATOM 2716 C C . VAL C 1 73 ? 50.973 -18.835 22.029 1.00 32.52 73 VAL C C 1
ATOM 2717 O O . VAL C 1 73 ? 51.674 -19.754 21.608 1.00 32.63 73 VAL C O 1
ATOM 2721 N N . GLN C 1 74 ? 49.646 -18.853 21.972 1.00 33.00 74 GLN C N 1
ATOM 2722 C CA . GLN C 1 74 ? 48.924 -19.942 21.332 1.00 33.14 74 GLN C CA 1
ATOM 2723 C C . GLN C 1 74 ? 49.270 -20.062 19.848 1.00 31.53 74 GLN C C 1
ATOM 2724 O O . GLN C 1 74 ? 49.469 -21.166 19.341 1.00 31.26 74 GLN C O 1
ATOM 2730 N N . ALA C 1 75 ? 49.331 -18.927 19.155 1.00 30.12 75 ALA C N 1
ATOM 2731 C CA . ALA C 1 75 ? 49.681 -18.923 17.739 1.00 29.66 75 ALA C CA 1
ATOM 2732 C C . ALA C 1 75 ? 51.120 -19.402 17.518 1.00 29.23 75 ALA C C 1
ATOM 2733 O O . ALA C 1 75 ? 51.385 -20.165 16.590 1.00 29.39 75 ALA C O 1
ATOM 2735 N N . LYS C 1 76 ? 52.043 -18.963 18.371 1.00 29.71 76 LYS C N 1
ATOM 2736 C CA . LYS C 1 76 ? 53.437 -19.427 18.303 1.00 30.14 76 LYS C CA 1
ATOM 2737 C C . LYS C 1 76 ? 53.501 -20.930 18.528 1.00 30.84 76 LYS C C 1
ATOM 2738 O O . LYS C 1 76 ? 54.202 -21.649 17.810 1.00 29.63 76 LYS C O 1
ATOM 2744 N N . THR C 1 77 ? 52.770 -21.391 19.538 1.00 31.84 77 THR C N 1
ATOM 2745 C CA . THR C 1 77 ? 52.724 -22.808 19.870 1.00 33.00 77 THR C CA 1
ATOM 2746 C C . THR C 1 77 ? 52.172 -23.627 18.704 1.00 33.65 77 THR C C 1
ATOM 2747 O O . THR C 1 77 ? 52.716 -24.680 18.373 1.00 33.74 77 THR C O 1
ATOM 2751 N N . ARG C 1 78 ? 51.112 -23.127 18.072 1.00 34.19 78 ARG C N 1
ATOM 2752 C CA . ARG C 1 78 ? 50.494 -23.821 16.940 1.00 34.26 78 ARG C CA 1
ATOM 2753 C C . ARG C 1 78 ? 51.419 -23.845 15.719 1.00 34.28 78 ARG C C 1
ATOM 2754 O O . ARG C 1 78 ? 51.480 -24.842 15.001 1.00 34.41 78 ARG C O 1
ATOM 2762 N N . ALA C 1 79 ? 52.144 -22.755 15.486 1.00 34.57 79 ALA C N 1
ATOM 2763 C CA . ALA C 1 79 ? 53.106 -22.705 14.384 1.00 35.15 79 ALA C CA 1
ATOM 2764 C C . ALA C 1 79 ? 54.153 -23.815 14.513 1.00 35.97 79 ALA C C 1
ATOM 2765 O O . ALA C 1 79 ? 54.515 -24.451 13.524 1.00 36.39 79 ALA C O 1
ATOM 2767 N N . THR C 1 80 ? 54.625 -24.051 15.736 1.00 36.36 80 THR C N 1
ATOM 2768 C CA . THR C 1 80 ? 55.618 -25.098 15.987 1.00 36.44 80 THR C CA 1
ATOM 2769 C C . THR C 1 80 ? 55.025 -26.509 15.877 1.00 36.56 80 THR C C 1
ATOM 2770 O O . THR C 1 80 ? 55.692 -27.419 15.388 1.00 36.32 80 THR C O 1
ATOM 2774 N N . GLU C 1 81 ? 53.772 -26.678 16.297 1.00 36.96 81 GLU C N 1
ATOM 2775 C CA . GLU C 1 81 ? 53.053 -27.950 16.118 1.00 37.47 81 GLU C CA 1
ATOM 2776 C C . GLU C 1 81 ? 52.892 -28.308 14.639 1.00 37.30 81 GLU C C 1
ATOM 2777 O O . GLU C 1 81 ? 52.923 -29.483 14.268 1.00 37.20 81 GLU C O 1
ATOM 2783 N N . LEU C 1 82 ? 52.721 -27.286 13.806 1.00 36.31 82 LEU C N 1
ATOM 2784 C CA . LEU C 1 82 ? 52.552 -27.469 12.366 1.00 36.42 82 LEU C CA 1
ATOM 2785 C C . LEU C 1 82 ? 53.886 -27.581 11.619 1.00 36.29 82 LEU C C 1
ATOM 2786 O O . LEU C 1 82 ? 53.898 -27.814 10.411 1.00 37.40 82 LEU C O 1
ATOM 2791 N N . GLY C 1 83 ? 54.999 -27.400 12.329 1.00 35.45 83 GLY C N 1
ATOM 2792 C CA . GLY C 1 83 ? 56.320 -27.716 11.789 1.00 35.05 83 GLY C CA 1
ATOM 2793 C C . GLY C 1 83 ? 57.367 -26.616 11.818 1.00 34.60 83 GLY C C 1
ATOM 2794 O O . GLY C 1 83 ? 58.509 -26.850 11.417 1.00 35.24 83 GLY C O 1
ATOM 2795 N N . VAL C 1 84 ? 57.008 -25.418 12.275 1.00 33.78 84 VAL C N 1
ATOM 2796 C CA . VAL C 1 84 ? 57.980 -24.330 12.328 1.00 32.87 84 VAL C CA 1
ATOM 2797 C C . VAL C 1 84 ? 58.912 -24.551 13.517 1.00 32.66 84 VAL C C 1
ATOM 2798 O O . VAL C 1 84 ? 58.449 -24.718 14.644 1.00 32.28 84 VAL C O 1
ATOM 2802 N N . PRO C 1 85 ? 60.234 -24.571 13.275 1.00 32.74 85 PRO C N 1
ATOM 2803 C CA . PRO C 1 85 ? 61.143 -24.683 14.410 1.00 32.96 85 PRO C CA 1
ATOM 2804 C C . PRO C 1 85 ? 60.876 -23.595 15.449 1.00 33.07 85 PRO C C 1
ATOM 2805 O O . PRO C 1 85 ? 60.599 -22.448 15.083 1.00 33.03 85 PRO C O 1
ATOM 2809 N N . ALA C 1 86 ? 60.952 -23.961 16.728 1.00 32.96 86 ALA C N 1
ATOM 2810 C CA . ALA C 1 86 ? 60.659 -23.043 17.834 1.00 33.48 86 ALA C CA 1
ATOM 2811 C C . ALA C 1 86 ? 61.512 -21.768 17.796 1.00 34.12 86 ALA C C 1
ATOM 2812 O O . ALA C 1 86 ? 61.029 -20.679 18.119 1.00 34.66 86 ALA C O 1
ATOM 2814 N N . ASP C 1 87 ? 62.772 -21.906 17.394 1.00 34.47 87 ASP C N 1
ATOM 2815 C CA . ASP C 1 87 ? 63.701 -20.770 17.343 1.00 34.99 87 ASP C CA 1
ATOM 2816 C C . ASP C 1 87 ? 63.507 -19.867 16.111 1.00 34.87 87 ASP C C 1
ATOM 2817 O O . ASP C 1 87 ? 64.071 -18.773 16.052 1.00 35.41 87 ASP C O 1
ATOM 2822 N N . LYS C 1 88 ? 62.707 -20.321 15.145 1.00 34.36 88 LYS C N 1
ATOM 2823 C CA . LYS C 1 88 ? 62.366 -19.524 13.960 1.00 34.12 88 LYS C CA 1
ATOM 2824 C C . LYS C 1 88 ? 61.105 -18.671 14.150 1.00 33.67 88 LYS C C 1
ATOM 2825 O O . LYS C 1 88 ? 60.845 -17.768 13.349 1.00 33.88 88 LYS C O 1
ATOM 2831 N N . VAL C 1 89 ? 60.321 -18.960 15.190 1.00 32.72 89 VAL C N 1
ATOM 2832 C CA . VAL C 1 89 ? 59.071 -18.242 15.432 1.00 32.27 89 VAL C CA 1
ATOM 2833 C C . VAL C 1 89 ? 59.154 -17.423 16.720 1.00 32.48 89 VAL C C 1
ATOM 2834 O O . VAL C 1 89 ? 59.517 -17.947 17.783 1.00 32.09 89 VAL C O 1
ATOM 2838 N N . ARG C 1 90 ? 58.842 -16.131 16.601 1.00 32.04 90 ARG C N 1
ATOM 2839 C CA . ARG C 1 90 ? 58.820 -15.204 17.732 1.00 32.45 90 ARG C CA 1
ATOM 2840 C C . ARG C 1 90 ? 57.453 -14.538 17.848 1.00 31.42 90 ARG C C 1
ATOM 2841 O O . ARG C 1 90 ? 56.876 -14.105 16.843 1.00 31.13 90 ARG C O 1
ATOM 2849 N N . ALA C 1 91 ? 56.945 -14.464 19.076 1.00 30.41 91 ALA C N 1
ATOM 2850 C CA . ALA C 1 91 ? 55.644 -13.868 19.360 1.00 29.83 91 ALA C CA 1
ATOM 2851 C C . ALA C 1 91 ? 55.809 -12.477 19.978 1.00 29.72 91 ALA C C 1
ATOM 2852 O O . ALA C 1 91 ? 56.689 -12.257 20.821 1.00 29.03 91 ALA C O 1
ATOM 2854 N N . PHE C 1 92 ? 54.956 -11.548 19.556 1.00 29.76 92 PHE C N 1
ATOM 2855 C CA . PHE C 1 92 ? 54.981 -10.172 20.049 1.00 29.71 92 PHE C CA 1
ATOM 2856 C C . PHE C 1 92 ? 53.575 -9.716 20.413 1.00 29.78 92 PHE C C 1
ATOM 2857 O O . PHE C 1 92 ? 52.602 -10.085 19.751 1.00 29.02 92 PHE C O 1
ATOM 2865 N N . VAL C 1 93 ? 53.481 -8.916 21.471 1.00 29.88 93 VAL C N 1
ATOM 2866 C CA . VAL C 1 93 ? 52.233 -8.290 21.880 1.00 30.90 93 VAL C CA 1
ATOM 2867 C C . VAL C 1 93 ? 52.473 -6.787 21.984 1.00 31.30 93 VAL C C 1
ATOM 2868 O O . VAL C 1 93 ? 53.430 -6.353 22.628 1.00 31.29 93 VAL C O 1
ATOM 2872 N N . LYS C 1 94 ? 51.618 -6.005 21.332 1.00 32.17 94 LYS C N 1
ATOM 2873 C CA . LYS C 1 94 ? 51.774 -4.554 21.294 1.00 32.98 94 LYS C CA 1
ATOM 2874 C C . LYS C 1 94 ? 50.447 -3.836 21.497 1.00 33.08 94 LYS C C 1
ATOM 2875 O O . LYS C 1 94 ? 49.391 -4.328 21.104 1.00 33.13 94 LYS C O 1
ATOM 2881 N N . GLY C 1 95 ? 50.515 -2.665 22.119 1.00 33.34 95 GLY C N 1
ATOM 2882 C CA . GLY C 1 95 ? 49.339 -1.842 22.356 1.00 33.56 95 GLY C CA 1
ATOM 2883 C C . GLY C 1 95 ? 49.217 -0.778 21.287 1.00 33.94 95 GLY C C 1
ATOM 2884 O O . GLY C 1 95 ? 50.217 -0.192 20.869 1.00 34.51 95 GLY C O 1
ATOM 2885 N N . GLY C 1 96 ? 47.992 -0.538 20.831 1.00 34.23 96 GLY C N 1
ATOM 2886 C CA . GLY C 1 96 ? 47.732 0.553 19.899 1.00 35.05 96 GLY C CA 1
ATOM 2887 C C . GLY C 1 96 ? 46.636 0.259 18.901 1.00 35.63 96 GLY C C 1
ATOM 2888 O O . GLY C 1 96 ? 45.759 -0.570 19.142 1.00 36.21 96 GLY C O 1
ATOM 2889 N N . ARG C 1 97 ? 46.702 0.955 17.774 1.00 37.80 97 ARG C N 1
ATOM 2890 C CA . ARG C 1 97 ? 45.717 0.833 16.711 1.00 39.05 97 ARG C CA 1
ATOM 2891 C C . ARG C 1 97 ? 46.105 -0.328 15.798 1.00 38.71 97 ARG C C 1
ATOM 2892 O O . ARG C 1 97 ? 47.154 -0.271 15.155 1.00 38.90 97 ARG C O 1
ATOM 2900 N N . PRO C 1 98 ? 45.273 -1.388 15.743 1.00 38.60 98 PRO C N 1
ATOM 2901 C CA . PRO C 1 98 ? 45.667 -2.620 15.052 1.00 38.26 98 PRO C CA 1
ATOM 2902 C C . PRO C 1 98 ? 46.289 -2.414 13.669 1.00 38.03 98 PRO C C 1
ATOM 2903 O O . PRO C 1 98 ? 47.440 -2.791 13.461 1.00 37.85 98 PRO C O 1
ATOM 2907 N N . SER C 1 99 ? 45.553 -1.797 12.746 1.00 38.40 99 SER C N 1
ATOM 2908 C CA . SER C 1 99 ? 46.038 -1.625 11.374 1.00 38.19 99 SER C CA 1
ATOM 2909 C C . SER C 1 99 ? 47.341 -0.829 11.330 1.00 37.33 99 SER C C 1
ATOM 2910 O O . SER C 1 99 ? 48.299 -1.218 10.661 1.00 36.89 99 SER C O 1
ATOM 2913 N N . ARG C 1 100 ? 47.373 0.282 12.058 1.00 37.10 100 ARG C N 1
ATOM 2914 C CA . ARG C 1 100 ? 48.551 1.139 12.117 1.00 36.70 100 ARG C CA 1
ATOM 2915 C C . ARG C 1 100 ? 49.743 0.424 12.766 1.00 35.32 100 ARG C C 1
ATOM 2916 O O . ARG C 1 100 ? 50.861 0.477 12.251 1.00 34.13 100 ARG C O 1
ATOM 2924 N N . THR C 1 101 ? 49.495 -0.235 13.894 1.00 34.83 101 THR C N 1
ATOM 2925 C CA . THR C 1 101 ? 50.540 -0.970 14.616 1.00 35.25 101 THR C CA 1
ATOM 2926 C C . THR C 1 101 ? 51.114 -2.108 13.767 1.00 34.34 101 THR C C 1
ATOM 2927 O O . THR C 1 101 ? 52.331 -2.278 13.694 1.00 33.06 101 THR C O 1
ATOM 2931 N N . ILE C 1 102 ? 50.234 -2.864 13.110 1.00 34.37 102 ILE C N 1
ATOM 2932 C CA . ILE C 1 102 ? 50.655 -3.943 12.206 1.00 34.30 102 ILE C CA 1
ATOM 2933 C C . ILE C 1 102 ? 51.578 -3.422 11.108 1.00 33.81 102 ILE C C 1
ATOM 2934 O O . ILE C 1 102 ? 52.641 -3.986 10.864 1.00 32.42 102 ILE C O 1
ATOM 2939 N N . VAL C 1 103 ? 51.165 -2.340 10.449 1.00 34.82 103 VAL C N 1
ATOM 2940 C CA . VAL C 1 103 ? 51.971 -1.733 9.393 1.00 34.75 103 VAL C CA 1
ATOM 2941 C C . VAL C 1 103 ? 53.279 -1.188 9.966 1.00 35.23 103 VAL C C 1
ATOM 2942 O O . VAL C 1 103 ? 54.360 -1.420 9.413 1.00 34.19 103 VAL C O 1
ATOM 2946 N N . ARG C 1 104 ? 53.169 -0.468 11.080 1.00 36.37 104 ARG C N 1
ATOM 2947 C CA . ARG C 1 104 ? 54.338 0.034 11.805 1.00 37.62 104 ARG C CA 1
ATOM 2948 C C . ARG C 1 104 ? 55.305 -1.107 12.146 1.00 37.47 104 ARG C C 1
ATOM 2949 O O . ARG C 1 104 ? 56.510 -0.993 11.910 1.00 38.55 104 ARG C O 1
ATOM 2957 N N . PHE C 1 105 ? 54.769 -2.208 12.673 1.00 37.16 105 PHE C N 1
ATOM 2958 C CA . PHE C 1 105 ? 55.577 -3.383 13.027 1.00 36.66 105 PHE C CA 1
ATOM 2959 C C . PHE C 1 105 ? 56.297 -3.963 11.813 1.00 35.95 105 PHE C C 1
ATOM 2960 O O . PHE C 1 105 ? 57.494 -4.235 11.872 1.00 34.95 105 PHE C O 1
ATOM 2968 N N . ALA C 1 106 ? 55.566 -4.154 10.715 1.00 36.50 106 ALA C N 1
ATOM 2969 C CA . ALA C 1 106 ? 56.131 -4.752 9.500 1.00 36.55 106 ALA C CA 1
ATOM 2970 C C . ALA C 1 106 ? 57.310 -3.948 8.958 1.00 36.78 106 ALA C C 1
ATOM 2971 O O . ALA C 1 106 ? 58.303 -4.518 8.507 1.00 36.15 106 ALA C O 1
ATOM 2973 N N . ARG C 1 107 ? 57.188 -2.623 8.997 1.00 37.71 107 ARG C N 1
ATOM 2974 C CA . ARG C 1 107 ? 58.247 -1.730 8.530 1.00 38.39 107 ARG C CA 1
ATOM 2975 C C . ARG C 1 107 ? 59.471 -1.804 9.451 1.00 38.56 107 ARG C C 1
ATOM 2976 O O . ARG C 1 107 ? 60.581 -2.086 8.996 1.00 38.72 107 ARG C O 1
ATOM 2984 N N . LYS C 1 108 ? 59.254 -1.562 10.742 1.00 38.66 108 LYS C N 1
ATOM 2985 C CA . LYS C 1 108 ? 60.334 -1.605 11.741 1.00 39.28 108 LYS C CA 1
ATOM 2986 C C . LYS C 1 108 ? 61.127 -2.915 11.708 1.00 38.52 108 LYS C C 1
ATOM 2987 O O . LYS C 1 108 ? 62.356 -2.908 11.626 1.00 38.82 108 LYS C O 1
ATOM 2993 N N . ARG C 1 109 ? 60.409 -4.035 11.751 1.00 37.66 109 ARG C N 1
ATOM 2994 C CA . ARG C 1 109 ? 61.032 -5.358 11.859 1.00 37.39 109 ARG C CA 1
ATOM 2995 C C . ARG C 1 109 ? 61.584 -5.919 10.548 1.00 36.90 109 ARG C C 1
ATOM 2996 O O . ARG C 1 109 ? 62.100 -7.037 10.532 1.00 36.58 109 ARG C O 1
ATOM 3004 N N . GLU C 1 110 ? 61.488 -5.147 9.465 1.00 36.70 110 GLU C N 1
ATOM 3005 C CA . GLU C 1 110 ? 61.982 -5.565 8.150 1.00 36.94 110 GLU C CA 1
ATOM 3006 C C . GLU C 1 110 ? 61.378 -6.900 7.708 1.00 36.65 110 GLU C C 1
ATOM 3007 O O . GLU C 1 110 ? 62.085 -7.805 7.258 1.00 37.29 110 GLU C O 1
ATOM 3013 N N . CYS C 1 111 ? 60.060 -7.009 7.853 1.00 36.07 111 CYS C N 1
ATOM 3014 C CA . CYS C 1 111 ? 59.313 -8.155 7.341 1.00 35.92 111 CYS C CA 1
ATOM 3015 C C . CYS C 1 111 ? 59.047 -7.950 5.852 1.00 35.21 111 CYS C C 1
ATOM 3016 O O . CYS C 1 111 ? 58.688 -6.849 5.437 1.00 35.47 111 CYS C O 1
ATOM 3019 N N . ASP C 1 112 ? 59.231 -9.002 5.054 1.00 34.63 112 ASP C N 1
ATOM 3020 C CA . ASP C 1 112 ? 58.991 -8.929 3.605 1.00 34.31 112 ASP C CA 1
ATOM 3021 C C . ASP C 1 112 ? 57.687 -9.610 3.175 1.00 33.13 112 ASP C C 1
ATOM 3022 O O . ASP C 1 112 ? 57.409 -9.722 1.981 1.00 33.01 112 ASP C O 1
ATOM 3027 N N . LEU C 1 113 ? 56.900 -10.064 4.147 1.00 31.53 113 LEU C N 1
ATOM 3028 C CA . LEU C 1 113 ? 55.567 -10.597 3.886 1.00 30.62 113 LEU C CA 1
ATOM 3029 C C . LEU C 1 113 ? 54.712 -10.461 5.135 1.00 30.40 113 LEU C C 1
ATOM 3030 O O . LEU C 1 113 ? 55.158 -10.777 6.245 1.00 30.82 113 LEU C O 1
ATOM 3035 N N . VAL C 1 114 ? 53.497 -9.962 4.950 1.00 29.97 114 VAL C N 1
ATOM 3036 C CA . VAL C 1 114 ? 52.469 -10.002 5.977 1.00 29.56 114 VAL C CA 1
ATOM 3037 C C . VAL C 1 114 ? 51.405 -10.982 5.506 1.00 29.19 114 VAL C C 1
ATOM 3038 O O . VAL C 1 114 ? 50.924 -10.881 4.377 1.00 29.62 114 VAL C O 1
ATOM 3042 N N . VAL C 1 115 ? 51.055 -11.941 6.356 1.00 28.55 115 VAL C N 1
ATOM 3043 C CA . VAL C 1 115 ? 49.977 -12.873 6.061 1.00 27.98 115 VAL C CA 1
ATOM 3044 C C . VAL C 1 115 ? 48.855 -12.607 7.051 1.00 28.08 115 VAL C C 1
ATOM 3045 O O . VAL C 1 115 ? 49.034 -12.778 8.258 1.00 29.37 115 VAL C O 1
ATOM 3049 N N . ILE C 1 116 ? 47.705 -12.190 6.534 1.00 27.88 116 ILE C N 1
ATOM 3050 C CA . ILE C 1 116 ? 46.629 -11.671 7.360 1.00 27.75 116 ILE C CA 1
ATOM 3051 C C . ILE C 1 116 ? 45.308 -12.324 6.969 1.00 27.83 116 ILE C C 1
ATOM 3052 O O . ILE C 1 116 ? 45.094 -12.675 5.806 1.00 27.61 116 ILE C O 1
ATOM 3057 N N . GLY C 1 117 ? 44.426 -12.499 7.942 1.00 27.61 117 GLY C N 1
ATOM 3058 C CA . GLY C 1 117 ? 43.107 -13.043 7.668 1.00 28.46 117 GLY C CA 1
ATOM 3059 C C . GLY C 1 117 ? 42.289 -12.049 6.864 1.00 29.49 117 GLY C C 1
ATOM 3060 O O . GLY C 1 117 ? 42.444 -10.839 7.022 1.00 29.70 117 GLY C O 1
ATOM 3061 N N . ALA C 1 118 ? 41.437 -12.556 5.979 1.00 30.26 118 ALA C N 1
ATOM 3062 C CA . ALA C 1 118 ? 40.496 -11.708 5.255 1.00 31.52 118 ALA C CA 1
ATOM 3063 C C . ALA C 1 118 ? 39.490 -11.115 6.235 1.00 32.78 118 ALA C C 1
ATOM 3064 O O . ALA C 1 118 ? 39.102 -9.950 6.111 1.00 33.47 118 ALA C O 1
ATOM 3066 N N . GLN C 1 119 ? 39.069 -11.929 7.201 1.00 33.46 119 GLN C N 1
ATOM 3067 C CA . GLN C 1 119 ? 38.182 -11.479 8.266 1.00 34.76 119 GLN C CA 1
ATOM 3068 C C . GLN C 1 119 ? 38.748 -11.857 9.631 1.00 34.61 119 GLN C C 1
ATOM 3069 O O . GLN C 1 119 ? 39.713 -12.625 9.736 1.00 34.00 119 GLN C O 1
ATOM 3075 N N . GLY C 1 120 ? 38.143 -11.293 10.672 1.00 34.17 120 GLY C N 1
ATOM 3076 C CA . GLY C 1 120 ? 38.654 -11.409 12.030 1.00 34.42 120 GLY C CA 1
ATOM 3077 C C . GLY C 1 120 ? 37.564 -11.778 13.012 1.00 34.65 120 GLY C C 1
ATOM 3078 O O . GLY C 1 120 ? 36.796 -12.709 12.773 1.00 34.62 120 GLY C O 1
ATOM 3079 N N . THR C 1 121 ? 37.491 -11.036 14.115 1.00 35.56 121 THR C N 1
ATOM 3080 C CA . THR C 1 121 ? 36.588 -11.374 15.213 1.00 36.74 121 THR C CA 1
ATOM 3081 C C . THR C 1 121 ? 35.108 -11.081 14.910 1.00 38.37 121 THR C C 1
ATOM 3082 O O . THR C 1 121 ? 34.238 -11.456 15.697 1.00 38.67 121 THR C O 1
ATOM 3086 N N . ASN C 1 122 ? 34.830 -10.429 13.779 1.00 40.56 122 ASN C N 1
ATOM 3087 C CA . ASN C 1 122 ? 33.456 -10.220 13.306 1.00 42.64 122 ASN C CA 1
ATOM 3088 C C . ASN C 1 122 ? 33.119 -10.984 12.017 1.00 43.51 122 ASN C C 1
ATOM 3089 O O . ASN C 1 122 ? 32.006 -10.872 11.497 1.00 44.02 122 ASN C O 1
ATOM 3094 N N . GLY C 1 123 ? 34.067 -11.773 11.514 1.00 44.21 123 GLY C N 1
ATOM 3095 C CA . GLY C 1 123 ? 33.894 -12.483 10.247 1.00 44.41 123 GLY C CA 1
ATOM 3096 C C . GLY C 1 123 ? 32.689 -13.405 10.213 1.00 45.15 123 GLY C C 1
ATOM 3097 O O . GLY C 1 123 ? 32.627 -14.386 10.952 1.00 45.84 123 GLY C O 1
ATOM 3098 N N . LEU C 1 129 ? 36.156 -7.673 2.790 1.00 36.19 129 LEU C N 1
ATOM 3099 C CA . LEU C 1 129 ? 37.406 -7.484 3.513 1.00 36.30 129 LEU C CA 1
ATOM 3100 C C . LEU C 1 129 ? 37.151 -6.905 4.892 1.00 36.02 129 LEU C C 1
ATOM 3101 O O . LEU C 1 129 ? 36.407 -5.936 5.029 1.00 36.85 129 LEU C O 1
ATOM 3106 N N . GLY C 1 130 ? 37.779 -7.488 5.908 1.00 35.19 130 GLY C N 1
ATOM 3107 C CA . GLY C 1 130 ? 37.800 -6.886 7.233 1.00 34.51 130 GLY C CA 1
ATOM 3108 C C . GLY C 1 130 ? 38.488 -5.533 7.171 1.00 33.73 130 GLY C C 1
ATOM 3109 O O . GLY C 1 130 ? 39.358 -5.307 6.328 1.00 34.06 130 GLY C O 1
ATOM 3110 N N . SER C 1 131 ? 38.098 -4.634 8.063 1.00 33.39 131 SER C N 1
ATOM 3111 C CA . SER C 1 131 ? 38.610 -3.262 8.058 1.00 33.18 131 SER C CA 1
ATOM 3112 C C . SER C 1 131 ? 40.119 -3.194 8.258 1.00 32.86 131 SER C C 1
ATOM 3113 O O . SER C 1 131 ? 40.790 -2.364 7.639 1.00 33.20 131 SER C O 1
ATOM 3116 N N . VAL C 1 132 ? 40.648 -4.061 9.121 1.00 32.31 132 VAL C N 1
ATOM 3117 C CA . VAL C 1 132 ? 42.091 -4.106 9.374 1.00 31.74 132 VAL C CA 1
ATOM 3118 C C . VAL C 1 132 ? 42.838 -4.708 8.182 1.00 31.77 132 VAL C C 1
ATOM 3119 O O . VAL C 1 132 ? 43.875 -4.192 7.774 1.00 32.15 132 VAL C O 1
ATOM 3123 N N . ALA C 1 133 ? 42.303 -5.789 7.620 1.00 31.81 133 ALA C N 1
ATOM 3124 C CA . ALA C 1 133 ? 42.893 -6.403 6.425 1.00 31.94 133 ALA C CA 1
ATOM 3125 C C . ALA C 1 133 ? 42.939 -5.418 5.259 1.00 32.08 133 ALA C C 1
ATOM 3126 O O . ALA C 1 133 ? 43.949 -5.328 4.557 1.00 32.06 133 ALA C O 1
ATOM 3128 N N . GLN C 1 134 ? 41.852 -4.673 5.063 1.00 32.66 134 GLN C N 1
ATOM 3129 C CA . GLN C 1 134 ? 41.782 -3.689 3.979 1.00 32.97 134 GLN C CA 1
ATOM 3130 C C . GLN C 1 134 ? 42.872 -2.629 4.117 1.00 32.39 134 GLN C C 1
ATOM 3131 O O . GLN C 1 134 ? 43.565 -2.314 3.149 1.00 31.92 134 GLN C O 1
ATOM 3137 N N . ARG C 1 135 ? 43.026 -2.097 5.326 1.00 32.66 135 ARG C N 1
ATOM 3138 C CA . ARG C 1 135 ? 44.006 -1.042 5.588 1.00 32.89 135 ARG C CA 1
ATOM 3139 C C . ARG C 1 135 ? 45.441 -1.523 5.433 1.00 32.17 135 ARG C C 1
ATOM 3140 O O . ARG C 1 135 ? 46.262 -0.834 4.829 1.00 32.15 135 ARG C O 1
ATOM 3148 N N . VAL C 1 136 ? 45.728 -2.714 5.960 1.00 31.94 136 VAL C N 1
ATOM 3149 C CA . VAL C 1 136 ? 47.072 -3.286 5.911 1.00 30.70 136 VAL C CA 1
ATOM 3150 C C . VAL C 1 136 ? 47.497 -3.613 4.478 1.00 30.90 136 VAL C C 1
ATOM 3151 O O . VAL C 1 136 ? 48.624 -3.316 4.074 1.00 30.86 136 VAL C O 1
ATOM 3155 N N . ALA C 1 137 ? 46.597 -4.219 3.709 1.00 31.46 137 ALA C N 1
ATOM 3156 C CA . ALA C 1 137 ? 46.895 -4.574 2.315 1.00 32.08 137 ALA C CA 1
ATOM 3157 C C . ALA C 1 137 ? 47.278 -3.342 1.496 1.00 32.84 137 ALA C C 1
ATOM 3158 O O . ALA C 1 137 ? 48.171 -3.397 0.648 1.00 33.66 137 ALA C O 1
ATOM 3160 N N . GLY C 1 138 ? 46.606 -2.231 1.764 1.00 33.66 138 GLY C N 1
ATOM 3161 C CA . GLY C 1 138 ? 46.882 -0.980 1.075 1.00 34.51 138 GLY C CA 1
ATOM 3162 C C . GLY C 1 138 ? 48.150 -0.287 1.538 1.00 35.31 138 GLY C C 1
ATOM 3163 O O . GLY C 1 138 ? 48.908 0.234 0.715 1.00 36.35 138 GLY C O 1
ATOM 3164 N N . SER C 1 139 ? 48.389 -0.287 2.849 1.00 35.23 139 SER C N 1
ATOM 3165 C CA . SER C 1 139 ? 49.392 0.601 3.444 1.00 35.38 139 SER C CA 1
ATOM 3166 C C . SER C 1 139 ? 50.697 -0.073 3.868 1.00 34.71 139 SER C C 1
ATOM 3167 O O . SER C 1 139 ? 51.647 0.619 4.226 1.00 34.67 139 SER C O 1
ATOM 3170 N N . ALA C 1 140 ? 50.750 -1.405 3.834 1.00 34.24 140 ALA C N 1
ATOM 3171 C CA . ALA C 1 140 ? 51.971 -2.128 4.209 1.00 33.62 140 ALA C CA 1
ATOM 3172 C C . ALA C 1 140 ? 53.055 -1.938 3.150 1.00 33.41 140 ALA C C 1
ATOM 3173 O O . ALA C 1 140 ? 52.764 -1.876 1.958 1.00 33.22 140 ALA C O 1
ATOM 3175 N N . HIS C 1 141 ? 54.305 -1.845 3.596 1.00 33.30 141 HIS C N 1
ATOM 3176 C CA . HIS C 1 141 ? 55.440 -1.594 2.701 1.00 33.64 141 HIS C CA 1
ATOM 3177 C C . HIS C 1 141 ? 55.797 -2.809 1.844 1.00 33.13 141 HIS C C 1
ATOM 3178 O O . HIS C 1 141 ? 56.443 -2.672 0.810 1.00 33.64 141 HIS C O 1
ATOM 3185 N N . CYS C 1 142 ? 55.387 -3.992 2.289 1.00 32.22 142 CYS C N 1
ATOM 3186 C CA . CYS C 1 142 ? 55.719 -5.246 1.624 1.00 31.38 142 CYS C CA 1
ATOM 3187 C C . CYS C 1 142 ? 54.445 -5.909 1.095 1.00 30.22 142 CYS C C 1
ATOM 3188 O O . CYS C 1 142 ? 53.345 -5.416 1.351 1.00 29.66 142 CYS C O 1
ATOM 3191 N N . PRO C 1 143 ? 54.586 -7.032 0.366 1.00 29.42 143 PRO C N 1
ATOM 3192 C CA . PRO C 1 143 ? 53.400 -7.789 -0.053 1.00 28.78 143 PRO C CA 1
ATOM 3193 C C . PRO C 1 143 ? 52.562 -8.293 1.119 1.00 27.91 143 PRO C C 1
ATOM 3194 O O . PRO C 1 143 ? 53.109 -8.646 2.170 1.00 28.04 143 PRO C O 1
ATOM 3198 N N . VAL C 1 144 ? 51.244 -8.314 0.930 1.00 27.05 144 VAL C N 1
ATOM 3199 C CA . VAL C 1 144 ? 50.312 -8.777 1.948 1.00 26.16 144 VAL C CA 1
ATOM 3200 C C . VAL C 1 144 ? 49.501 -9.941 1.382 1.00 25.85 144 VAL C C 1
ATOM 3201 O O . VAL C 1 144 ? 48.805 -9.782 0.381 1.00 25.05 144 VAL C O 1
ATOM 3205 N N . LEU C 1 145 ? 49.620 -11.110 2.004 1.00 26.05 145 LEU C N 1
ATOM 3206 C CA . LEU C 1 145 ? 48.793 -12.259 1.644 1.00 25.99 145 LEU C CA 1
ATOM 3207 C C . LEU C 1 145 ? 47.512 -12.228 2.469 1.00 26.27 145 LEU C C 1
ATOM 3208 O O . LEU C 1 145 ? 47.543 -12.435 3.688 1.00 26.68 145 LEU C O 1
ATOM 3213 N N . VAL C 1 146 ? 46.392 -11.960 1.800 1.00 26.27 146 VAL C N 1
ATOM 3214 C CA . VAL C 1 146 ? 45.083 -11.953 2.438 1.00 26.80 146 VAL C CA 1
ATOM 3215 C C . VAL C 1 146 ? 44.459 -13.342 2.278 1.00 27.57 146 VAL C C 1
ATOM 3216 O O . VAL C 1 146 ? 44.193 -13.777 1.162 1.00 26.76 146 VAL C O 1
ATOM 3220 N N . VAL C 1 147 ? 44.222 -14.016 3.399 1.00 28.65 147 VAL C N 1
ATOM 3221 C CA . VAL C 1 147 ? 43.760 -15.403 3.405 1.00 29.99 147 VAL C CA 1
ATOM 3222 C C . VAL C 1 147 ? 42.286 -15.470 3.783 1.00 31.56 147 VAL C C 1
ATOM 3223 O O . VAL C 1 147 ? 41.893 -15.017 4.857 1.00 32.66 147 VAL C O 1
ATOM 3228 N N . MET D 1 1 ? 53.066 -25.797 -1.798 1.00 45.81 1 MET D N 1
ATOM 3229 C CA . MET D 1 1 ? 51.703 -25.623 -1.211 1.00 45.80 1 MET D CA 1
ATOM 3230 C C . MET D 1 1 ? 50.713 -25.067 -2.234 1.00 45.32 1 MET D C 1
ATOM 3231 O O . MET D 1 1 ? 49.504 -25.262 -2.101 1.00 46.22 1 MET D O 1
ATOM 3236 N N . PHE D 1 2 ? 51.227 -24.364 -3.242 1.00 44.43 2 PHE D N 1
ATOM 3237 C CA . PHE D 1 2 ? 50.401 -23.838 -4.326 1.00 43.87 2 PHE D CA 1
ATOM 3238 C C . PHE D 1 2 ? 50.647 -24.640 -5.598 1.00 43.63 2 PHE D C 1
ATOM 3239 O O . PHE D 1 2 ? 51.789 -24.786 -6.038 1.00 44.52 2 PHE D O 1
ATOM 3247 N N . ASN D 1 3 ? 49.573 -25.170 -6.174 1.00 42.50 3 ASN D N 1
ATOM 3248 C CA . ASN D 1 3 ? 49.647 -25.921 -7.425 1.00 41.66 3 ASN D CA 1
ATOM 3249 C C . ASN D 1 3 ? 49.286 -25.079 -8.647 1.00 40.27 3 ASN D C 1
ATOM 3250 O O . ASN D 1 3 ? 49.773 -25.343 -9.751 1.00 39.83 3 ASN D O 1
ATOM 3255 N N . ARG D 1 4 ? 48.447 -24.062 -8.443 1.00 38.45 4 ARG D N 1
ATOM 3256 C CA . ARG D 1 4 ? 47.911 -23.263 -9.541 1.00 37.32 4 ARG D CA 1
ATOM 3257 C C . ARG D 1 4 ? 47.774 -21.786 -9.153 1.00 35.34 4 ARG D C 1
ATOM 3258 O O . ARG D 1 4 ? 46.824 -21.393 -8.473 1.00 34.88 4 ARG D O 1
ATOM 3266 N N . ILE D 1 5 ? 48.734 -20.984 -9.604 1.00 33.45 5 ILE D N 1
ATOM 3267 C CA . ILE D 1 5 ? 48.833 -19.578 -9.241 1.00 32.48 5 ILE D CA 1
ATOM 3268 C C . ILE D 1 5 ? 48.319 -18.721 -10.396 1.00 32.07 5 ILE D C 1
ATOM 3269 O O . ILE D 1 5 ? 48.742 -18.895 -11.543 1.00 31.68 5 ILE D O 1
ATOM 3274 N N . MET D 1 6 ? 47.399 -17.808 -10.098 1.00 31.37 6 MET D N 1
ATOM 3275 C CA . MET D 1 6 ? 46.864 -16.901 -11.110 1.00 31.31 6 MET D CA 1
ATOM 3276 C C . MET D 1 6 ? 47.442 -15.503 -10.922 1.00 30.43 6 MET D C 1
ATOM 3277 O O . MET D 1 6 ? 47.503 -15.002 -9.802 1.00 30.86 6 MET D O 1
ATOM 3282 N N . VAL D 1 7 ? 47.878 -14.892 -12.022 1.00 29.54 7 VAL D N 1
ATOM 3283 C CA . VAL D 1 7 ? 48.290 -13.497 -12.029 1.00 29.13 7 VAL D CA 1
ATOM 3284 C C . VAL D 1 7 ? 47.404 -12.698 -12.996 1.00 28.99 7 VAL D C 1
ATOM 3285 O O . VAL D 1 7 ? 47.595 -12.756 -14.215 1.00 27.40 7 VAL D O 1
ATOM 3289 N N . PRO D 1 8 ? 46.424 -11.954 -12.455 1.00 29.21 8 PRO D N 1
ATOM 3290 C CA . PRO D 1 8 ? 45.710 -11.008 -13.306 1.00 29.43 8 PRO D CA 1
ATOM 3291 C C . PRO D 1 8 ? 46.618 -9.837 -13.676 1.00 28.94 8 PRO D C 1
ATOM 3292 O O . PRO D 1 8 ? 47.252 -9.245 -12.799 1.00 29.16 8 PRO D O 1
ATOM 3296 N N . VAL D 1 9 ? 46.686 -9.525 -14.968 1.00 29.53 9 VAL D N 1
ATOM 3297 C CA . VAL D 1 9 ? 47.549 -8.461 -15.474 1.00 29.83 9 VAL D CA 1
ATOM 3298 C C . VAL D 1 9 ? 46.744 -7.453 -16.293 1.00 30.89 9 VAL D C 1
ATOM 3299 O O . VAL D 1 9 ? 45.805 -7.828 -17.004 1.00 30.37 9 VAL D O 1
ATOM 3303 N N . ASP D 1 10 ? 47.111 -6.176 -16.176 1.00 31.85 10 ASP D N 1
ATOM 3304 C CA . ASP D 1 10 ? 46.387 -5.081 -16.837 1.00 32.31 10 ASP D CA 1
ATOM 3305 C C . ASP D 1 10 ? 47.271 -4.160 -17.684 1.00 32.57 10 ASP D C 1
ATOM 3306 O O . ASP D 1 10 ? 46.825 -3.093 -18.104 1.00 32.66 10 ASP D O 1
ATOM 3311 N N . GLY D 1 11 ? 48.512 -4.566 -17.938 1.00 32.30 11 GLY D N 1
ATOM 3312 C CA . GLY D 1 11 ? 49.445 -3.738 -18.695 1.00 32.79 11 GLY D CA 1
ATOM 3313 C C . GLY D 1 11 ? 50.061 -2.602 -17.897 1.00 32.84 11 GLY D C 1
ATOM 3314 O O . GLY D 1 11 ? 50.593 -1.657 -18.477 1.00 33.36 11 GLY D O 1
ATOM 3315 N N . SER D 1 12 ? 49.988 -2.687 -16.569 1.00 33.12 12 SER D N 1
ATOM 3316 C CA . SER D 1 12 ? 50.580 -1.686 -15.685 1.00 33.38 12 SER D CA 1
ATOM 3317 C C . SER D 1 12 ? 51.893 -2.178 -15.084 1.00 33.58 12 SER D C 1
ATOM 3318 O O . SER D 1 12 ? 52.163 -3.380 -15.061 1.00 33.53 12 SER D O 1
ATOM 3321 N N . LYS D 1 13 ? 52.693 -1.244 -14.581 1.00 34.01 13 LYS D N 1
ATOM 3322 C CA . LYS D 1 13 ? 53.930 -1.585 -13.876 1.00 34.58 13 LYS D CA 1
ATOM 3323 C C . LYS D 1 13 ? 53.636 -2.365 -12.593 1.00 33.50 13 LYS D C 1
ATOM 3324 O O . LYS D 1 13 ? 54.384 -3.273 -12.228 1.00 32.76 13 LYS D O 1
ATOM 3330 N N . GLY D 1 14 ? 52.540 -2.009 -11.923 1.00 32.65 14 GLY D N 1
ATOM 3331 C CA . GLY D 1 14 ? 52.086 -2.717 -10.735 1.00 31.99 14 GLY D CA 1
ATOM 3332 C C . GLY D 1 14 ? 51.832 -4.187 -11.007 1.00 31.55 14 GLY D C 1
ATOM 3333 O O . GLY D 1 14 ? 52.206 -5.040 -10.202 1.00 30.81 14 GLY D O 1
ATOM 3334 N N . ALA D 1 15 ? 51.204 -4.482 -12.147 1.00 31.37 15 ALA D N 1
ATOM 3335 C CA . ALA D 1 15 ? 50.938 -5.863 -12.556 1.00 31.60 15 ALA D CA 1
ATOM 3336 C C . ALA D 1 15 ? 52.216 -6.634 -12.911 1.00 31.76 15 ALA D C 1
ATOM 3337 O O . ALA D 1 15 ? 52.293 -7.842 -12.688 1.00 31.68 15 ALA D O 1
ATOM 3339 N N . VAL D 1 16 ? 53.202 -5.942 -13.476 1.00 32.75 16 VAL D N 1
ATOM 3340 C CA . VAL D 1 16 ? 54.508 -6.551 -13.764 1.00 33.30 16 VAL D CA 1
ATOM 3341 C C . VAL D 1 16 ? 55.183 -6.993 -12.460 1.00 32.80 16 VAL D C 1
ATOM 3342 O O . VAL D 1 16 ? 55.722 -8.096 -12.386 1.00 32.82 16 VAL D O 1
ATOM 3346 N N . LYS D 1 17 ? 55.123 -6.152 -11.431 1.00 32.65 17 LYS D N 1
ATOM 3347 C CA . LYS D 1 17 ? 55.675 -6.501 -10.115 1.00 33.39 17 LYS D CA 1
ATOM 3348 C C . LYS D 1 17 ? 54.925 -7.686 -9.493 1.00 32.15 17 LYS D C 1
ATOM 3349 O O . LYS D 1 17 ? 55.539 -8.554 -8.872 1.00 31.30 17 LYS D O 1
ATOM 3355 N N . ALA D 1 18 ? 53.604 -7.726 -9.664 1.00 30.46 18 ALA D N 1
ATOM 3356 C CA . ALA D 1 18 ? 52.822 -8.886 -9.242 1.00 29.86 18 ALA D CA 1
ATOM 3357 C C . ALA D 1 18 ? 53.294 -10.142 -9.974 1.00 29.83 18 ALA D C 1
ATOM 3358 O O . ALA D 1 18 ? 53.509 -11.195 -9.355 1.00 29.67 18 ALA D O 1
ATOM 3360 N N . LEU D 1 19 ? 53.458 -10.028 -11.292 1.00 30.03 19 LEU D N 1
ATOM 3361 C CA . LEU D 1 19 ? 53.932 -11.153 -12.104 1.00 30.92 19 LEU D CA 1
ATOM 3362 C C . LEU D 1 19 ? 55.288 -11.654 -11.627 1.00 30.93 19 LEU D C 1
ATOM 3363 O O . LEU D 1 19 ? 55.509 -12.858 -11.568 1.00 31.22 19 LEU D O 1
ATOM 3368 N N . GLU D 1 20 ? 56.191 -10.734 -11.296 1.00 31.57 20 GLU D N 1
ATOM 3369 C CA . GLU D 1 20 ? 57.524 -11.110 -10.805 1.00 32.19 20 GLU D CA 1
ATOM 3370 C C . GLU D 1 20 ? 57.475 -11.923 -9.502 1.00 31.77 20 GLU D C 1
ATOM 3371 O O . GLU D 1 20 ? 58.275 -12.847 -9.315 1.00 31.77 20 GLU D O 1
ATOM 3377 N N . LYS D 1 21 ? 56.542 -11.588 -8.611 1.00 31.34 21 LYS D N 1
ATOM 3378 C CA . LYS D 1 21 ? 56.351 -12.343 -7.366 1.00 31.96 21 LYS D CA 1
ATOM 3379 C C . LYS D 1 21 ? 55.665 -13.687 -7.608 1.00 31.41 21 LYS D C 1
ATOM 3380 O O . LYS D 1 21 ? 55.996 -14.685 -6.953 1.00 31.01 21 LYS D O 1
ATOM 3386 N N . GLY D 1 22 ? 54.714 -13.706 -8.542 1.00 30.64 22 GLY D N 1
ATOM 3387 C CA . GLY D 1 22 ? 54.074 -14.945 -8.978 1.00 30.87 22 GLY D CA 1
ATOM 3388 C C . GLY D 1 22 ? 55.073 -15.933 -9.563 1.00 30.92 22 GLY D C 1
ATOM 3389 O O . GLY D 1 22 ? 54.981 -17.137 -9.313 1.00 30.48 22 GLY D O 1
ATOM 3390 N N . VAL D 1 23 ? 56.026 -15.418 -10.340 1.00 31.04 23 VAL D N 1
ATOM 3391 C CA . VAL D 1 23 ? 57.122 -16.229 -10.882 1.00 31.48 23 VAL D CA 1
ATOM 3392 C C . VAL D 1 23 ? 57.993 -16.795 -9.759 1.00 31.92 23 VAL D C 1
ATOM 3393 O O . VAL D 1 23 ? 58.330 -17.980 -9.764 1.00 31.57 23 VAL D O 1
ATOM 3397 N N . GLY D 1 24 ? 58.350 -15.945 -8.800 1.00 32.42 24 GLY D N 1
ATOM 3398 C CA . GLY D 1 24 ? 59.124 -16.374 -7.632 1.00 32.76 24 GLY D CA 1
ATOM 3399 C C . GLY D 1 24 ? 58.469 -17.519 -6.876 1.00 33.05 24 GLY D C 1
ATOM 3400 O O . GLY D 1 24 ? 59.146 -18.460 -6.458 1.00 33.37 24 GLY D O 1
ATOM 3401 N N . LEU D 1 25 ? 57.152 -17.441 -6.702 1.00 32.85 25 LEU D N 1
ATOM 3402 C CA . LEU D 1 25 ? 56.395 -18.494 -6.015 1.00 33.40 25 LEU D CA 1
ATOM 3403 C C . LEU D 1 25 ? 56.195 -19.727 -6.892 1.00 33.59 25 LEU D C 1
ATOM 3404 O O . LEU D 1 25 ? 56.088 -20.843 -6.377 1.00 33.72 25 LEU D O 1
ATOM 3409 N N . GLN D 1 26 ? 56.141 -19.527 -8.208 1.00 33.73 26 GLN D N 1
ATOM 3410 C CA . GLN D 1 26 ? 56.063 -20.640 -9.156 1.00 34.00 26 GLN D CA 1
ATOM 3411 C C . GLN D 1 26 ? 57.324 -21.495 -9.080 1.00 34.33 26 GLN D C 1
ATOM 3412 O O . GLN D 1 26 ? 57.245 -22.723 -9.023 1.00 33.79 26 GLN D O 1
ATOM 3418 N N . GLN D 1 27 ? 58.483 -20.839 -9.090 1.00 35.31 27 GLN D N 1
ATOM 3419 C CA . GLN D 1 27 ? 59.774 -21.535 -9.077 1.00 36.96 27 GLN D CA 1
ATOM 3420 C C . GLN D 1 27 ? 60.054 -22.220 -7.739 1.00 37.32 27 GLN D C 1
ATOM 3421 O O . GLN D 1 27 ? 60.874 -23.133 -7.660 1.00 37.15 27 GLN D O 1
ATOM 3427 N N . LEU D 1 28 ? 59.370 -21.762 -6.695 1.00 37.69 28 LEU D N 1
ATOM 3428 C CA . LEU D 1 28 ? 59.478 -22.342 -5.366 1.00 38.02 28 LEU D CA 1
ATOM 3429 C C . LEU D 1 28 ? 58.555 -23.560 -5.211 1.00 37.48 28 LEU D C 1
ATOM 3430 O O . LEU D 1 28 ? 58.830 -24.442 -4.401 1.00 37.57 28 LEU D O 1
ATOM 3435 N N . THR D 1 29 ? 57.471 -23.606 -5.991 1.00 36.80 29 THR D N 1
ATOM 3436 C CA . THR D 1 29 ? 56.446 -24.653 -5.851 1.00 36.37 29 THR D CA 1
ATOM 3437 C C . THR D 1 29 ? 56.272 -25.573 -7.063 1.00 35.99 29 THR D C 1
ATOM 3438 O O . THR D 1 29 ? 55.638 -26.621 -6.947 1.00 36.26 29 THR D O 1
ATOM 3442 N N . GLY D 1 30 ? 56.809 -25.181 -8.217 1.00 35.37 30 GLY D N 1
ATOM 3443 C CA . GLY D 1 30 ? 56.568 -25.903 -9.469 1.00 35.01 30 GLY D CA 1
ATOM 3444 C C . GLY D 1 30 ? 55.126 -25.836 -9.958 1.00 34.63 30 GLY D C 1
ATOM 3445 O O . GLY D 1 30 ? 54.701 -26.656 -10.767 1.00 34.09 30 GLY D O 1
ATOM 3446 N N . ALA D 1 31 ? 54.375 -24.845 -9.485 1.00 34.30 31 ALA D N 1
ATOM 3447 C CA . ALA D 1 31 ? 52.951 -24.731 -9.795 1.00 34.16 31 ALA D CA 1
ATOM 3448 C C . ALA D 1 31 ? 52.710 -24.297 -11.240 1.00 33.96 31 ALA D C 1
ATOM 3449 O O . ALA D 1 31 ? 53.613 -23.801 -11.911 1.00 33.83 31 ALA D O 1
ATOM 3451 N N . GLU D 1 32 ? 51.487 -24.505 -11.718 1.00 34.47 32 GLU D N 1
ATOM 3452 C CA . GLU D 1 32 ? 51.045 -23.899 -12.975 1.00 35.00 32 GLU D CA 1
ATOM 3453 C C . GLU D 1 32 ? 50.858 -22.404 -12.745 1.00 34.31 32 GLU D C 1
ATOM 3454 O O . GLU D 1 32 ? 50.401 -21.993 -11.672 1.00 34.10 32 GLU D O 1
ATOM 3460 N N . LEU D 1 33 ? 51.217 -21.605 -13.748 1.00 33.46 33 LEU D N 1
ATOM 3461 C CA . LEU D 1 33 ? 51.049 -20.155 -13.704 1.00 33.02 33 LEU D CA 1
ATOM 3462 C C . LEU D 1 33 ? 49.985 -19.725 -14.715 1.00 32.96 33 LEU D C 1
ATOM 3463 O O . LEU D 1 33 ? 50.192 -19.815 -15.928 1.00 32.97 33 LEU D O 1
ATOM 3468 N N . TYR D 1 34 ? 48.841 -19.279 -14.203 1.00 32.70 34 TYR D N 1
ATOM 3469 C CA . TYR D 1 34 ? 47.744 -18.783 -15.022 1.00 32.95 34 TYR D CA 1
ATOM 3470 C C . TYR D 1 34 ? 47.819 -17.258 -15.122 1.00 32.55 34 TYR D C 1
ATOM 3471 O O . TYR D 1 34 ? 47.962 -16.567 -14.112 1.00 33.87 34 TYR D O 1
ATOM 3480 N N . ILE D 1 35 ? 47.746 -16.741 -16.342 1.00 30.77 35 ILE D N 1
ATOM 3481 C CA . ILE D 1 35 ? 47.795 -15.302 -16.579 1.00 30.24 35 ILE D CA 1
ATOM 3482 C C . ILE D 1 35 ? 46.468 -14.894 -17.202 1.00 29.45 35 ILE D C 1
ATOM 3483 O O . ILE D 1 35 ? 46.003 -15.535 -18.145 1.00 29.92 35 ILE D O 1
ATOM 3488 N N . LEU D 1 36 ? 45.847 -13.851 -16.661 1.00 29.22 36 LEU D N 1
ATOM 3489 C CA . LEU D 1 36 ? 44.573 -13.357 -17.186 1.00 29.17 36 LEU D CA 1
ATOM 3490 C C . LEU D 1 36 ? 44.592 -11.839 -17.365 1.00 28.65 36 LEU D C 1
ATOM 3491 O O . LEU D 1 36 ? 44.944 -11.106 -16.444 1.00 27.64 36 LEU D O 1
ATOM 3496 N N . CYS D 1 37 ? 44.202 -11.384 -18.555 1.00 28.56 37 CYS D N 1
ATOM 3497 C CA . CYS D 1 37 ? 43.922 -9.974 -18.794 1.00 28.79 37 CYS D CA 1
ATOM 3498 C C . CYS D 1 37 ? 42.463 -9.833 -19.188 1.00 29.08 37 CYS D C 1
ATOM 3499 O O . CYS D 1 37 ? 42.023 -10.431 -20.167 1.00 28.46 37 CYS D O 1
ATOM 3502 N N . VAL D 1 38 ? 41.730 -9.027 -18.423 1.00 29.66 38 VAL D N 1
ATOM 3503 C CA . VAL D 1 38 ? 40.315 -8.802 -18.651 1.00 29.92 38 VAL D CA 1
ATOM 3504 C C . VAL D 1 38 ? 40.131 -7.491 -19.406 1.00 30.87 38 VAL D C 1
ATOM 3505 O O . VAL D 1 38 ? 40.743 -6.484 -19.058 1.00 29.65 38 VAL D O 1
ATOM 3509 N N . PHE D 1 39 ? 39.296 -7.511 -20.442 1.00 32.33 39 PHE D N 1
ATOM 3510 C CA . PHE D 1 39 ? 38.969 -6.296 -21.182 1.00 33.97 39 PHE D CA 1
ATOM 3511 C C . PHE D 1 39 ? 37.488 -5.995 -21.000 1.00 35.35 39 PHE D C 1
ATOM 3512 O O . PHE D 1 39 ? 36.702 -6.894 -20.715 1.00 34.18 39 PHE D O 1
ATOM 3520 N N . LYS D 1 40 ? 37.123 -4.724 -21.143 1.00 37.80 40 LYS D N 1
ATOM 3521 C CA . LYS D 1 40 ? 35.728 -4.302 -21.048 1.00 40.57 40 LYS D CA 1
ATOM 3522 C C . LYS D 1 40 ? 35.095 -4.321 -22.435 1.00 42.36 40 LYS D C 1
ATOM 3523 O O . LYS D 1 40 ? 35.617 -3.707 -23.365 1.00 42.93 40 LYS D O 1
ATOM 3529 N N . HIS D 1 41 ? 33.974 -5.028 -22.574 1.00 43.98 41 HIS D N 1
ATOM 3530 C CA . HIS D 1 41 ? 33.242 -5.084 -23.843 1.00 45.21 41 HIS D CA 1
ATOM 3531 C C . HIS D 1 41 ? 31.874 -4.426 -23.706 1.00 45.85 41 HIS D C 1
ATOM 3532 O O . HIS D 1 41 ? 31.683 -3.544 -22.866 1.00 46.67 41 HIS D O 1
ATOM 3539 N N . ALA D 1 47 ? 25.243 -2.058 -20.693 1.00 42.36 47 ALA D N 1
ATOM 3540 C CA . ALA D 1 47 ? 25.181 -0.618 -20.912 1.00 42.20 47 ALA D CA 1
ATOM 3541 C C . ALA D 1 47 ? 24.786 0.119 -19.631 1.00 42.03 47 ALA D C 1
ATOM 3542 O O . ALA D 1 47 ? 23.607 0.178 -19.284 1.00 41.95 47 ALA D O 1
ATOM 3544 N N . SER D 1 48 ? 25.781 0.666 -18.931 1.00 42.03 48 SER D N 1
ATOM 3545 C CA . SER D 1 48 ? 25.541 1.509 -17.756 1.00 42.04 48 SER D CA 1
ATOM 3546 C C . SER D 1 48 ? 25.813 2.989 -18.067 1.00 41.94 48 SER D C 1
ATOM 3547 O O . SER D 1 48 ? 26.130 3.773 -17.169 1.00 41.93 48 SER D O 1
ATOM 3550 N N . LEU D 1 49 ? 25.674 3.357 -19.343 1.00 41.77 49 LEU D N 1
ATOM 3551 C CA . LEU D 1 49 ? 25.835 4.738 -19.799 1.00 41.18 49 LEU D CA 1
ATOM 3552 C C . LEU D 1 49 ? 24.470 5.350 -20.055 1.00 40.79 49 LEU D C 1
ATOM 3553 O O . LEU D 1 49 ? 23.576 4.687 -20.581 1.00 41.09 49 LEU D O 1
ATOM 3558 N N . SER D 1 50 ? 24.317 6.621 -19.690 1.00 40.39 50 SER D N 1
ATOM 3559 C CA . SER D 1 50 ? 23.068 7.348 -19.911 1.00 39.89 50 SER D CA 1
ATOM 3560 C C . SER D 1 50 ? 22.811 7.585 -21.400 1.00 39.94 50 SER D C 1
ATOM 3561 O O . SER D 1 50 ? 21.661 7.603 -21.843 1.00 39.43 50 SER D O 1
ATOM 3564 N N . MET D 1 51 ? 23.888 7.776 -22.159 1.00 40.19 51 MET D N 1
ATOM 3565 C CA . MET D 1 51 ? 23.807 7.997 -23.603 1.00 40.50 51 MET D CA 1
ATOM 3566 C C . MET D 1 51 ? 25.015 7.356 -24.285 1.00 40.76 51 MET D C 1
ATOM 3567 O O . MET D 1 51 ? 26.059 7.158 -23.657 1.00 40.68 51 MET D O 1
ATOM 3572 N N . ALA D 1 52 ? 24.859 7.018 -25.563 1.00 41.18 52 ALA D N 1
ATOM 3573 C CA . ALA D 1 52 ? 25.916 6.344 -26.321 1.00 41.53 52 ALA D CA 1
ATOM 3574 C C . ALA D 1 52 ? 27.131 7.249 -26.536 1.00 41.93 52 ALA D C 1
ATOM 3575 O O . ALA D 1 52 ? 26.998 8.471 -26.653 1.00 42.31 52 ALA D O 1
ATOM 3577 N N . ARG D 1 53 ? 28.307 6.629 -26.592 1.00 42.43 53 ARG D N 1
ATOM 3578 C CA . ARG D 1 53 ? 29.576 7.339 -26.782 1.00 43.02 53 ARG D CA 1
ATOM 3579 C C . ARG D 1 53 ? 29.709 7.888 -28.209 1.00 43.22 53 ARG D C 1
ATOM 3580 O O . ARG D 1 53 ? 28.958 7.482 -29.099 1.00 43.13 53 ARG D O 1
ATOM 3588 N N . PRO D 1 54 ? 30.656 8.828 -28.426 1.00 43.61 54 PRO D N 1
ATOM 3589 C CA . PRO D 1 54 ? 30.932 9.357 -29.768 1.00 43.54 54 PRO D CA 1
ATOM 3590 C C . PRO D 1 54 ? 31.176 8.267 -30.815 1.00 43.56 54 PRO D C 1
ATOM 3591 O O . PRO D 1 54 ? 31.885 7.296 -30.539 1.00 43.61 54 PRO D O 1
ATOM 3595 N N . GLN D 1 56 ? 34.413 7.238 -33.069 1.00 46.61 56 GLN D N 1
ATOM 3596 C CA . GLN D 1 56 ? 35.288 8.228 -32.447 1.00 46.68 56 GLN D CA 1
ATOM 3597 C C . GLN D 1 56 ? 35.821 7.698 -31.117 1.00 46.81 56 GLN D C 1
ATOM 3598 O O . GLN D 1 56 ? 37.022 7.455 -30.974 1.00 47.18 56 GLN D O 1
ATOM 3604 N N . LEU D 1 57 ? 34.920 7.519 -30.154 1.00 46.72 57 LEU D N 1
ATOM 3605 C CA . LEU D 1 57 ? 35.274 6.981 -28.844 1.00 46.80 57 LEU D CA 1
ATOM 3606 C C . LEU D 1 57 ? 34.928 5.494 -28.753 1.00 46.92 57 LEU D C 1
ATOM 3607 O O . LEU D 1 57 ? 35.532 4.770 -27.961 1.00 47.34 57 LEU D O 1
ATOM 3612 N N . ASP D 1 58 ? 33.960 5.043 -29.554 1.00 46.89 58 ASP D N 1
ATOM 3613 C CA . ASP D 1 58 ? 33.605 3.620 -29.611 1.00 46.99 58 ASP D CA 1
ATOM 3614 C C . ASP D 1 58 ? 34.738 2.798 -30.229 1.00 47.16 58 ASP D C 1
ATOM 3615 O O . ASP D 1 58 ? 34.755 2.530 -31.435 1.00 48.00 58 ASP D O 1
ATOM 3620 N N . ILE D 1 59 ? 35.688 2.417 -29.381 1.00 46.88 59 ILE D N 1
ATOM 3621 C CA . ILE D 1 59 ? 36.799 1.565 -29.779 1.00 46.76 59 ILE D CA 1
ATOM 3622 C C . ILE D 1 59 ? 36.259 0.160 -30.055 1.00 46.91 59 ILE D C 1
ATOM 3623 O O . ILE D 1 59 ? 35.604 -0.424 -29.186 1.00 47.79 59 ILE D O 1
ATOM 3628 N N . PRO D 1 60 ? 36.514 -0.384 -31.263 1.00 46.23 60 PRO D N 1
ATOM 3629 C CA . PRO D 1 60 ? 36.013 -1.720 -31.593 1.00 46.08 60 PRO D CA 1
ATOM 3630 C C . PRO D 1 60 ? 36.336 -2.786 -30.544 1.00 46.17 60 PRO D C 1
ATOM 3631 O O . PRO D 1 60 ? 37.386 -2.730 -29.895 1.00 47.07 60 PRO D O 1
ATOM 3635 N N . ASP D 1 61 ? 35.424 -3.744 -30.384 1.00 45.85 61 ASP D N 1
ATOM 3636 C CA . ASP D 1 61 ? 35.613 -4.861 -29.462 1.00 45.62 61 ASP D CA 1
ATOM 3637 C C . ASP D 1 61 ? 36.942 -5.573 -29.713 1.00 45.12 61 ASP D C 1
ATOM 3638 O O . ASP D 1 61 ? 37.610 -6.000 -28.768 1.00 45.53 61 ASP D O 1
ATOM 3643 N N . ASP D 1 62 ? 37.323 -5.681 -30.985 1.00 44.12 62 ASP D N 1
ATOM 3644 C CA . ASP D 1 62 ? 38.594 -6.298 -31.361 1.00 43.13 62 ASP D CA 1
ATOM 3645 C C . ASP D 1 62 ? 39.796 -5.486 -30.879 1.00 41.73 62 ASP D C 1
ATOM 3646 O O . ASP D 1 62 ? 40.836 -6.059 -30.571 1.00 42.06 62 ASP D O 1
ATOM 3651 N N . ALA D 1 63 ? 39.654 -4.162 -30.814 1.00 39.80 63 ALA D N 1
ATOM 3652 C CA . ALA D 1 63 ? 40.742 -3.288 -30.358 1.00 38.27 63 ALA D CA 1
ATOM 3653 C C . ALA D 1 63 ? 41.071 -3.488 -28.880 1.00 37.09 63 ALA D C 1
ATOM 3654 O O . ALA D 1 63 ? 42.236 -3.648 -28.524 1.00 36.04 63 ALA D O 1
ATOM 3656 N N . LEU D 1 64 ? 40.045 -3.466 -28.029 1.00 36.47 64 LEU D N 1
ATOM 3657 C CA . LEU D 1 64 ? 40.227 -3.675 -26.590 1.00 36.43 64 LEU D CA 1
ATOM 3658 C C . LEU D 1 64 ? 40.680 -5.104 -26.307 1.00 35.36 64 LEU D C 1
ATOM 3659 O O . LEU D 1 64 ? 41.498 -5.335 -25.417 1.00 35.21 64 LEU D O 1
ATOM 3664 N N . LYS D 1 65 ? 40.156 -6.047 -27.086 1.00 34.76 65 LYS D N 1
ATOM 3665 C CA . LYS D 1 65 ? 40.525 -7.457 -26.983 1.00 34.12 65 LYS D CA 1
ATOM 3666 C C . LYS D 1 65 ? 41.953 -7.708 -27.466 1.00 33.26 65 LYS D C 1
ATOM 3667 O O . LYS D 1 65 ? 42.685 -8.476 -26.848 1.00 33.34 65 LYS D O 1
ATOM 3673 N N . ASP D 1 66 ? 42.347 -7.069 -28.567 1.00 32.43 66 ASP D N 1
ATOM 3674 C CA . ASP D 1 66 ? 43.723 -7.199 -29.068 1.00 32.23 66 ASP D CA 1
ATOM 3675 C C . ASP D 1 66 ? 44.742 -6.599 -28.103 1.00 31.36 66 ASP D C 1
ATOM 3676 O O . ASP D 1 66 ? 45.830 -7.136 -27.948 1.00 30.98 66 ASP D O 1
ATOM 3681 N N . TYR D 1 67 ? 44.385 -5.490 -27.463 1.00 31.43 67 TYR D N 1
ATOM 3682 C CA . TYR D 1 67 ? 45.238 -4.878 -26.443 1.00 30.84 67 TYR D CA 1
ATOM 3683 C C . TYR D 1 67 ? 45.400 -5.815 -25.250 1.00 29.62 67 TYR D C 1
ATOM 3684 O O . TYR D 1 67 ? 46.515 -6.042 -24.786 1.00 29.43 67 TYR D O 1
ATOM 3693 N N . ALA D 1 68 ? 44.285 -6.356 -24.763 1.00 28.69 68 ALA D N 1
ATOM 3694 C CA . ALA D 1 68 ? 44.312 -7.337 -23.681 1.00 28.85 68 ALA D CA 1
ATOM 3695 C C . ALA D 1 68 ? 45.153 -8.551 -24.077 1.00 28.77 68 ALA D C 1
ATOM 3696 O O . ALA D 1 68 ? 45.908 -9.085 -23.257 1.00 29.10 68 ALA D O 1
ATOM 3698 N N . THR D 1 69 ? 45.031 -8.969 -25.337 1.00 28.58 69 THR D N 1
ATOM 3699 C CA . THR D 1 69 ? 45.809 -10.094 -25.854 1.00 28.92 69 THR D CA 1
ATOM 3700 C C . THR D 1 69 ? 47.304 -9.776 -25.863 1.00 29.05 69 THR D C 1
ATOM 3701 O O . THR D 1 69 ? 48.113 -10.616 -25.475 1.00 29.15 69 THR D O 1
ATOM 3705 N N . GLU D 1 70 ? 47.668 -8.570 -26.294 1.00 29.43 70 GLU D N 1
ATOM 3706 C CA . GLU D 1 70 ? 49.081 -8.165 -26.283 1.00 29.91 70 GLU D CA 1
ATOM 3707 C C . GLU D 1 70 ? 49.625 -8.159 -24.856 1.00 28.97 70 GLU D C 1
ATOM 3708 O O . GLU D 1 70 ? 50.747 -8.594 -24.619 1.00 28.58 70 GLU D O 1
ATOM 3714 N N . ILE D 1 71 ? 48.819 -7.688 -23.906 1.00 28.39 71 ILE D N 1
ATOM 3715 C CA . ILE D 1 71 ? 49.230 -7.651 -22.505 1.00 28.54 71 ILE D CA 1
ATOM 3716 C C . ILE D 1 71 ? 49.468 -9.065 -21.967 1.00 28.44 71 ILE D C 1
ATOM 3717 O O . ILE D 1 71 ? 50.468 -9.320 -21.288 1.00 28.54 71 ILE D O 1
ATOM 3722 N N . ALA D 1 72 ? 48.554 -9.977 -22.283 1.00 27.65 72 ALA D N 1
ATOM 3723 C CA . ALA D 1 72 ? 48.652 -11.361 -21.837 1.00 28.41 72 ALA D CA 1
ATOM 3724 C C . ALA D 1 72 ? 49.875 -12.059 -22.441 1.00 29.33 72 ALA D C 1
ATOM 3725 O O . ALA D 1 72 ? 50.558 -12.813 -21.751 1.00 29.88 72 ALA D O 1
ATOM 3727 N N . VAL D 1 73 ? 50.152 -11.793 -23.716 1.00 29.62 73 VAL D N 1
ATOM 3728 C CA . VAL D 1 73 ? 51.307 -12.394 -24.395 1.00 30.45 73 VAL D CA 1
ATOM 3729 C C . VAL D 1 73 ? 52.636 -11.883 -23.819 1.00 31.54 73 VAL D C 1
ATOM 3730 O O . VAL D 1 73 ? 53.560 -12.673 -23.608 1.00 31.67 73 VAL D O 1
ATOM 3734 N N . GLN D 1 74 ? 52.721 -10.580 -23.553 1.00 32.91 74 GLN D N 1
ATOM 3735 C CA . GLN D 1 74 ? 53.902 -9.987 -22.900 1.00 34.14 74 GLN D CA 1
ATOM 3736 C C . GLN D 1 74 ? 54.179 -10.656 -21.554 1.00 33.18 74 GLN D C 1
ATOM 3737 O O . GLN D 1 74 ? 55.317 -11.020 -21.261 1.00 33.63 74 GLN D O 1
ATOM 3743 N N . ALA D 1 75 ? 53.134 -10.802 -20.740 1.00 31.83 75 ALA D N 1
ATOM 3744 C CA . ALA D 1 75 ? 53.241 -11.429 -19.422 1.00 31.14 75 ALA D CA 1
ATOM 3745 C C . ALA D 1 75 ? 53.705 -12.882 -19.518 1.00 31.33 75 ALA D C 1
ATOM 3746 O O . ALA D 1 75 ? 54.548 -13.320 -18.734 1.00 31.55 75 ALA D O 1
ATOM 3748 N N . LYS D 1 76 ? 53.150 -13.619 -20.479 1.00 31.88 76 LYS D N 1
ATOM 3749 C CA . LYS D 1 76 ? 53.527 -15.016 -20.700 1.00 32.46 76 LYS D CA 1
ATOM 3750 C C . LYS D 1 76 ? 54.977 -15.124 -21.171 1.00 33.17 76 LYS D C 1
ATOM 3751 O O . LYS D 1 76 ? 55.723 -15.983 -20.703 1.00 32.71 76 LYS D O 1
ATOM 3757 N N . THR D 1 77 ? 55.356 -14.258 -22.108 1.00 33.90 77 THR D N 1
ATOM 3758 C CA . THR D 1 77 ? 56.731 -14.192 -22.599 1.00 34.84 77 THR D CA 1
ATOM 3759 C C . THR D 1 77 ? 57.678 -13.788 -21.473 1.00 34.91 77 THR D C 1
ATOM 3760 O O . THR D 1 77 ? 58.756 -14.371 -21.324 1.00 35.12 77 THR D O 1
ATOM 3764 N N . ARG D 1 78 ? 57.268 -12.803 -20.676 1.00 35.00 78 ARG D N 1
ATOM 3765 C CA . ARG D 1 78 ? 58.106 -12.300 -19.590 1.00 35.57 78 ARG D CA 1
ATOM 3766 C C . ARG D 1 78 ? 58.275 -13.343 -18.489 1.00 35.87 78 ARG D C 1
ATOM 3767 O O . ARG D 1 78 ? 59.345 -13.440 -17.890 1.00 36.48 78 ARG D O 1
ATOM 3775 N N . ALA D 1 79 ? 57.223 -14.119 -18.232 1.00 35.61 79 ALA D N 1
ATOM 3776 C CA . ALA D 1 79 ? 57.285 -15.207 -17.256 1.00 35.74 79 ALA D CA 1
ATOM 3777 C C . ALA D 1 79 ? 58.344 -16.237 -17.632 1.00 36.10 79 ALA D C 1
ATOM 3778 O O . ALA D 1 79 ? 59.062 -16.732 -16.761 1.00 36.95 79 ALA D O 1
ATOM 3780 N N . THR D 1 80 ? 58.438 -16.558 -18.922 1.00 36.15 80 THR D N 1
ATOM 3781 C CA . THR D 1 80 ? 59.438 -17.514 -19.411 1.00 36.41 80 THR D CA 1
ATOM 3782 C C . THR D 1 80 ? 60.851 -16.918 -19.392 1.00 36.47 80 THR D C 1
ATOM 3783 O O . THR D 1 80 ? 61.814 -17.623 -19.097 1.00 36.25 80 THR D O 1
ATOM 3787 N N . GLU D 1 81 ? 60.967 -15.622 -19.683 1.00 36.68 81 GLU D N 1
ATOM 3788 C CA . GLU D 1 81 ? 62.246 -14.909 -19.558 1.00 36.70 81 GLU D CA 1
ATOM 3789 C C . GLU D 1 81 ? 62.769 -14.883 -18.114 1.00 36.60 81 GLU D C 1
ATOM 3790 O O . GLU D 1 81 ? 63.976 -14.819 -17.898 1.00 37.23 81 GLU D O 1
ATOM 3796 N N . LEU D 1 82 ? 61.865 -14.920 -17.136 1.00 36.28 82 LEU D N 1
ATOM 3797 C CA . LEU D 1 82 ? 62.255 -14.920 -15.720 1.00 36.31 82 LEU D CA 1
ATOM 3798 C C . LEU D 1 82 ? 62.470 -16.323 -15.133 1.00 36.26 82 LEU D C 1
ATOM 3799 O O . LEU D 1 82 ? 62.897 -16.446 -13.983 1.00 37.24 82 LEU D O 1
ATOM 3804 N N . GLY D 1 83 ? 62.167 -17.370 -15.901 1.00 35.33 83 GLY D N 1
ATOM 3805 C CA . GLY D 1 83 ? 62.489 -18.739 -15.493 1.00 34.98 83 GLY D CA 1
ATOM 3806 C C . GLY D 1 83 ? 61.361 -19.756 -15.467 1.00 34.27 83 GLY D C 1
ATOM 3807 O O . GLY D 1 83 ? 61.617 -20.941 -15.277 1.00 34.86 83 GLY D O 1
ATOM 3808 N N . VAL D 1 84 ? 60.117 -19.324 -15.650 1.00 33.66 84 VAL D N 1
ATOM 3809 C CA . VAL D 1 84 ? 59.000 -20.272 -15.657 1.00 32.97 84 VAL D CA 1
ATOM 3810 C C . VAL D 1 84 ? 58.986 -21.023 -16.988 1.00 32.67 84 VAL D C 1
ATOM 3811 O O . VAL D 1 84 ? 59.055 -20.400 -18.045 1.00 32.37 84 VAL D O 1
ATOM 3815 N N . PRO D 1 85 ? 58.908 -22.366 -16.947 1.00 32.64 85 PRO D N 1
ATOM 3816 C CA . PRO D 1 85 ? 58.818 -23.113 -18.201 1.00 32.77 85 PRO D CA 1
ATOM 3817 C C . PRO D 1 85 ? 57.620 -22.694 -19.045 1.00 32.69 85 PRO D C 1
ATOM 3818 O O . PRO D 1 85 ? 56.569 -22.369 -18.497 1.00 32.71 85 PRO D O 1
ATOM 3822 N N . ALA D 1 86 ? 57.776 -22.721 -20.366 1.00 32.67 86 ALA D N 1
ATOM 3823 C CA . ALA D 1 86 ? 56.704 -22.309 -21.273 1.00 33.39 86 ALA D CA 1
ATOM 3824 C C . ALA D 1 86 ? 55.419 -23.126 -21.091 1.00 33.98 86 ALA D C 1
ATOM 3825 O O . ALA D 1 86 ? 54.324 -22.563 -21.100 1.00 34.26 86 ALA D O 1
ATOM 3827 N N . ASP D 1 87 ? 55.553 -24.440 -20.910 1.00 34.44 87 ASP D N 1
ATOM 3828 C CA . ASP D 1 87 ? 54.385 -25.322 -20.767 1.00 34.88 87 ASP D CA 1
ATOM 3829 C C . ASP D 1 87 ? 53.636 -25.177 -19.428 1.00 34.60 87 ASP D C 1
ATOM 3830 O O . ASP D 1 87 ? 52.538 -25.712 -19.280 1.00 34.89 87 ASP D O 1
ATOM 3835 N N . LYS D 1 88 ? 54.226 -24.474 -18.461 1.00 33.84 88 LYS D N 1
ATOM 3836 C CA . LYS D 1 88 ? 53.567 -24.225 -17.175 1.00 33.92 88 LYS D CA 1
ATOM 3837 C C . LYS D 1 88 ? 52.866 -22.866 -17.128 1.00 33.39 88 LYS D C 1
ATOM 3838 O O . LYS D 1 88 ? 52.193 -22.560 -16.143 1.00 33.87 88 LYS D O 1
ATOM 3844 N N . VAL D 1 89 ? 53.030 -22.059 -18.176 1.00 32.43 89 VAL D N 1
ATOM 3845 C CA . VAL D 1 89 ? 52.383 -20.747 -18.251 1.00 32.30 89 VAL D CA 1
ATOM 3846 C C . VAL D 1 89 ? 51.231 -20.788 -19.259 1.00 32.44 89 VAL D C 1
ATOM 3847 O O . VAL D 1 89 ? 51.428 -21.112 -20.433 1.00 31.92 89 VAL D O 1
ATOM 3851 N N . ARG D 1 90 ? 50.031 -20.472 -18.780 1.00 32.21 90 ARG D N 1
ATOM 3852 C CA . ARG D 1 90 ? 48.824 -20.490 -19.597 1.00 32.31 90 ARG D CA 1
ATOM 3853 C C . ARG D 1 90 ? 48.154 -19.122 -19.517 1.00 31.22 90 ARG D C 1
ATOM 3854 O O . ARG D 1 90 ? 47.704 -18.706 -18.445 1.00 30.18 90 ARG D O 1
ATOM 3862 N N . ALA D 1 91 ? 48.112 -18.428 -20.652 1.00 30.44 91 ALA D N 1
ATOM 3863 C CA . ALA D 1 91 ? 47.644 -17.044 -20.717 1.00 29.64 91 ALA D CA 1
AT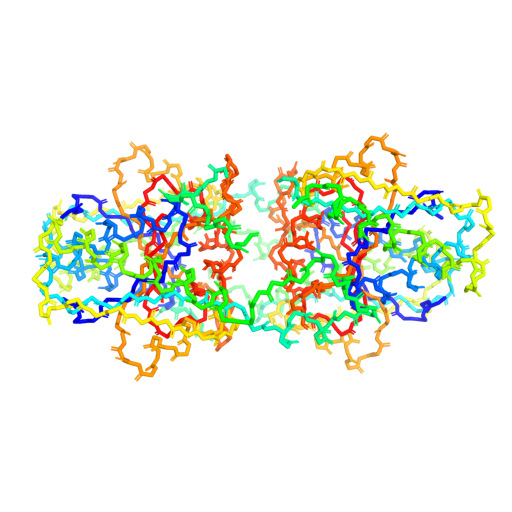OM 3864 C C . ALA D 1 91 ? 46.250 -16.977 -21.331 1.00 29.62 91 ALA D C 1
ATOM 3865 O O . ALA D 1 91 ? 45.962 -17.655 -22.325 1.00 28.84 91 ALA D O 1
ATOM 3867 N N . PHE D 1 92 ? 45.398 -16.152 -20.726 1.00 29.53 92 PHE D N 1
ATOM 3868 C CA . PHE D 1 92 ? 43.997 -16.038 -21.103 1.00 29.49 92 PHE D CA 1
ATOM 3869 C C . PHE D 1 92 ? 43.607 -14.578 -21.266 1.00 29.52 92 PHE D C 1
ATOM 3870 O O . PHE D 1 92 ? 44.192 -13.689 -20.645 1.00 28.23 92 PHE D O 1
ATOM 3878 N N . VAL D 1 93 ? 42.606 -14.357 -22.109 1.00 29.88 93 VAL D N 1
ATOM 3879 C CA . VAL D 1 93 ? 41.975 -13.064 -22.278 1.00 30.83 93 VAL D CA 1
ATOM 3880 C C . VAL D 1 93 ? 40.467 -13.289 -22.146 1.00 31.05 93 VAL D C 1
ATOM 3881 O O . VAL D 1 93 ? 39.918 -14.187 -22.791 1.00 30.71 93 VAL D O 1
ATOM 3885 N N . LYS D 1 94 ? 39.812 -12.498 -21.298 1.00 31.79 94 LYS D N 1
ATOM 3886 C CA . LYS D 1 94 ? 38.360 -12.606 -21.090 1.00 32.73 94 LYS D CA 1
ATOM 3887 C C . LYS D 1 94 ? 37.704 -11.238 -21.008 1.00 32.96 94 LYS D C 1
ATOM 3888 O O . LYS D 1 94 ? 38.279 -10.298 -20.469 1.00 32.49 94 LYS D O 1
ATOM 3894 N N . GLY D 1 95 ? 36.482 -11.144 -21.523 1.00 33.04 95 GLY D N 1
ATOM 3895 C CA . GLY D 1 95 ? 35.727 -9.900 -21.486 1.00 33.46 95 GLY D CA 1
ATOM 3896 C C . GLY D 1 95 ? 34.827 -9.854 -20.270 1.00 33.68 95 GLY D C 1
ATOM 3897 O O . GLY D 1 95 ? 34.194 -10.850 -19.927 1.00 34.21 95 GLY D O 1
ATOM 3898 N N . GLY D 1 96 ? 34.772 -8.701 -19.612 1.00 33.87 96 GLY D N 1
ATOM 3899 C CA . GLY D 1 96 ? 33.853 -8.505 -18.496 1.00 34.65 96 GLY D CA 1
ATOM 3900 C C . GLY D 1 96 ? 34.351 -7.506 -17.479 1.00 34.87 96 GLY D C 1
ATOM 3901 O O . GLY D 1 96 ? 35.258 -6.721 -17.758 1.00 35.20 96 GLY D O 1
ATOM 3902 N N . ARG D 1 97 ? 33.752 -7.552 -16.293 1.00 35.18 97 ARG D N 1
ATOM 3903 C CA . ARG D 1 97 ? 34.133 -6.681 -15.190 1.00 36.48 97 ARG D CA 1
ATOM 3904 C C . ARG D 1 97 ? 35.352 -7.330 -14.529 1.00 35.48 97 ARG D C 1
ATOM 3905 O O . ARG D 1 97 ? 35.278 -8.493 -14.125 1.00 35.85 97 ARG D O 1
ATOM 3913 N N . PRO D 1 98 ? 36.475 -6.596 -14.426 1.00 34.25 98 PRO D N 1
ATOM 3914 C CA . PRO D 1 98 ? 37.734 -7.241 -14.018 1.00 33.41 98 PRO D CA 1
ATOM 3915 C C . PRO D 1 98 ? 37.688 -8.008 -12.690 1.00 33.13 98 PRO D C 1
ATOM 3916 O O . PRO D 1 98 ? 38.035 -9.189 -12.661 1.00 32.08 98 PRO D O 1
ATOM 3920 N N . SER D 1 99 ? 37.273 -7.358 -11.604 1.00 33.45 99 SER D N 1
ATOM 3921 C CA . SER D 1 99 ? 37.261 -8.015 -10.290 1.00 33.82 99 SER D CA 1
ATOM 3922 C C . SER D 1 99 ? 36.407 -9.282 -10.314 1.00 32.65 99 SER D C 1
ATOM 3923 O O . SER D 1 99 ? 36.860 -10.356 -9.914 1.00 31.87 99 SER D O 1
ATOM 3926 N N . ARG D 1 100 ? 35.181 -9.144 -10.814 1.00 32.14 100 ARG D N 1
ATOM 3927 C CA A ARG D 1 100 ? 34.248 -10.268 -10.899 0.50 31.78 100 ARG D CA 1
ATOM 3928 C CA B ARG D 1 100 ? 34.233 -10.259 -10.917 0.50 32.00 100 ARG D CA 1
ATOM 3929 C C . ARG D 1 100 ? 34.786 -11.378 -11.801 1.00 31.32 100 ARG D C 1
ATOM 3930 O O . ARG D 1 100 ? 34.683 -12.564 -11.467 1.00 30.44 100 ARG D O 1
ATOM 3945 N N . THR D 1 101 ? 35.365 -10.993 -12.935 1.00 30.52 101 THR D N 1
ATOM 3946 C CA . THR D 1 101 ? 35.901 -11.963 -13.893 1.00 30.57 101 THR D CA 1
ATOM 3947 C C . THR D 1 101 ? 37.120 -12.703 -13.334 1.00 29.78 101 THR D C 1
ATOM 3948 O O . THR D 1 101 ? 37.249 -13.915 -13.509 1.00 29.35 101 THR D O 1
ATOM 3952 N N . ILE D 1 102 ? 37.999 -11.972 -12.654 1.00 29.84 102 ILE D N 1
ATOM 3953 C CA . ILE D 1 102 ? 39.166 -12.568 -11.993 1.00 30.54 102 ILE D CA 1
ATOM 3954 C C . ILE D 1 102 ? 38.738 -13.612 -10.954 1.00 31.21 102 ILE D C 1
ATOM 3955 O O . ILE D 1 102 ? 39.209 -14.755 -10.965 1.00 30.22 102 ILE D O 1
ATOM 3960 N N . VAL D 1 103 ? 37.820 -13.221 -10.077 1.00 32.21 103 VAL D N 1
ATOM 3961 C CA . VAL D 1 103 ? 37.415 -14.083 -8.968 1.00 32.82 103 VAL D CA 1
ATOM 3962 C C . VAL D 1 103 ? 36.656 -15.318 -9.453 1.00 32.47 103 VAL D C 1
ATOM 3963 O O . VAL D 1 103 ? 36.862 -16.407 -8.926 1.00 32.08 103 VAL D O 1
ATOM 3967 N N . ARG D 1 104 ? 35.816 -15.156 -10.476 1.00 32.96 104 ARG D N 1
ATOM 3968 C CA . ARG D 1 104 ? 35.091 -16.283 -11.072 1.00 33.64 104 ARG D CA 1
ATOM 3969 C C . ARG D 1 104 ? 36.040 -17.253 -11.771 1.00 33.41 104 ARG D C 1
ATOM 3970 O O . ARG D 1 104 ? 35.901 -18.470 -11.637 1.00 33.28 104 ARG D O 1
ATOM 3978 N N . PHE D 1 105 ? 36.999 -16.704 -12.514 1.00 33.32 105 PHE D N 1
ATOM 3979 C CA . PHE D 1 105 ? 37.979 -17.502 -13.250 1.00 33.73 105 PHE D CA 1
ATOM 3980 C C . PHE D 1 105 ? 38.850 -18.310 -12.290 1.00 33.73 105 PHE D C 1
ATOM 3981 O O . PHE D 1 105 ? 39.074 -19.499 -12.506 1.00 34.19 105 PHE D O 1
ATOM 3989 N N . ALA D 1 106 ? 39.331 -17.664 -11.229 1.00 33.65 106 ALA D N 1
ATOM 3990 C CA . ALA D 1 106 ? 40.163 -18.336 -10.224 1.00 33.55 106 ALA D CA 1
ATOM 3991 C C . ALA D 1 106 ? 39.455 -19.535 -9.587 1.00 34.20 106 ALA D C 1
ATOM 3992 O O . ALA D 1 106 ? 40.069 -20.585 -9.386 1.00 33.86 106 ALA D O 1
ATOM 3994 N N . ARG D 1 107 ? 38.169 -19.371 -9.280 1.00 35.46 107 ARG D N 1
ATOM 3995 C CA . ARG D 1 107 ? 37.354 -20.438 -8.685 1.00 37.15 107 ARG D CA 1
ATOM 3996 C C . ARG D 1 107 ? 37.091 -21.572 -9.676 1.00 37.68 107 ARG D C 1
ATOM 3997 O O . ARG D 1 107 ? 37.387 -22.734 -9.386 1.00 37.32 107 ARG D O 1
ATOM 4005 N N . LYS D 1 108 ? 36.534 -21.232 -10.839 1.00 38.10 108 LYS D N 1
ATOM 4006 C CA . LYS D 1 108 ? 36.212 -22.231 -11.872 1.00 38.24 108 LYS D CA 1
ATOM 4007 C C . LYS D 1 108 ? 37.448 -23.028 -12.277 1.00 37.77 108 LYS D C 1
ATOM 4008 O O . LYS D 1 108 ? 37.356 -24.217 -12.581 1.00 38.03 108 LYS D O 1
ATOM 4014 N N . ARG D 1 109 ? 38.602 -22.367 -12.267 1.00 37.30 109 ARG D N 1
ATOM 4015 C CA . ARG D 1 109 ? 39.852 -22.982 -12.688 1.00 37.35 109 ARG D CA 1
ATOM 4016 C C . ARG D 1 109 ? 40.652 -23.551 -11.513 1.00 37.01 109 ARG D C 1
ATOM 4017 O O . ARG D 1 109 ? 41.757 -24.061 -11.701 1.00 37.06 109 ARG D O 1
ATOM 4025 N N . GLU D 1 110 ? 40.074 -23.487 -10.314 1.00 36.75 110 GLU D N 1
ATOM 4026 C CA . GLU D 1 110 ? 40.660 -24.073 -9.108 1.00 37.00 110 GLU D CA 1
ATOM 4027 C C . GLU D 1 110 ? 42.085 -23.593 -8.841 1.00 36.53 110 GLU D C 1
ATOM 4028 O O . GLU D 1 110 ? 42.962 -24.374 -8.473 1.00 36.88 110 GLU D O 1
ATOM 4034 N N . CYS D 1 111 ? 42.305 -22.296 -9.024 1.00 35.81 111 CYS D N 1
ATOM 4035 C CA . CYS D 1 111 ? 43.548 -21.672 -8.602 1.00 35.79 111 CYS D CA 1
ATOM 4036 C C . CYS D 1 111 ? 43.550 -21.624 -7.077 1.00 35.04 111 CYS D C 1
ATOM 4037 O O . CYS D 1 111 ? 42.503 -21.442 -6.456 1.00 34.91 111 CYS D O 1
ATOM 4040 N N . ASP D 1 112 ? 44.718 -21.817 -6.475 1.00 34.49 112 ASP D N 1
ATOM 4041 C CA . ASP D 1 112 ? 44.841 -21.756 -5.015 1.00 34.23 112 ASP D CA 1
ATOM 4042 C C . ASP D 1 112 ? 45.591 -20.510 -4.545 1.00 32.90 112 ASP D C 1
ATOM 4043 O O . ASP D 1 112 ? 45.792 -20.318 -3.344 1.00 32.83 112 ASP D O 1
ATOM 4048 N N . LEU D 1 113 ? 45.995 -19.667 -5.492 1.00 31.56 113 LEU D N 1
ATOM 4049 C CA . LEU D 1 113 ? 46.583 -18.366 -5.182 1.00 30.71 113 LEU D CA 1
ATOM 4050 C C . LEU D 1 113 ? 46.314 -17.388 -6.314 1.00 30.32 113 LEU D C 1
ATOM 4051 O O . LEU D 1 113 ? 46.467 -17.726 -7.488 1.00 30.37 113 LEU D O 1
ATOM 4056 N N . VAL D 1 114 ? 45.918 -16.174 -5.948 1.00 30.02 114 VAL D N 1
ATOM 4057 C CA . VAL D 1 114 ? 45.853 -15.062 -6.880 1.00 29.45 114 VAL D CA 1
ATOM 4058 C C . VAL D 1 114 ? 46.916 -14.046 -6.456 1.00 29.02 114 VAL D C 1
ATOM 4059 O O . VAL D 1 114 ? 46.921 -13.606 -5.308 1.00 29.21 114 VAL D O 1
ATOM 4063 N N . VAL D 1 115 ? 47.831 -13.711 -7.365 1.00 27.97 115 VAL D N 1
ATOM 4064 C CA . VAL D 1 115 ? 48.833 -12.678 -7.124 1.00 28.00 115 VAL D CA 1
ATOM 4065 C C . VAL D 1 115 ? 48.488 -11.442 -7.948 1.00 28.07 115 VAL D C 1
ATOM 4066 O O . VAL D 1 115 ? 48.504 -11.489 -9.180 1.00 29.07 115 VAL D O 1
ATOM 4070 N N . ILE D 1 116 ? 48.189 -10.341 -7.263 1.00 28.55 116 ILE D N 1
ATOM 4071 C CA . ILE D 1 116 ? 47.636 -9.146 -7.903 1.00 27.99 116 ILE D CA 1
ATOM 4072 C C . ILE D 1 116 ? 48.398 -7.888 -7.489 1.00 27.74 116 ILE D C 1
ATOM 4073 O O . ILE D 1 116 ? 48.918 -7.794 -6.373 1.00 27.41 116 ILE D O 1
ATOM 4078 N N . GLY D 1 117 ? 48.479 -6.923 -8.399 1.00 27.58 117 GLY D N 1
ATOM 4079 C CA . GLY D 1 117 ? 49.127 -5.657 -8.101 1.00 28.44 117 GLY D CA 1
ATOM 4080 C C . GLY D 1 117 ? 48.331 -4.885 -7.067 1.00 29.50 117 GLY D C 1
ATOM 4081 O O . GLY D 1 117 ? 47.097 -4.960 -7.047 1.00 29.33 117 GLY D O 1
ATOM 4082 N N . ALA D 1 118 ? 49.033 -4.174 -6.186 1.00 30.43 118 ALA D N 1
ATOM 4083 C CA . ALA D 1 118 ? 48.387 -3.261 -5.243 1.00 31.59 118 ALA D CA 1
ATOM 4084 C C . ALA D 1 118 ? 47.815 -2.092 -6.025 1.00 32.59 118 ALA D C 1
ATOM 4085 O O . ALA D 1 118 ? 46.752 -1.570 -5.687 1.00 33.35 118 ALA D O 1
ATOM 4087 N N . GLN D 1 119 ? 48.544 -1.687 -7.063 1.00 33.17 119 GLN D N 1
ATOM 4088 C CA . GLN D 1 119 ? 48.094 -0.653 -7.985 1.00 34.57 119 GLN D CA 1
ATOM 4089 C C . GLN D 1 119 ? 48.241 -1.090 -9.439 1.00 34.12 119 GLN D C 1
ATOM 4090 O O . GLN D 1 119 ? 48.908 -2.087 -9.748 1.00 33.59 119 GLN D O 1
ATOM 4096 N N . GLY D 1 120 ? 47.598 -0.331 -10.318 1.00 33.59 120 GLY D N 1
ATOM 4097 C CA . GLY D 1 120 ? 47.445 -0.693 -11.722 1.00 34.15 120 GLY D CA 1
ATOM 4098 C C . GLY D 1 120 ? 47.683 0.489 -12.640 1.00 33.85 120 GLY D C 1
ATOM 4099 O O . GLY D 1 120 ? 48.582 1.292 -12.397 1.00 33.60 120 GLY D O 1
ATOM 4100 N N . THR D 1 121 ? 46.873 0.602 -13.692 1.00 34.93 121 THR D N 1
ATOM 4101 C CA . THR D 1 121 ? 47.086 1.629 -14.716 1.00 36.19 121 THR D CA 1
ATOM 4102 C C . THR D 1 121 ? 46.819 3.038 -14.185 1.00 37.89 121 THR D C 1
ATOM 4103 O O . THR D 1 121 ? 47.310 4.010 -14.750 1.00 37.65 121 THR D O 1
ATOM 4107 N N . ASN D 1 122 ? 46.050 3.136 -13.102 1.00 39.93 122 ASN D N 1
ATOM 4108 C CA . ASN D 1 122 ? 45.805 4.407 -12.424 1.00 42.72 122 ASN D CA 1
ATOM 4109 C C . ASN D 1 122 ? 46.678 4.567 -11.175 1.00 44.35 122 ASN D C 1
ATOM 4110 O O . ASN D 1 122 ? 46.311 5.284 -10.242 1.00 45.15 122 ASN D O 1
ATOM 4115 N N . GLY D 1 123 ? 47.838 3.914 -11.167 1.00 45.58 123 GLY D N 1
ATOM 4116 C CA . GLY D 1 123 ? 48.759 3.994 -10.040 1.00 47.09 123 GLY D CA 1
ATOM 4117 C C . GLY D 1 123 ? 49.399 5.365 -9.946 1.00 48.77 123 GLY D C 1
ATOM 4118 O O . GLY D 1 123 ? 49.936 5.872 -10.933 1.00 49.16 123 GLY D O 1
ATOM 4119 N N . ASP D 1 124 ? 49.328 5.968 -8.761 1.00 50.36 124 ASP D N 1
ATOM 4120 C CA . ASP D 1 124 ? 49.926 7.283 -8.511 1.00 51.65 124 ASP D CA 1
ATOM 4121 C C . ASP D 1 124 ? 51.207 7.164 -7.678 1.00 52.41 124 ASP D C 1
ATOM 4122 O O . ASP D 1 124 ? 51.709 8.163 -7.155 1.00 52.91 124 ASP D O 1
ATOM 4127 N N . LYS D 1 125 ? 51.726 5.939 -7.565 1.00 52.86 125 LYS D N 1
ATOM 4128 C CA . LYS D 1 125 ? 52.934 5.644 -6.790 1.00 53.25 125 LYS D CA 1
ATOM 4129 C C . LYS D 1 125 ? 52.772 5.984 -5.302 0.50 53.51 125 LYS D C 1
ATOM 4130 O O . LYS D 1 125 ? 53.714 6.447 -4.658 1.00 54.05 125 LYS D O 1
ATOM 4136 N N . SER D 1 126 ? 51.575 5.739 -4.769 1.00 53.53 126 SER D N 1
ATOM 4137 C CA . SER D 1 126 ? 51.262 6.001 -3.363 1.00 53.25 126 SER D CA 1
ATOM 4138 C C . SER D 1 126 ? 50.750 4.724 -2.685 1.00 52.84 126 SER D C 1
ATOM 4139 O O . SER D 1 126 ? 50.763 3.647 -3.286 1.00 52.60 126 SER D O 1
ATOM 4142 N N . LEU D 1 127 ? 50.303 4.854 -1.435 1.00 52.26 127 LEU D N 1
ATOM 4143 C CA . LEU D 1 127 ? 49.795 3.721 -0.657 1.00 51.54 127 LEU D CA 1
ATOM 4144 C C . LEU D 1 127 ? 48.319 3.394 -0.937 1.00 50.86 127 LEU D C 1
ATOM 4145 O O . LEU D 1 127 ? 47.723 2.582 -0.229 1.00 51.49 127 LEU D O 1
ATOM 4150 N N . LEU D 1 128 ? 47.727 4.016 -1.956 1.00 49.61 128 LEU D N 1
ATOM 4151 C CA . LEU D 1 128 ? 46.329 3.760 -2.290 0.50 47.90 128 LEU D CA 1
ATOM 4152 C C . LEU D 1 128 ? 46.160 2.357 -2.866 1.00 46.08 128 LEU D C 1
ATOM 4153 O O . LEU D 1 128 ? 46.754 2.025 -3.893 1.00 46.59 128 LEU D O 1
ATOM 4158 N N . LEU D 1 129 ? 45.350 1.542 -2.193 1.00 43.36 129 LEU D N 1
ATOM 4159 C CA . LEU D 1 129 ? 45.020 0.207 -2.669 1.00 41.51 129 LEU D CA 1
ATOM 4160 C C . LEU D 1 129 ? 44.064 0.339 -3.850 1.00 38.83 129 LEU D C 1
ATOM 4161 O O . LEU D 1 129 ? 43.035 1.013 -3.754 1.00 38.04 129 LEU D O 1
ATOM 4166 N N . GLY D 1 130 ? 44.410 -0.298 -4.964 1.00 35.91 130 GLY D N 1
ATOM 4167 C CA . GLY D 1 130 ? 43.589 -0.251 -6.165 1.00 34.62 130 GLY D CA 1
ATOM 4168 C C . GLY D 1 130 ? 42.231 -0.886 -5.946 1.00 33.89 130 GLY D C 1
ATOM 4169 O O . GLY D 1 130 ? 42.078 -1.766 -5.101 1.00 33.81 130 GLY D O 1
ATOM 4170 N N . SER D 1 131 ? 41.241 -0.438 -6.711 1.00 33.29 131 SER D N 1
ATOM 4171 C CA . SER D 1 131 ? 39.867 -0.910 -6.538 1.00 32.99 131 SER D CA 1
ATOM 4172 C C . SER D 1 131 ? 39.688 -2.365 -6.975 1.00 32.31 131 SER D C 1
ATOM 4173 O O . SER D 1 131 ? 38.909 -3.101 -6.369 1.00 32.22 131 SER D O 1
ATOM 4176 N N . VAL D 1 132 ? 40.405 -2.787 -8.015 1.00 31.70 132 VAL D N 1
ATOM 4177 C CA . VAL D 1 132 ? 40.340 -4.187 -8.434 1.00 31.22 132 VAL D CA 1
ATOM 4178 C C . VAL D 1 132 ? 41.015 -5.060 -7.372 1.00 31.31 132 VAL D C 1
ATOM 4179 O O . VAL D 1 132 ? 40.453 -6.072 -6.952 1.00 31.13 132 VAL D O 1
ATOM 4183 N N . ALA D 1 133 ? 42.197 -4.643 -6.916 1.00 31.65 133 ALA D N 1
ATOM 4184 C CA . ALA D 1 133 ? 42.893 -5.332 -5.826 1.00 31.82 133 ALA D CA 1
ATOM 4185 C C . ALA D 1 133 ? 42.002 -5.475 -4.594 1.00 31.84 133 ALA D C 1
ATOM 4186 O O . ALA D 1 133 ? 41.905 -6.555 -4.016 1.00 31.38 133 ALA D O 1
ATOM 4188 N N . GLN D 1 134 ? 41.344 -4.382 -4.207 1.00 32.28 134 GLN D N 1
ATOM 4189 C CA . GLN D 1 134 ? 40.470 -4.373 -3.035 1.00 32.76 134 GLN D CA 1
ATOM 4190 C C . GLN D 1 134 ? 39.352 -5.415 -3.148 1.00 32.24 134 GLN D C 1
ATOM 4191 O O . GLN D 1 134 ? 39.125 -6.195 -2.226 1.00 31.83 134 GLN D O 1
ATOM 4197 N N . ARG D 1 135 ? 38.657 -5.409 -4.281 1.00 32.74 135 ARG D N 1
ATOM 4198 C CA . ARG D 1 135 ? 37.506 -6.297 -4.508 1.00 32.85 135 ARG D CA 1
ATOM 4199 C C . ARG D 1 135 ? 37.908 -7.763 -4.635 1.00 31.90 135 ARG D C 1
ATOM 4200 O O . ARG D 1 135 ? 37.213 -8.641 -4.134 1.00 31.60 135 ARG D O 1
ATOM 4208 N N . VAL D 1 136 ? 39.020 -8.025 -5.316 1.00 31.57 136 VAL D N 1
ATOM 4209 C CA . VAL D 1 136 ? 39.517 -9.392 -5.462 1.00 30.71 136 VAL D CA 1
ATOM 4210 C C . VAL D 1 136 ? 39.998 -9.940 -4.116 1.00 30.87 136 VAL D C 1
ATOM 4211 O O . VAL D 1 136 ? 39.684 -11.074 -3.765 1.00 30.75 136 VAL D O 1
ATOM 4215 N N . ALA D 1 137 ? 40.746 -9.137 -3.360 1.00 31.26 137 ALA D N 1
ATOM 4216 C CA . ALA D 1 137 ? 41.232 -9.572 -2.042 1.00 31.90 137 ALA D CA 1
ATOM 4217 C C . ALA D 1 137 ? 40.067 -9.975 -1.135 1.00 32.59 137 ALA D C 1
ATOM 4218 O O . ALA D 1 137 ? 40.140 -10.978 -0.427 1.00 32.97 137 ALA D O 1
ATOM 4220 N N . GLY D 1 138 ? 38.981 -9.210 -1.199 1.00 33.47 138 GLY D N 1
ATOM 4221 C CA . GLY D 1 138 ? 37.790 -9.480 -0.404 1.00 34.43 138 GLY D CA 1
ATOM 4222 C C . GLY D 1 138 ? 36.950 -10.659 -0.861 1.00 35.04 138 GLY D C 1
ATOM 4223 O O . GLY D 1 138 ? 36.436 -11.403 -0.027 1.00 35.64 138 GLY D O 1
ATOM 4224 N N . SER D 1 139 ? 36.816 -10.845 -2.175 1.00 35.07 139 SER D N 1
ATOM 4225 C CA . SER D 1 139 ? 35.841 -11.800 -2.718 1.00 35.35 139 SER D CA 1
ATOM 4226 C C . SER D 1 139 ? 36.419 -13.136 -3.199 1.00 34.65 139 SER D C 1
ATOM 4227 O O . SER D 1 139 ? 35.674 -14.102 -3.353 1.00 34.06 139 SER D O 1
ATOM 4230 N N . ALA D 1 140 ? 37.730 -13.198 -3.439 1.00 34.07 140 ALA D N 1
ATOM 4231 C CA . ALA D 1 140 ? 38.347 -14.418 -3.962 1.00 33.41 140 ALA D CA 1
ATOM 4232 C C . ALA D 1 140 ? 38.172 -15.596 -3.005 1.00 33.36 140 ALA D C 1
ATOM 4233 O O . ALA D 1 140 ? 38.171 -15.427 -1.779 1.00 32.93 140 ALA D O 1
ATOM 4235 N N . HIS D 1 141 ? 38.020 -16.787 -3.580 1.00 33.26 141 HIS D N 1
ATOM 4236 C CA . HIS D 1 141 ? 37.806 -18.013 -2.814 1.00 33.57 141 HIS D CA 1
ATOM 4237 C C . HIS D 1 141 ? 39.107 -18.536 -2.198 1.00 32.99 141 HIS D C 1
ATOM 4238 O O . HIS D 1 141 ? 39.076 -19.353 -1.283 1.00 33.55 141 HIS D O 1
ATOM 4245 N N . CYS D 1 142 ? 40.237 -18.077 -2.729 1.00 32.26 142 CYS D N 1
ATOM 4246 C CA . CYS D 1 142 ? 41.561 -18.538 -2.326 1.00 31.36 142 CYS D CA 1
ATOM 4247 C C . CYS D 1 142 ? 42.369 -17.352 -1.812 1.00 30.57 142 CYS D C 1
ATOM 4248 O O . CYS D 1 142 ? 41.922 -16.205 -1.931 1.00 30.33 142 CYS D O 1
ATOM 4251 N N . PRO D 1 143 ? 43.563 -17.614 -1.245 1.00 29.56 143 PRO D N 1
ATOM 4252 C CA . PRO D 1 143 ? 44.404 -16.504 -0.803 1.00 28.67 143 PRO D CA 1
ATOM 4253 C C . PRO D 1 143 ? 44.792 -15.558 -1.931 1.00 27.91 143 PRO D C 1
ATOM 4254 O O . PRO D 1 143 ? 45.004 -15.993 -3.070 1.00 28.17 143 PRO D O 1
ATOM 4258 N N . VAL D 1 144 ? 44.874 -14.272 -1.606 1.00 26.97 144 VAL D N 1
ATOM 4259 C CA . VAL D 1 144 ? 45.238 -13.243 -2.574 1.00 26.44 144 VAL D CA 1
ATOM 4260 C C . VAL D 1 144 ? 46.467 -12.502 -2.073 1.00 26.07 144 VAL D C 1
ATOM 4261 O O . VAL D 1 144 ? 46.441 -11.910 -0.991 1.00 26.04 144 VAL D O 1
ATOM 4265 N N . LEU D 1 145 ? 47.542 -12.564 -2.855 1.00 25.52 145 LEU D N 1
ATOM 4266 C CA . LEU D 1 145 ? 48.779 -11.864 -2.540 1.00 26.10 145 LEU D CA 1
ATOM 4267 C C . LEU D 1 145 ? 48.768 -10.513 -3.227 1.00 25.89 145 LEU D C 1
ATOM 4268 O O . LEU D 1 145 ? 48.863 -10.433 -4.455 1.00 27.25 145 LEU D O 1
ATOM 4273 N N . VAL D 1 146 ? 48.649 -9.458 -2.429 1.00 26.38 146 VAL D N 1
ATOM 4274 C CA . VAL D 1 146 ? 48.617 -8.095 -2.932 1.00 26.83 146 VAL D CA 1
ATOM 4275 C C . VAL D 1 146 ? 50.037 -7.537 -2.899 1.00 27.51 146 VAL D C 1
ATOM 4276 O O . VAL D 1 146 ? 50.623 -7.369 -1.822 1.00 26.62 146 VAL D O 1
ATOM 4280 N N . VAL D 1 147 ? 50.587 -7.274 -4.084 1.00 28.81 147 VAL D N 1
ATOM 4281 C CA . VAL D 1 147 ? 51.991 -6.899 -4.241 1.00 30.09 147 VAL D CA 1
ATOM 4282 C C . VAL D 1 147 ? 52.096 -5.411 -4.527 1.00 31.83 147 VAL D C 1
ATOM 4283 O O . VAL D 1 147 ? 52.713 -4.645 -3.781 1.00 32.99 147 VAL D O 1
#

Nearest PDB structures (foldseek):
  3hgm-assembly2_D  TM=1.007E+00  e=1.451E-30  Halomonas elongata
  3hgm-assembly1_B  TM=9.943E-01  e=2.145E-28  Halomonas elongata
  3hgm-assembly2_C  TM=9.828E-01  e=5.154E-27  Halomonas elongata
  3s3t-assembly1_A  TM=7.749E-01  e=2.727E-11  Lactiplantibacillus plantarum
  3fg9-assembly3_E  TM=7.884E-01  e=1.296E-08  Lactiplantibacillus plantarum

Solvent-accessible surface area: 25465 Å² total; per-residue (Å²): 86,4,114,64,0,0,0,9,11,56,3,0,118,22,6,24,119,0,2,55,70,0,9,22,4,3,99,54,36,39,3,47,0,5,0,1,4,26,32,94,66,113,67,71,20,54,62,13,11,50,110,83,72,48,151,128,21,94,72,62,121,82,2,33,102,68,24,2,57,92,7,2,79,66,5,62,71,90,0,39,146,82,39,3,64,68,123,64,3,114,37,26,34,81,22,1,64,46,6,126,2,7,18,79,8,0,122,153,80,138,1,40,0,0,0,10,8,18,40,21,65,73,18,76,191,43,99,96,11,13,28,46,4,26,79,0,4,10,32,15,105,9,14,0,2,2,45,86,4,118,65,0,0,0,10,11,58,14,0,107,19,5,44,118,0,4,56,67,0,6,23,3,3,96,68,39,38,2,53,0,4,0,1,5,24,28,59,65,67,77,19,39,48,43,10,18,34,47,73,41,43,151,90,12,55,24,75,54,95,9,35,102,93,41,3,52,83,20,0,81,95,6,65,65,85,0,58,108,73,40,1,60,61,123,64,2,107,37,24,33,84,38,9,48,25,10,109,7,7,25,125,12,0,151,161,69,135,2,43,0,0,0,10,7,17,33,20,64,78,10,51,109,60,114,58,13,13,28,48,4,33,82,0,5,8,36,17,104,10,12,1,2,2,40,84,5,116,67,0,0,0,10,11,54,10,0,109,20,6,45,119,0,4,62,72,0,6,20,3,4,99,62,34,37,2,57,0,5,0,1,4,25,27,105,148,138,22,40,40,42,88,136,36,182,98,46,133,85,108,5,62,103,92,26,2,56,99,17,1,80,66,9,60,61,96,0,55,117,66,36,1,66,60,127,71,2,116,36,25,39,81,32,10,88,30,18,137,0,8,16,78,5,0,127,171,79,138,1,43,0,0,0,10,8,20,99,21,40,99,53,35,18,37,47,4,38,66,0,6,12,38,12,99,14,16,0,3,2,41,85,4,116,68,0,0,0,10,12,57,2,0,109,19,6,42,120,0,3,58,68,0,5,20,2,6,106,65,36,40,3,38,0,6,0,1,3,26,24,100,153,135,26,42,61,132,84,79,55,150,14,84,30,66,88,99,6,47,104,85,27,3,55,96,6,3,79,64,7,66,69,94,0,61,116,60,42,1,67,61,120,68,5,100,38,44,40,87,30,17,89,31,13,145,13,6,25,110,14,0,124,136,79,132,2,42,0,0,0,9,8,22,33,20,45,71,7,39,182,58,119,70,24,16,28,49,4,28,61,0,5,35,71,19,99,10,14,0,1,2,41

InterPro domains:
  IPR006015 Universal stress protein A family [PR01438] (2-20)
  IPR006015 Universal stress protein A family [PR01438] (108-120)
  IPR006015 Universal stress protein A family [PR01438] (126-147)
  IPR006016 UspA [PF00582] (1-147)
  IPR014729 Rossmann-like alpha/beta/alpha sandwich fold [G3DSA:3.40.50.620] (1-147)

Foldseek 3Di:
DFAEEEQEAALFPLSLVLLVVVLVVCVVPVHAYEYEYEFEAPCVVQVPDPDDDDCVPDDPRCPRVVVSVVRQVVSLVVSVVSPRPNVRYDGDYYYDDQLVVRQVCCVVVVGQEYGYGQDGPPDDPDPHGHPSLVSNCPRHPHHYHYD/DWAEEEQEAALFPLSVVLLVVSLVVCVVPVHQYEYEYEFEAQCRVVVDDPDDDDPVPRDHRVVSQVVSVVRQVVSLVVSVVVPRDNVRYDGYYYYDDLLVVVQVCCVVVVGQEYGYGQDHPPDDPDNHRDPSNVSNCVRHPHHYHYD/DWAEEEQEAAPFPLSVVLLLVSLVVCVVPVHAYEYEYEFEPDPDPDDDDPVPDPVVRQVVSVVGQVVSLVVSVVSPRPNVRYDGYYYYDDLLVVVQVCCVVVVGQEYRYGCDHPPDCHPSVVSNCPRHPHHYHYD/DWAEEEQEAAPFPLSVVLLLVSLVVCVVPVHAYEYEYEFEDPPDPDDDDVPPDDPVRRQVVSVVRQVCSLVVSVVSPRDNVSYHTDYYYDDQLVVVQVCCVVVVGQEYRYGQDGPPDPVDNRRDPSNVSNCVRHPHHYHYD

CATH classification: 3.40.50.620

Secondary structure (DSSP, 8-state):
--SEEEEE--SBHHHHHHHHHHHHHHHHH--EEEEEEEE--HHHHHHTBSSPPPGGG---TTHHHHHHHHHHHHHHHHHHHTT--GGGEEEEEEES-HHHHHHHHHHHTT-SEEEE-SS-TT--S--PPPHHHHHHHHH-SS-EEE-/--SEEEEE--SBHHHHHHHHHHHHHHHHHT-EEEEEEEE--HHHHTTTBSSPPPTTT---HHHHHHHHHHHHHHHHHHHHHTT--GGGEEEEEEES-HHHHHHHHHHHTT-SEEEE-SS-TT--SS-PPPHHHHHHHHH-SS-EEE-/--SEEEEE--SBHHHHHHHHHHHHHHHHHT-EEEEEEEE----BSSPPPTT--HHHHHHHHHHHHHHHHHHHHHTT--GGGEEEEEEES-HHHHHHHHHHHTT-SEEEE-SS-TT---HHHHHHHHH-SS-EEE-/--SEEEEE--SBHHHHHHHHHHHHHHHHHT-EEEEEEEE----BSS--------HHHHHHHHHHHHHHHHHHHHHTT--GGGEEEEEEES-HHHHHHHHHHHTT-SEEEE-SS-TT--SSSPPPHHHHHHHHH-SS-EEE-

Sequence (570 aa):
MFNRIMVPVDGSKGAVKALEKGVGLQQLTGAELYILCVFKHHSLLEASLSMARPEQLDIPDDALKDYATEIAVQAKTRATELGVPADKVRAFVKGGRPSRTIVRFARKRECDLVVIGAQGTNGDKSLLLGSVAQRVAGSAHCPVLVVMFNRIMVPVDGSKGAVKALEKGVGLQQLTGAELYILCVFKHHSLLEASLSMARPEQLDIPDDALKDYATEIAVQAKTRATELGVPADKVRAFVKGGRPSRTIVRRRFARKRECDLVVIGAQGTNGDKSLLLGSVAQRVAGSAHCPVLVVMFNRIMVPVDGSKGAVKALEKGVGLQQLTGAELYILCVFKHASLSMARPEQLPDDDALKDYATEIAVQAKTRATELGVPADKVRAFVKGGRPSRTIVRFARKRECDLVVIGAQGTNGLGSVAQRVAGSAHCPVLVVMFNRIMVPVDGSKGAVKALEKGVGLQQLTGAELYILCVFKHASLSMARPQLDIPDDALKDYATEIAVQAKTRATELGVPADKVRAFVKGGRPSRRTIVRFARKRECDLVVIGAQGTNGDKSLLLGSVAQRVAGSAHCPVLVV

B-factor: mean 36.27, std 6.48, range [21.72, 63.15]